Protein AF-A0A1V5Q732-F1 (afdb_monomer)

Foldseek 3Di:
DDDDDPPPDPDDDDDDDDDDDDDDDDDDDDDDDDDDDDDDDDDDYDDDDDDDDDDDDDDPQPPAQADWDPLQLVLAFAWQLVCVVVVWDDWDDDDDQKTWTQHPQFRWIWIWGFDQDPVVRDGDDDRGTTTFWIKFFSLRTHPHWFDWAAPVVNQVRLVVFFDKDKDKDADPPPPPDDPARIWIWMFGAGPPPRHTSWIKIWRDGNGGIGGRRTIIIIGGPDPPQDFPVNAAQKWWFDQVDAPWIKIWGADRQQKIKIKTKGFQQVAADDLANREEMEIWIKIFGKDRWDDDPFPQKTKIFTPTIGTPPVVQAQHWDHDPSYIYHYHDRPQCVQATMKMKHAWFGAPVPDDPLQVSGDQADPVQDRTQAHQKMWIARPRNSTIIIGGDDLDQQAWKWKDDDPQWIWIWHHHRHQAIKIFTGLHPVGHTPFIWGHSDSPDDQDWDWIFTPDDPGPVKIKTKGWDWDDDPDPNWTKIWMKIFTPPFQQDDPVSRPDPGGRMDIDIITTDDD

Mean predicted aligned error: 16.69 Å

Structure (mmCIF, N/CA/C/O backbone):
data_AF-A0A1V5Q732-F1
#
_entry.id   AF-A0A1V5Q732-F1
#
loop_
_atom_site.group_PDB
_atom_site.id
_atom_site.type_symbol
_atom_site.label_atom_id
_atom_site.label_alt_id
_atom_site.label_comp_id
_atom_site.label_asym_id
_atom_site.label_entity_id
_atom_site.label_seq_id
_atom_site.pdbx_PDB_ins_code
_atom_site.Cartn_x
_atom_site.Cartn_y
_atom_site.Cartn_z
_atom_site.occupancy
_atom_site.B_iso_or_equiv
_atom_site.auth_seq_id
_atom_site.auth_comp_id
_atom_site.auth_asym_id
_atom_site.auth_atom_id
_atom_site.pdbx_PDB_model_num
ATOM 1 N N . MET A 1 1 ? 0.968 7.630 -47.066 1.00 32.31 1 MET A N 1
ATOM 2 C CA . MET A 1 1 ? 0.317 8.637 -46.199 1.00 32.31 1 MET A CA 1
ATOM 3 C C . MET A 1 1 ? 0.284 8.077 -44.785 1.00 32.31 1 MET A C 1
ATOM 5 O O . MET A 1 1 ? -0.723 7.526 -44.380 1.00 32.31 1 MET A O 1
ATOM 9 N N . LYS A 1 2 ? 1.426 8.123 -44.098 1.00 30.92 2 LYS A N 1
ATOM 10 C CA . LYS A 1 2 ? 1.632 7.750 -42.691 1.00 30.92 2 LYS A CA 1
ATOM 11 C C . LYS A 1 2 ? 2.941 8.432 -42.293 1.00 30.92 2 LYS A C 1
ATOM 13 O O . LYS A 1 2 ? 4.008 7.929 -42.617 1.00 30.92 2 LYS A O 1
ATOM 18 N N . THR A 1 3 ? 2.840 9.674 -41.828 1.00 29.00 3 THR A N 1
ATOM 19 C CA . THR A 1 3 ? 3.921 10.485 -41.231 1.00 29.00 3 THR A CA 1
ATOM 20 C C . THR A 1 3 ? 3.305 11.838 -40.900 1.00 29.00 3 THR A C 1
ATOM 22 O O . THR A 1 3 ? 3.156 12.669 -41.795 1.00 29.00 3 THR A O 1
ATOM 25 N N . LYS A 1 4 ? 2.843 12.002 -39.655 1.00 27.88 4 LYS A N 1
ATOM 26 C CA . LYS A 1 4 ? 2.595 13.274 -38.943 1.00 27.88 4 LYS A CA 1
ATOM 27 C C . LYS A 1 4 ? 1.790 12.983 -37.672 1.00 27.88 4 LYS A C 1
ATOM 29 O O . LYS A 1 4 ? 0.592 13.231 -37.642 1.00 27.88 4 LYS A O 1
ATOM 34 N N . LEU A 1 5 ? 2.453 12.447 -36.651 1.00 27.95 5 LEU A N 1
ATOM 35 C CA . LEU A 1 5 ? 1.959 12.516 -35.270 1.00 27.95 5 LEU A CA 1
ATOM 36 C C . LEU A 1 5 ? 3.085 12.343 -34.235 1.00 27.95 5 LEU A C 1
ATOM 38 O O . LEU A 1 5 ? 2.873 11.786 -33.177 1.00 27.95 5 LEU A O 1
ATOM 42 N N . LEU A 1 6 ? 4.285 12.853 -34.540 1.00 25.70 6 LEU A N 1
ATOM 43 C CA . LEU A 1 6 ? 5.431 12.834 -33.619 1.00 25.70 6 LEU A CA 1
ATOM 44 C C . LEU A 1 6 ? 6.100 14.218 -33.557 1.00 25.70 6 LEU A C 1
ATOM 46 O O . LEU A 1 6 ? 7.275 14.378 -33.867 1.00 25.70 6 LEU A O 1
ATOM 50 N N . LYS A 1 7 ? 5.309 15.279 -33.336 1.00 28.08 7 LYS A N 1
ATOM 51 C CA . LYS A 1 7 ? 5.822 16.663 -33.413 1.00 28.08 7 LYS A CA 1
ATOM 52 C C . LYS A 1 7 ? 5.304 17.644 -32.362 1.00 28.08 7 LYS A C 1
ATOM 54 O O . LYS A 1 7 ? 5.394 18.848 -32.575 1.00 28.08 7 LYS A O 1
ATOM 59 N N . ALA A 1 8 ? 4.805 17.155 -31.236 1.00 27.23 8 ALA A N 1
ATOM 60 C CA . ALA A 1 8 ? 4.480 18.009 -30.101 1.00 27.23 8 ALA A CA 1
ATOM 61 C C . ALA A 1 8 ? 4.774 17.258 -28.801 1.00 27.23 8 ALA A C 1
ATOM 63 O O . ALA A 1 8 ? 3.865 16.674 -28.234 1.00 27.23 8 ALA A O 1
ATOM 64 N N . LEU A 1 9 ? 6.046 17.236 -28.386 1.00 27.27 9 LEU A N 1
ATOM 65 C CA . LEU A 1 9 ? 6.404 16.998 -26.979 1.00 27.27 9 LEU A CA 1
ATOM 66 C C . LEU A 1 9 ? 7.817 17.470 -26.604 1.00 27.27 9 LEU A C 1
ATOM 68 O O . LEU A 1 9 ? 8.029 17.836 -25.461 1.00 27.27 9 LEU A O 1
ATOM 72 N N . LEU A 1 10 ? 8.757 17.628 -27.543 1.00 27.89 10 LEU A N 1
ATOM 73 C CA . LEU A 1 10 ? 10.084 18.168 -27.208 1.00 27.89 10 LEU A CA 1
ATOM 74 C C . LEU A 1 10 ? 10.303 19.586 -27.736 1.00 27.89 10 LEU A C 1
ATOM 76 O O . LEU A 1 10 ? 10.902 19.805 -28.788 1.00 27.89 10 LEU A O 1
ATOM 80 N N . THR A 1 11 ? 9.839 20.586 -26.987 1.00 26.05 11 THR A N 1
ATOM 81 C CA . THR A 1 11 ? 10.529 21.884 -26.922 1.00 26.05 11 THR A CA 1
ATOM 82 C C . THR A 1 11 ? 10.223 22.559 -25.586 1.00 26.05 11 THR A C 1
ATOM 84 O O . THR A 1 11 ? 9.275 23.332 -25.489 1.00 26.05 11 THR A O 1
ATOM 87 N N . GLY A 1 12 ? 11.033 22.285 -24.559 1.00 24.38 12 GLY A N 1
ATOM 88 C CA . GLY A 1 12 ? 11.010 23.079 -23.330 1.00 24.38 12 GLY A CA 1
ATOM 89 C C . GLY A 1 12 ? 11.429 22.347 -22.063 1.00 24.38 12 GLY A C 1
ATOM 90 O O . GLY A 1 12 ? 10.609 22.222 -21.170 1.00 24.38 12 GLY A O 1
ATOM 91 N N . ILE A 1 13 ? 12.694 21.935 -21.943 1.00 26.17 13 ILE A N 1
ATOM 92 C CA . ILE A 1 13 ? 13.304 21.719 -20.623 1.00 26.17 13 ILE A CA 1
ATOM 93 C C . ILE A 1 13 ? 14.649 22.446 -20.609 1.00 26.17 13 ILE A C 1
ATOM 95 O O . ILE A 1 13 ? 15.640 22.006 -21.184 1.00 26.17 13 ILE A O 1
ATOM 99 N N . MET A 1 14 ? 14.651 23.620 -19.984 1.00 23.25 14 MET A N 1
ATOM 100 C CA . MET A 1 14 ? 15.837 24.209 -19.375 1.00 23.25 14 MET A CA 1
ATOM 101 C C . MET A 1 14 ? 15.436 24.658 -17.970 1.00 23.25 14 MET A C 1
ATOM 103 O O . MET A 1 14 ? 14.675 25.608 -17.829 1.00 23.25 14 MET A O 1
ATOM 107 N N . ALA A 1 15 ? 15.982 23.946 -16.982 1.00 26.03 15 ALA A N 1
ATOM 108 C CA . ALA A 1 15 ? 16.223 24.348 -15.596 1.00 26.03 15 ALA A CA 1
ATOM 109 C C . ALA A 1 15 ? 15.057 24.978 -14.801 1.00 26.03 15 ALA A C 1
ATOM 111 O O . ALA A 1 15 ? 14.923 26.197 -14.759 1.00 26.03 15 ALA A O 1
ATOM 112 N N . ALA A 1 16 ? 14.312 24.133 -14.083 1.00 23.19 16 ALA A N 1
ATOM 113 C CA . ALA A 1 16 ? 13.799 24.341 -12.719 1.00 23.19 16 ALA A CA 1
ATOM 114 C C . ALA A 1 16 ? 13.077 23.047 -12.298 1.00 23.19 16 ALA A C 1
ATOM 116 O O . ALA A 1 16 ? 12.277 22.533 -13.075 1.00 23.19 16 ALA A O 1
ATOM 117 N N . GLY A 1 17 ? 13.393 22.500 -11.121 1.00 34.03 17 GLY A N 1
ATOM 118 C CA . GLY A 1 17 ? 12.664 21.357 -10.564 1.00 34.03 17 GLY A CA 1
ATOM 119 C C . GLY A 1 17 ? 11.229 21.763 -10.247 1.00 34.03 17 GLY A C 1
ATOM 120 O O . GLY A 1 17 ? 11.032 22.786 -9.597 1.00 34.03 17 GLY A O 1
ATOM 121 N N . VAL A 1 18 ? 10.256 21.003 -10.750 1.00 24.42 18 VAL A N 1
ATOM 122 C CA . VAL A 1 18 ? 8.831 21.133 -10.427 1.00 24.42 18 VAL A CA 1
ATOM 123 C C . VAL A 1 18 ? 8.169 19.760 -10.570 1.00 24.42 18 VAL A C 1
ATOM 125 O O . VAL A 1 18 ? 8.369 19.065 -11.565 1.00 24.42 18 VAL A O 1
ATOM 128 N N . VAL A 1 19 ? 7.401 19.440 -9.533 1.00 26.23 19 VAL A N 1
ATOM 129 C CA . VAL A 1 19 ? 6.439 18.353 -9.317 1.00 26.23 19 VAL A CA 1
ATOM 130 C C . VAL A 1 19 ? 5.526 18.117 -10.532 1.00 26.23 19 VAL A C 1
ATOM 132 O O . VAL A 1 19 ? 5.069 19.064 -11.176 1.00 26.23 19 VAL A O 1
ATOM 135 N N . ALA A 1 20 ? 5.245 16.851 -10.848 1.00 25.38 20 ALA A N 1
ATOM 136 C CA . ALA A 1 20 ? 4.285 16.475 -11.881 1.00 25.38 20 ALA A CA 1
ATOM 137 C C . ALA A 1 20 ? 2.845 16.615 -11.348 1.00 25.38 20 ALA A C 1
ATOM 139 O O . ALA A 1 20 ? 2.425 15.881 -10.462 1.00 25.38 20 ALA A O 1
ATOM 140 N N . LEU A 1 21 ? 2.091 17.576 -11.890 1.00 24.11 21 LEU A N 1
ATOM 141 C CA . LEU A 1 21 ? 0.655 17.758 -11.648 1.00 24.11 21 LEU A CA 1
ATOM 142 C C . LEU A 1 21 ? -0.168 16.930 -12.650 1.00 24.11 21 LEU A C 1
ATOM 144 O O . LEU A 1 21 ? -0.060 17.141 -13.863 1.00 24.11 21 LEU A O 1
ATOM 148 N N . SER A 1 22 ? -1.043 16.059 -12.143 1.00 27.92 22 SER A N 1
ATOM 149 C CA . SER A 1 22 ? -2.071 15.345 -12.915 1.00 27.92 22 SER A CA 1
ATOM 150 C C . SER A 1 22 ? -3.249 16.262 -13.258 1.00 27.92 22 SER A C 1
ATOM 152 O O . SER A 1 22 ? -3.860 16.893 -12.397 1.00 27.92 22 SER A O 1
ATOM 154 N N . GLY A 1 23 ? -3.578 16.359 -14.548 1.00 23.39 23 GLY A N 1
ATOM 155 C CA . GLY A 1 23 ? -4.669 17.191 -15.056 1.00 23.39 23 GLY A CA 1
ATOM 156 C C . GLY A 1 23 ? -5.986 16.425 -15.177 1.00 23.39 23 GLY A C 1
ATOM 157 O O . GLY A 1 23 ? -6.159 15.660 -16.121 1.00 23.39 23 GLY A O 1
ATOM 158 N N . CYS A 1 24 ? -6.946 16.708 -14.292 1.00 24.38 24 CYS A N 1
ATOM 159 C CA . CYS A 1 24 ? -8.327 16.228 -14.384 1.00 24.38 24 CYS A CA 1
ATOM 160 C C . CYS A 1 24 ? -9.256 17.345 -14.906 1.00 24.38 24 CYS A C 1
ATOM 162 O O . CYS A 1 24 ? -9.173 18.500 -14.477 1.00 24.38 24 CYS A O 1
ATOM 164 N N . ALA A 1 25 ? -10.122 17.036 -15.876 1.00 23.55 25 ALA A N 1
ATOM 165 C CA . ALA A 1 25 ? -10.995 18.015 -16.525 1.00 23.55 25 ALA A CA 1
ATOM 166 C C . ALA A 1 25 ? -12.393 18.076 -15.881 1.00 23.55 25 ALA A C 1
ATOM 168 O O . ALA A 1 25 ? -13.100 17.082 -15.762 1.00 23.55 25 ALA A O 1
ATOM 169 N N . LEU A 1 26 ? -12.775 19.306 -15.533 1.00 22.03 26 LEU A N 1
ATOM 170 C CA . LEU A 1 26 ? -13.986 19.751 -14.845 1.00 22.03 26 LEU A CA 1
ATOM 171 C C . LEU A 1 26 ? -15.341 19.408 -15.504 1.00 22.03 26 LEU A C 1
ATOM 173 O O . LEU A 1 26 ? -15.560 19.557 -16.707 1.00 22.03 26 LEU A O 1
ATOM 177 N N . SER A 1 27 ? -16.278 19.115 -14.602 1.00 25.17 27 SER A N 1
ATOM 178 C CA . SER A 1 27 ? -17.743 18.998 -14.671 1.00 25.17 27 SER A CA 1
ATOM 179 C C . SER A 1 27 ? -18.523 20.218 -15.196 1.00 25.17 27 SER A C 1
ATOM 181 O O . SER A 1 27 ? -18.064 21.352 -15.057 1.00 25.17 27 SER A O 1
ATOM 183 N N . ILE A 1 28 ? -19.789 20.014 -15.618 1.00 22.94 28 ILE A N 1
ATOM 184 C CA . ILE A 1 28 ? -20.863 21.033 -15.528 1.00 22.94 28 ILE A CA 1
ATOM 185 C C . ILE A 1 28 ? -22.215 20.395 -15.094 1.00 22.94 28 ILE A C 1
ATOM 187 O O . ILE A 1 28 ? -22.635 19.418 -15.714 1.00 22.94 28 ILE A O 1
ATOM 191 N N . PRO A 1 29 ? -22.929 20.972 -14.096 1.00 28.00 29 PRO A N 1
ATOM 192 C CA . PRO A 1 29 ? -24.160 20.445 -13.484 1.00 28.00 29 PRO A CA 1
ATOM 193 C C . PRO A 1 29 ? -25.458 21.125 -13.972 1.00 28.00 29 PRO A C 1
ATOM 195 O O . PRO A 1 29 ? -25.431 22.178 -14.616 1.00 28.00 29 PRO A O 1
ATOM 198 N N . GLY A 1 30 ? -26.624 20.603 -13.558 1.00 21.89 30 GLY A N 1
ATOM 199 C CA . GLY A 1 30 ? -27.863 21.381 -13.620 1.00 21.89 30 GLY A CA 1
ATOM 200 C C . GLY A 1 30 ? -29.130 20.755 -13.023 1.00 21.89 30 GLY A C 1
ATOM 201 O O . GLY A 1 30 ? -29.505 19.651 -13.392 1.00 21.89 30 GLY A O 1
ATOM 202 N N . LEU A 1 31 ? -29.832 21.606 -12.252 1.00 21.28 31 LEU A N 1
ATOM 203 C CA . LEU A 1 31 ? -31.262 21.624 -11.857 1.00 21.28 31 LEU A CA 1
ATOM 204 C C . LEU A 1 31 ? -31.602 20.969 -10.502 1.00 21.28 31 LEU A C 1
ATOM 206 O O . LEU A 1 31 ? -31.702 19.759 -10.411 1.00 21.28 31 LEU A O 1
ATOM 210 N N . LYS A 1 32 ? -31.627 21.695 -9.370 1.00 21.70 32 LYS A N 1
ATOM 211 C CA . LYS A 1 32 ? -32.578 22.714 -8.837 1.00 21.70 32 LYS A CA 1
ATOM 212 C C . LYS A 1 32 ? -34.011 22.240 -8.528 1.00 21.70 32 LYS A C 1
ATOM 214 O O . LYS A 1 32 ? -34.732 21.816 -9.423 1.00 21.70 32 LYS A O 1
ATOM 219 N N . THR A 1 33 ? -34.416 22.631 -7.305 1.00 21.31 33 THR A N 1
ATOM 220 C CA . THR A 1 33 ? -35.765 22.992 -6.791 1.00 21.31 33 THR A CA 1
ATOM 221 C C . THR A 1 33 ? -36.730 21.824 -6.542 1.00 21.31 33 THR A C 1
ATOM 223 O O . THR A 1 33 ? -36.806 20.924 -7.355 1.00 21.31 33 THR A O 1
ATOM 226 N N . GLU A 1 34 ? -37.522 21.751 -5.468 1.00 23.11 34 GLU A N 1
ATOM 227 C CA . GLU A 1 34 ? -37.983 22.762 -4.512 1.00 23.11 34 GLU A CA 1
ATOM 228 C C . GLU A 1 34 ? -38.601 22.081 -3.274 1.00 23.11 34 GLU A C 1
ATOM 230 O O . GLU A 1 34 ? -39.115 20.967 -3.334 1.00 23.11 34 GLU A O 1
ATOM 235 N N . SER A 1 35 ? -38.579 22.808 -2.162 1.00 25.19 35 SER A N 1
ATOM 236 C CA . SER A 1 35 ? -39.273 22.551 -0.900 1.00 25.19 35 SER A CA 1
ATOM 237 C C . SER A 1 35 ? -40.802 22.507 -1.025 1.00 25.19 35 SER A C 1
ATOM 239 O O . SER A 1 35 ? -41.363 23.361 -1.710 1.00 25.19 35 SER A O 1
ATOM 241 N N . HIS A 1 36 ? -41.484 21.701 -0.202 1.00 25.69 36 HIS A N 1
ATOM 242 C CA . HIS A 1 36 ? -42.747 22.140 0.403 1.00 25.69 36 HIS A CA 1
ATOM 243 C C . HIS A 1 36 ? -43.041 21.487 1.761 1.00 25.69 36 HIS A C 1
ATOM 245 O O . HIS A 1 36 ? -42.875 20.290 1.964 1.00 25.69 36 HIS A O 1
ATOM 251 N N . LYS A 1 37 ? -43.468 22.361 2.675 1.00 24.55 37 LYS A N 1
ATOM 252 C CA . LYS A 1 37 ? -43.883 22.164 4.062 1.00 24.55 37 LYS A CA 1
ATOM 253 C C . LYS A 1 37 ? -45.351 21.736 4.210 1.00 24.55 37 LYS A C 1
ATOM 255 O O . LYS A 1 37 ? -46.188 22.177 3.427 1.00 24.55 37 LYS A O 1
ATOM 260 N N . GLU A 1 38 ? -45.570 21.074 5.348 1.00 25.61 38 GLU A N 1
ATOM 261 C CA . GLU A 1 38 ? -46.641 21.246 6.353 1.00 25.61 38 GLU A CA 1
ATOM 262 C C . GLU A 1 38 ? -48.072 20.728 6.111 1.00 25.61 38 GLU A C 1
ATOM 264 O O . GLU A 1 38 ? -48.752 21.095 5.156 1.00 25.61 38 GLU A O 1
ATOM 269 N N . ASP A 1 39 ? -48.483 19.986 7.153 1.00 26.22 39 ASP A N 1
ATOM 270 C CA . ASP A 1 39 ? -49.777 19.928 7.846 1.00 26.22 39 ASP A CA 1
ATOM 271 C C . ASP A 1 39 ? -50.950 19.264 7.088 1.00 26.22 39 ASP A C 1
ATOM 273 O O . ASP A 1 39 ? -51.193 19.491 5.911 1.00 26.22 39 ASP A O 1
ATOM 277 N N . ASP A 1 40 ? -51.740 18.369 7.687 1.00 25.98 40 ASP A N 1
ATOM 278 C CA . ASP A 1 40 ? -52.525 18.616 8.888 1.00 25.98 40 ASP A CA 1
ATOM 279 C C . ASP A 1 40 ? -53.322 17.352 9.295 1.00 25.98 40 ASP A C 1
ATOM 281 O O . ASP A 1 40 ? -53.632 16.480 8.482 1.00 25.98 40 ASP A O 1
ATOM 285 N N . ASP A 1 41 ? -53.781 17.396 10.543 1.00 28.19 41 ASP A N 1
ATOM 286 C CA . ASP A 1 41 ? -55.027 16.832 11.074 1.00 28.19 41 ASP A CA 1
ATOM 287 C C . ASP A 1 41 ? -55.192 15.343 11.474 1.00 28.19 41 ASP A C 1
ATOM 289 O O . ASP A 1 41 ? -55.633 14.473 10.730 1.00 28.19 41 ASP A O 1
ATOM 293 N N . LYS A 1 42 ? -55.065 15.179 12.802 1.00 27.91 42 LYS A N 1
ATOM 294 C CA . LYS A 1 42 ? -56.153 14.892 13.768 1.00 27.91 42 LYS A CA 1
ATOM 295 C C . LYS A 1 42 ? -56.800 13.496 13.816 1.00 27.91 42 LYS A C 1
ATOM 297 O O . LYS A 1 42 ? -57.543 13.067 12.945 1.00 27.91 42 LYS A O 1
ATOM 302 N N . ASP A 1 43 ? -56.750 12.999 15.056 1.00 28.84 43 ASP A N 1
ATOM 303 C CA . ASP A 1 43 ? -57.883 12.712 15.958 1.00 28.84 43 ASP A CA 1
ATOM 304 C C . ASP A 1 43 ? -58.070 11.253 16.431 1.00 28.84 43 ASP A C 1
ATOM 306 O O . ASP A 1 43 ? -58.510 10.374 15.700 1.00 28.84 43 ASP A O 1
ATOM 310 N N . LYS A 1 44 ? -57.964 11.141 17.768 1.00 30.58 44 LYS A N 1
ATOM 311 C CA . LYS A 1 44 ? -58.870 10.458 18.718 1.00 30.58 44 LYS A CA 1
ATOM 312 C C . LYS A 1 44 ? -58.599 9.011 19.187 1.00 30.58 44 LYS A C 1
ATOM 314 O O . LYS A 1 44 ? -59.075 8.049 18.604 1.00 30.58 44 LYS A O 1
ATOM 319 N N . LYS A 1 45 ? -58.146 8.985 20.454 1.00 27.66 45 LYS A N 1
ATOM 320 C CA . LYS A 1 45 ? -58.851 8.517 21.679 1.00 27.66 45 LYS A CA 1
ATOM 321 C C . LYS A 1 45 ? -58.856 7.026 22.067 1.00 27.66 45 LYS A C 1
ATOM 323 O O . LYS A 1 45 ? -59.607 6.238 21.512 1.00 27.66 45 LYS A O 1
ATOM 328 N N . ASP A 1 46 ? -58.202 6.794 23.214 1.00 28.66 46 ASP A N 1
ATOM 329 C CA . ASP A 1 46 ? -58.773 6.325 24.496 1.00 28.66 46 ASP A CA 1
ATOM 330 C C . ASP A 1 46 ? -59.552 4.989 24.527 1.00 28.66 46 ASP A C 1
ATOM 332 O O . ASP A 1 46 ? -60.731 4.978 24.172 1.00 28.66 46 ASP A O 1
ATOM 336 N N . LYS A 1 47 ? -58.980 3.930 25.141 1.00 30.12 47 LYS A N 1
ATOM 337 C CA . LYS A 1 47 ? -59.242 3.499 26.549 1.00 30.12 47 LYS A CA 1
ATOM 338 C C . LYS A 1 47 ? -58.918 2.025 26.868 1.00 30.12 47 LYS A C 1
ATOM 340 O O . LYS A 1 47 ? -59.371 1.137 26.161 1.00 30.12 47 LYS A O 1
ATOM 345 N N . ASP A 1 48 ? -58.235 1.860 28.009 1.00 28.64 48 ASP A N 1
ATOM 346 C CA . ASP A 1 48 ? -58.451 0.945 29.155 1.00 28.64 48 ASP A CA 1
ATOM 347 C C . ASP A 1 48 ? -58.901 -0.520 28.926 1.00 28.64 48 ASP A C 1
ATOM 349 O O . ASP A 1 48 ? -60.004 -0.757 28.445 1.00 28.64 48 ASP A O 1
ATOM 353 N N . ASP A 1 49 ? -58.131 -1.511 29.416 1.00 28.92 49 ASP A N 1
ATOM 354 C CA . ASP A 1 49 ? -58.362 -2.168 30.731 1.00 28.92 49 ASP A CA 1
ATOM 355 C C . ASP A 1 49 ? -57.462 -3.418 30.991 1.00 28.92 49 ASP A C 1
ATOM 357 O O . ASP A 1 49 ? -57.500 -4.408 30.270 1.00 28.92 49 ASP A O 1
ATOM 361 N N . LYS A 1 50 ? -56.672 -3.316 32.071 1.00 29.95 50 LYS A N 1
ATOM 362 C CA . LYS A 1 50 ? -56.368 -4.224 33.211 1.00 29.95 50 LYS A CA 1
ATOM 363 C C . LYS A 1 50 ? -56.306 -5.778 33.175 1.00 29.95 50 LYS A C 1
ATOM 365 O O . LYS A 1 50 ? -57.247 -6.460 32.790 1.00 29.95 50 LYS A O 1
ATOM 370 N N . ASP A 1 51 ? -55.292 -6.226 33.946 1.00 29.75 51 ASP A N 1
ATOM 371 C CA . ASP A 1 51 ? -55.177 -7.360 34.905 1.00 29.75 51 ASP A CA 1
ATOM 372 C C . ASP A 1 51 ? -54.907 -8.801 34.396 1.00 29.75 51 ASP A C 1
ATOM 374 O O . ASP A 1 51 ? -55.805 -9.479 33.909 1.00 29.75 51 ASP A O 1
ATOM 378 N N . SER A 1 52 ? -53.732 -9.389 34.701 1.00 29.47 52 SER A N 1
ATOM 379 C CA . SER A 1 52 ? -53.478 -10.157 35.952 1.00 29.47 52 SER A CA 1
ATOM 380 C C . SER A 1 52 ? -52.190 -11.029 35.952 1.00 29.47 52 SER A C 1
ATOM 382 O O . SER A 1 52 ? -51.852 -11.683 34.977 1.00 29.47 52 SER A O 1
ATOM 384 N N . ASP A 1 53 ? -51.522 -10.987 37.114 1.00 30.08 53 ASP A N 1
ATOM 385 C CA . ASP A 1 53 ? -50.466 -11.800 37.765 1.00 30.08 53 ASP A CA 1
ATOM 386 C C . ASP A 1 53 ? -49.986 -13.184 37.223 1.00 30.08 53 ASP A C 1
ATOM 388 O O . ASP A 1 53 ? -50.779 -14.109 37.074 1.00 30.08 53 ASP A O 1
ATOM 392 N N . LYS A 1 54 ? -48.638 -13.323 37.245 1.00 30.88 54 LYS A N 1
ATOM 393 C CA . LYS A 1 54 ? -47.761 -14.440 37.718 1.00 30.88 54 LYS A CA 1
ATOM 394 C C . LYS A 1 54 ? -47.677 -15.772 36.950 1.00 30.88 54 LYS A C 1
ATOM 396 O O . LYS A 1 54 ? -48.601 -16.569 36.988 1.00 30.88 54 LYS A O 1
ATOM 401 N N . ASP A 1 55 ? -46.473 -16.102 36.470 1.00 31.16 55 ASP A N 1
ATOM 402 C CA . ASP A 1 55 ? -45.480 -16.890 37.228 1.00 31.16 55 ASP A CA 1
ATOM 403 C C . ASP A 1 55 ? -44.070 -16.710 36.624 1.00 31.16 55 ASP A C 1
ATOM 405 O O . ASP A 1 55 ? -43.917 -16.562 35.415 1.00 31.16 55 ASP A O 1
ATOM 409 N N . LYS A 1 56 ? -43.063 -16.639 37.503 1.00 35.59 56 LYS A N 1
ATOM 410 C CA . LYS A 1 56 ? -41.631 -16.543 37.188 1.00 35.59 56 LYS A CA 1
ATOM 411 C C . LYS A 1 56 ? -41.055 -17.951 37.056 1.00 35.59 56 LYS A C 1
ATOM 413 O O . LYS A 1 56 ? -41.159 -18.701 38.022 1.00 35.59 56 LYS A O 1
ATOM 418 N N . ASP A 1 57 ? -40.383 -18.220 35.945 1.00 31.52 57 ASP A N 1
ATOM 419 C CA . ASP A 1 57 ? -39.276 -19.172 35.865 1.00 31.52 57 ASP A CA 1
ATOM 420 C C . ASP A 1 57 ? -38.087 -18.417 35.257 1.00 31.52 57 ASP A C 1
ATOM 422 O O . ASP A 1 57 ? -38.258 -17.615 34.340 1.00 31.52 57 ASP A O 1
ATOM 426 N N . ASP A 1 58 ? -36.916 -18.612 35.853 1.00 39.41 58 ASP A N 1
ATOM 427 C CA . ASP A 1 58 ? -35.685 -17.867 35.608 1.00 39.41 58 ASP A CA 1
ATOM 428 C C . ASP A 1 58 ? -35.217 -17.985 34.141 1.00 39.41 58 ASP A C 1
ATOM 430 O O . ASP A 1 58 ? -34.663 -19.005 33.729 1.00 39.41 58 ASP A O 1
ATOM 434 N N . LYS A 1 59 ? -35.421 -16.920 33.362 1.00 35.53 59 LYS A N 1
ATOM 435 C CA . LYS A 1 59 ? -34.535 -16.519 32.268 1.00 35.53 59 LYS A CA 1
ATOM 436 C C . LYS A 1 59 ? -33.857 -15.241 32.741 1.00 35.53 59 LYS A C 1
ATOM 438 O O . LYS A 1 59 ? -34.539 -14.288 33.111 1.00 35.53 59 LYS A O 1
ATOM 443 N N . GLU A 1 60 ? -32.535 -15.246 32.824 1.00 36.28 60 GLU A N 1
ATOM 444 C CA . GLU A 1 60 ? -31.813 -13.982 32.746 1.00 36.28 60 GLU A CA 1
ATOM 445 C C . GLU A 1 60 ? -32.082 -13.474 31.330 1.00 36.28 60 GLU A C 1
ATOM 447 O O . GLU A 1 60 ? -31.614 -14.055 30.355 1.00 36.28 60 GLU A O 1
ATOM 452 N N . ASP A 1 61 ? -32.985 -12.500 31.228 1.00 35.03 61 ASP A N 1
ATOM 453 C CA . ASP A 1 61 ? -33.220 -11.743 30.010 1.00 35.03 61 ASP A CA 1
ATOM 454 C C . ASP A 1 61 ? -31.926 -10.948 29.753 1.00 35.03 61 ASP A C 1
ATOM 456 O O . ASP A 1 61 ? -31.719 -9.879 30.332 1.00 35.03 61 ASP A O 1
ATOM 460 N N . GLU A 1 62 ? -30.998 -11.512 28.973 1.00 42.62 62 GLU A N 1
ATOM 461 C CA . GLU A 1 62 ? -29.930 -10.731 28.345 1.00 42.62 62 GLU A CA 1
ATOM 462 C C . GLU A 1 62 ? -30.608 -9.808 27.321 1.00 42.62 62 GLU A C 1
ATOM 464 O O . GLU A 1 62 ? -30.860 -10.183 26.180 1.00 42.62 62 GLU A O 1
ATOM 469 N N . GLU A 1 63 ? -31.009 -8.615 27.767 1.00 50.19 63 GLU A N 1
ATOM 470 C CA . GLU A 1 63 ? -31.485 -7.545 26.889 1.00 50.19 63 GLU A CA 1
ATOM 471 C C . GLU A 1 63 ? -30.303 -7.075 26.018 1.00 50.19 63 GLU A C 1
ATOM 473 O O . GLU A 1 63 ? -29.473 -6.295 26.479 1.00 50.19 63 GLU A O 1
ATOM 478 N N . GLY A 1 64 ? -30.196 -7.566 24.777 1.00 66.12 64 GLY A N 1
ATOM 479 C CA . GLY A 1 64 ? -29.206 -7.092 23.799 1.00 66.12 64 GLY A CA 1
ATOM 480 C C . GLY A 1 64 ? -28.795 -8.125 22.741 1.00 66.12 64 GLY A C 1
ATOM 481 O O . GLY A 1 64 ? -29.108 -9.306 22.857 1.00 66.12 64 GLY A O 1
ATOM 482 N N . LEU A 1 65 ? -28.059 -7.663 21.719 1.00 79.94 65 LEU A N 1
ATOM 483 C CA . LEU A 1 65 ? -27.536 -8.463 20.595 1.00 79.94 65 LEU A CA 1
ATOM 484 C C . LEU A 1 65 ? -26.554 -9.566 21.042 1.00 79.94 65 LEU A C 1
ATOM 486 O O . LEU A 1 65 ? -26.443 -10.595 20.383 1.00 79.94 65 LEU A O 1
ATOM 490 N N . GLY A 1 66 ? -25.888 -9.402 22.189 1.00 87.19 66 GLY A N 1
ATOM 491 C CA . GLY A 1 66 ? -24.860 -10.333 22.660 1.00 87.19 66 GLY A CA 1
ATOM 492 C C . GLY A 1 66 ? -23.607 -10.326 21.773 1.00 87.19 66 GLY A C 1
ATOM 493 O O . GLY A 1 66 ? -23.344 -9.354 21.068 1.00 87.19 66 GLY A O 1
ATOM 494 N N . VAL A 1 67 ? -22.833 -11.413 21.818 1.00 91.06 67 VAL A N 1
ATOM 495 C CA . VAL A 1 67 ? -21.605 -11.610 21.021 1.00 91.06 67 VAL A CA 1
ATOM 496 C C . VAL A 1 67 ? -21.788 -12.742 20.011 1.00 91.06 67 VAL A C 1
ATOM 498 O O . VAL A 1 67 ? -22.718 -13.543 20.136 1.00 91.06 67 VAL A O 1
ATOM 501 N N . LEU A 1 68 ? -20.890 -12.844 19.032 1.00 93.12 68 LEU A N 1
ATOM 502 C CA . LEU A 1 68 ? -20.804 -14.000 18.142 1.00 93.12 68 LEU A CA 1
ATOM 503 C C . LEU A 1 68 ? -20.641 -15.295 18.950 1.00 93.12 68 LEU A C 1
ATOM 505 O O . LEU A 1 68 ? -19.839 -15.393 19.886 1.00 93.12 68 LEU A O 1
ATOM 509 N N . LYS A 1 69 ? -21.420 -16.311 18.579 1.00 94.44 69 LYS A N 1
ATOM 510 C CA . LYS A 1 69 ? -21.340 -17.652 19.154 1.00 94.44 69 LYS A CA 1
ATOM 511 C C . LYS A 1 69 ? -19.990 -18.269 18.816 1.00 94.44 69 LYS A C 1
ATOM 513 O O . LYS A 1 69 ? -19.535 -18.220 17.675 1.00 94.44 69 LYS A O 1
ATOM 518 N N . LYS A 1 70 ? -19.379 -18.928 19.798 1.00 92.44 70 LYS A N 1
ATOM 519 C CA . LYS A 1 70 ? -18.102 -19.632 19.601 1.00 92.44 70 LYS A CA 1
ATOM 520 C C . LYS A 1 70 ? -18.240 -20.777 18.607 1.00 92.44 70 LYS A C 1
ATOM 522 O O . LYS A 1 70 ? -17.291 -21.090 17.907 1.00 92.44 70 LYS A O 1
ATOM 527 N N . GLU A 1 71 ? -19.423 -21.373 18.561 1.00 93.88 71 GLU A N 1
ATOM 528 C CA . GLU A 1 71 ? -19.821 -22.392 17.603 1.00 93.88 71 GLU A CA 1
ATOM 529 C C . GLU A 1 71 ? -19.770 -21.851 16.167 1.00 93.88 71 GLU A C 1
ATOM 531 O O . GLU A 1 71 ? -19.299 -22.553 15.288 1.00 93.88 71 GLU A O 1
ATOM 536 N N . ALA A 1 72 ? -20.164 -20.592 15.929 1.00 93.69 72 ALA A N 1
ATOM 537 C CA . ALA A 1 72 ? -20.082 -19.966 14.605 1.00 93.69 72 ALA A CA 1
ATOM 538 C C . ALA A 1 72 ? -18.630 -19.724 14.178 1.00 93.69 72 ALA A C 1
ATOM 540 O O . ALA A 1 72 ? -18.233 -20.137 13.093 1.00 93.69 72 ALA A O 1
ATOM 541 N N . LEU A 1 73 ? -17.821 -19.153 15.073 1.00 90.75 73 LEU A N 1
ATOM 542 C CA . LEU A 1 73 ? -16.394 -18.920 14.825 1.00 90.75 73 LEU A CA 1
ATOM 543 C C . LEU A 1 73 ? -15.606 -20.224 14.617 1.00 90.75 73 LEU A C 1
ATOM 545 O O . LEU A 1 73 ? -14.586 -20.228 13.945 1.00 90.75 73 LEU A O 1
ATOM 549 N N . ALA A 1 74 ? -16.067 -21.348 15.171 1.00 91.44 74 ALA A N 1
ATOM 550 C CA . ALA A 1 74 ? -15.397 -22.638 15.020 1.00 91.44 74 ALA A CA 1
ATOM 551 C C . ALA A 1 74 ? -15.489 -23.233 13.602 1.00 91.44 74 ALA A C 1
ATOM 553 O O . ALA A 1 74 ? -14.785 -24.205 13.333 1.00 91.44 74 ALA A O 1
ATOM 554 N N . TYR A 1 75 ? -16.337 -22.687 12.719 1.00 93.38 75 TYR A N 1
ATOM 555 C CA . TYR A 1 75 ? -16.380 -23.082 11.304 1.00 93.38 75 TYR A CA 1
ATOM 556 C C . TYR A 1 75 ? -15.328 -22.374 10.450 1.00 93.38 75 TYR A C 1
ATOM 558 O O . TYR A 1 75 ? -15.027 -22.853 9.356 1.00 93.38 75 TYR A O 1
ATOM 566 N N . PHE A 1 76 ? -14.762 -21.271 10.933 1.00 89.19 76 PHE A N 1
ATOM 567 C CA . PHE A 1 76 ? -13.730 -20.531 10.214 1.00 89.19 76 PHE A CA 1
ATOM 568 C C . PHE A 1 76 ? -12.492 -21.417 10.022 1.00 89.19 76 PHE A C 1
ATOM 570 O O . PHE A 1 76 ? -12.137 -22.210 10.901 1.00 89.19 76 PHE A O 1
ATOM 577 N N . GLY A 1 77 ? -11.918 -21.378 8.822 1.00 82.50 77 GLY A N 1
ATOM 578 C CA . GLY A 1 77 ? -10.824 -22.251 8.399 1.00 82.50 77 GLY A CA 1
ATOM 579 C C . GLY A 1 77 ? -11.128 -23.756 8.341 1.00 82.50 77 GLY A C 1
ATOM 580 O O . GLY A 1 77 ? -10.199 -24.547 8.167 1.00 82.50 77 GLY A O 1
ATOM 581 N N . THR A 1 78 ? -12.383 -24.200 8.504 1.00 88.38 78 THR A N 1
ATOM 582 C CA . THR A 1 78 ? -12.709 -25.637 8.425 1.00 88.38 78 THR A CA 1
ATOM 583 C C . THR A 1 78 ? -12.788 -26.139 6.988 1.00 88.38 78 THR A C 1
ATOM 585 O O . THR A 1 78 ? -13.140 -25.411 6.060 1.00 88.38 78 THR A O 1
ATOM 588 N N . THR A 1 79 ? -12.487 -27.422 6.799 1.00 93.19 79 THR A N 1
ATOM 589 C CA . THR A 1 79 ? -12.674 -28.108 5.516 1.00 93.19 79 THR A CA 1
ATOM 590 C C . THR A 1 79 ? -13.978 -28.903 5.486 1.00 93.19 79 THR A C 1
ATOM 592 O O . THR A 1 79 ? -14.556 -29.248 6.524 1.00 93.19 79 THR A O 1
ATOM 595 N N . TYR A 1 80 ? -14.430 -29.279 4.291 1.00 94.75 80 TYR A N 1
ATOM 596 C CA . TYR A 1 80 ? -15.542 -30.219 4.146 1.00 94.75 80 TYR A CA 1
ATOM 597 C C . TYR A 1 80 ? -15.260 -31.573 4.823 1.00 94.75 80 TYR A C 1
ATOM 599 O O . TYR A 1 80 ? -16.149 -32.168 5.437 1.00 94.75 80 TYR A O 1
ATOM 607 N N . GLY A 1 81 ? -14.010 -32.039 4.796 1.00 93.62 81 GLY A N 1
ATOM 608 C CA . GLY A 1 81 ? -13.573 -33.227 5.523 1.00 93.62 81 GLY A CA 1
ATOM 609 C C . GLY A 1 81 ? -13.734 -33.091 7.039 1.00 93.62 81 GLY A C 1
ATOM 610 O O . GLY A 1 81 ? -14.196 -34.031 7.693 1.00 93.62 81 GLY A O 1
ATOM 611 N N . ASP A 1 82 ? -13.418 -31.921 7.604 1.00 94.19 82 ASP A N 1
ATOM 612 C CA . ASP A 1 82 ? -13.640 -31.631 9.028 1.00 94.19 82 ASP A CA 1
ATOM 613 C C . ASP A 1 82 ? -15.131 -31.651 9.373 1.00 94.19 82 ASP A C 1
ATOM 615 O O . ASP A 1 82 ? -15.530 -32.249 10.377 1.00 94.19 82 ASP A O 1
ATOM 619 N N . HIS A 1 83 ? -15.968 -31.061 8.515 1.00 94.94 83 HIS A N 1
ATOM 620 C CA . HIS A 1 83 ? -17.421 -31.068 8.669 1.00 94.94 83 HIS A CA 1
ATOM 621 C C . HIS A 1 83 ? -17.982 -32.494 8.735 1.00 94.94 83 HIS A C 1
ATOM 623 O O . HIS A 1 83 ? -18.655 -32.859 9.706 1.00 94.94 83 HIS A O 1
ATOM 629 N N . LEU A 1 84 ? -17.632 -33.340 7.762 1.00 95.88 84 LEU A N 1
ATOM 630 C CA . LEU A 1 84 ? -18.014 -34.754 7.757 1.00 95.88 84 LEU A CA 1
ATOM 631 C C . LEU A 1 84 ? -17.458 -35.498 8.983 1.00 95.88 84 LEU A C 1
ATOM 633 O O . LEU A 1 84 ? -18.152 -36.308 9.606 1.00 95.88 84 LEU A O 1
ATOM 637 N N . GLY A 1 85 ? -16.210 -35.215 9.365 1.00 94.62 85 GLY A N 1
ATOM 638 C CA . GLY A 1 85 ? -15.550 -35.792 10.537 1.00 94.62 85 GLY A CA 1
ATOM 639 C C . GLY A 1 85 ? -16.251 -35.462 11.858 1.00 94.62 85 GLY A C 1
ATOM 640 O O . GLY A 1 85 ? -16.285 -36.301 12.766 1.00 94.62 85 GLY A O 1
ATOM 641 N N . ASN A 1 86 ? -16.870 -34.284 11.936 1.00 93.00 86 ASN A N 1
ATOM 642 C CA . ASN A 1 86 ? -17.666 -33.816 13.070 1.00 93.00 86 ASN A CA 1
ATOM 643 C C . ASN A 1 86 ? -19.119 -34.324 13.051 1.00 93.00 86 ASN A C 1
ATOM 645 O O . ASN A 1 86 ? -19.889 -34.033 13.967 1.00 93.00 86 ASN A O 1
ATOM 649 N N . GLY A 1 87 ? -19.476 -35.164 12.075 1.00 94.06 87 GLY A N 1
ATOM 650 C CA . GLY A 1 87 ? -20.804 -35.760 11.949 1.00 94.06 87 GLY A CA 1
ATOM 651 C C . GLY A 1 87 ? -21.792 -34.915 11.151 1.00 94.06 87 GLY A C 1
ATOM 652 O O . GLY A 1 87 ? -22.992 -35.154 11.275 1.00 94.06 87 GLY A O 1
ATOM 653 N N . GLY A 1 88 ? -21.293 -33.954 10.371 1.00 93.75 88 GLY A N 1
ATOM 654 C CA . GLY A 1 88 ? -22.061 -33.235 9.365 1.00 93.75 88 GLY A CA 1
ATOM 655 C C . GLY A 1 88 ? -22.513 -34.135 8.216 1.00 93.75 88 GLY A C 1
ATOM 656 O O . GLY A 1 88 ? -21.937 -35.202 7.975 1.00 93.75 88 G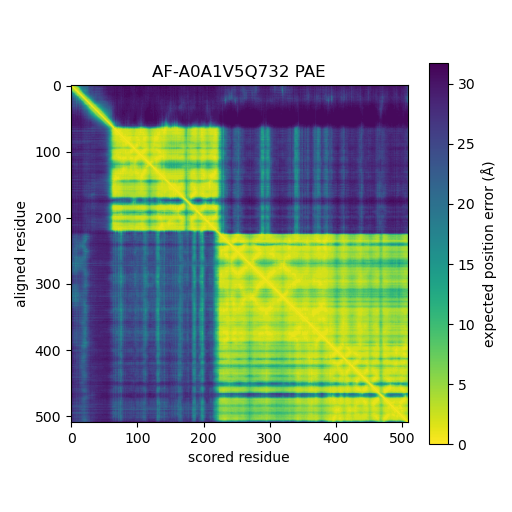LY A O 1
ATOM 657 N N . ASP A 1 89 ? -23.579 -33.716 7.543 1.00 94.06 89 ASP A N 1
ATOM 658 C CA . ASP A 1 89 ? -24.139 -34.423 6.393 1.00 94.06 89 ASP A CA 1
ATOM 659 C C . ASP A 1 89 ? -23.365 -34.093 5.099 1.00 94.06 89 ASP A C 1
ATOM 661 O O . ASP A 1 89 ? -22.519 -33.200 5.056 1.00 94.06 89 ASP A O 1
ATOM 665 N N . GLU A 1 90 ? -23.626 -34.847 4.026 1.00 95.75 90 GLU A N 1
ATOM 666 C CA . GLU A 1 90 ? -23.012 -34.569 2.722 1.00 95.75 90 GLU A CA 1
ATOM 667 C C . GLU A 1 90 ? -23.489 -33.216 2.173 1.00 95.75 90 GLU A C 1
ATOM 669 O O . GLU A 1 90 ? -24.689 -32.936 2.163 1.00 95.75 90 GLU A O 1
ATOM 674 N N . ALA A 1 91 ? -22.555 -32.402 1.672 1.00 93.69 91 ALA A N 1
ATOM 675 C CA . ALA A 1 91 ? -22.884 -31.098 1.114 1.00 93.69 91 ALA A CA 1
ATOM 676 C C . ALA A 1 91 ? -23.542 -31.235 -0.266 1.00 93.69 91 ALA A C 1
ATOM 678 O O . ALA A 1 91 ? -23.095 -31.988 -1.137 1.00 93.69 91 ALA A O 1
ATOM 679 N N . GLU A 1 92 ? -24.610 -30.475 -0.484 1.00 94.25 92 GLU A N 1
ATOM 680 C CA . GLU A 1 92 ? -25.346 -30.434 -1.742 1.00 94.25 92 GLU A CA 1
ATOM 681 C C . GLU A 1 92 ? -24.863 -29.270 -2.611 1.00 94.25 92 GLU A C 1
ATOM 683 O O . GLU A 1 92 ? -24.535 -28.194 -2.115 1.00 94.25 92 GLU A O 1
ATOM 688 N N . LEU A 1 93 ? -24.834 -29.463 -3.934 1.00 89.69 93 LEU A N 1
ATOM 689 C CA . LEU A 1 93 ? -24.456 -28.399 -4.865 1.00 89.69 93 LEU A CA 1
ATOM 690 C C . LEU A 1 93 ? -25.421 -27.212 -4.734 1.00 89.69 93 LEU A C 1
ATOM 692 O O . LEU A 1 93 ? -26.607 -27.336 -5.046 1.00 89.69 93 LEU A O 1
ATOM 696 N N . LEU A 1 94 ? -24.880 -26.053 -4.365 1.00 82.06 94 LEU A N 1
ATOM 697 C CA . LEU A 1 94 ? -25.594 -24.785 -4.331 1.00 82.06 94 LEU A CA 1
ATOM 698 C C . LEU A 1 94 ? -25.530 -24.120 -5.714 1.00 82.06 94 LEU A C 1
ATOM 700 O O . LEU A 1 94 ? -26.537 -24.039 -6.422 1.00 82.06 94 LEU A O 1
ATOM 704 N N . HIS A 1 95 ? -24.336 -23.675 -6.126 1.00 77.38 95 HIS A N 1
ATOM 705 C CA . HIS A 1 95 ? -24.086 -23.053 -7.430 1.00 77.38 95 HIS A CA 1
ATOM 706 C C . HIS A 1 95 ? -22.584 -22.881 -7.717 1.00 77.38 95 HIS A C 1
ATOM 708 O O . HIS A 1 95 ? -21.837 -22.535 -6.813 1.00 77.38 95 HIS A O 1
ATOM 714 N N . ALA A 1 96 ? -22.164 -23.037 -8.982 1.00 78.19 96 ALA A N 1
ATOM 715 C CA . ALA A 1 96 ? -20.823 -22.679 -9.479 1.00 78.19 96 ALA A CA 1
ATOM 716 C C . ALA A 1 96 ? -19.665 -23.135 -8.569 1.00 78.19 96 ALA A C 1
ATOM 718 O O . ALA A 1 96 ? -18.890 -22.315 -8.093 1.00 78.19 96 ALA A O 1
ATOM 719 N N . GLY A 1 97 ? -19.601 -24.437 -8.278 1.00 79.94 97 GLY A N 1
ATOM 720 C CA . GLY A 1 97 ? -18.556 -25.000 -7.419 1.00 79.94 97 GLY A CA 1
ATOM 721 C C . GLY A 1 97 ? -18.775 -24.812 -5.921 1.00 79.94 97 GLY A C 1
ATOM 722 O O . GLY A 1 97 ? -18.008 -25.356 -5.142 1.00 79.94 97 GLY A O 1
ATOM 723 N N . ARG A 1 98 ? -19.833 -24.117 -5.492 1.00 84.94 98 ARG A N 1
ATOM 724 C CA . ARG A 1 98 ? -20.183 -23.969 -4.075 1.00 84.94 98 ARG A CA 1
ATOM 725 C C . ARG A 1 98 ? -21.142 -25.062 -3.628 1.00 84.94 98 ARG A C 1
ATOM 727 O O . ARG A 1 98 ? -22.130 -25.341 -4.317 1.00 84.94 98 ARG A O 1
ATOM 734 N N . TYR A 1 99 ? -20.875 -25.632 -2.462 1.00 91.69 99 TYR A N 1
ATOM 735 C CA . TYR A 1 99 ? -21.646 -26.716 -1.858 1.00 91.69 99 TYR A CA 1
ATOM 736 C C . TYR A 1 99 ? -22.111 -26.310 -0.462 1.00 91.69 99 TYR A C 1
ATOM 738 O O . TYR A 1 99 ? -21.350 -25.699 0.273 1.00 91.69 99 TYR A O 1
ATOM 746 N N . THR A 1 100 ? -23.353 -26.624 -0.098 1.00 94.50 100 THR A N 1
ATOM 747 C CA . THR A 1 100 ? -23.966 -26.227 1.179 1.00 94.50 100 THR A CA 1
ATOM 748 C C . THR A 1 100 ? -24.371 -27.445 2.006 1.00 94.50 100 THR A C 1
ATOM 750 O O . THR A 1 100 ? -24.832 -28.443 1.450 1.00 94.50 100 THR A O 1
ATOM 753 N N . ALA A 1 101 ? -24.207 -27.373 3.324 1.00 96.69 101 ALA A N 1
ATOM 754 C CA . ALA A 1 101 ? -24.620 -28.402 4.277 1.00 96.69 101 ALA A CA 1
ATOM 755 C C . ALA A 1 101 ? -25.208 -27.766 5.546 1.00 96.69 101 ALA A C 1
ATOM 757 O O . ALA A 1 101 ? -24.881 -26.630 5.884 1.00 96.69 101 ALA A O 1
ATOM 758 N N . GLU A 1 102 ? -26.070 -28.489 6.264 1.00 97.50 102 GLU A N 1
ATOM 759 C CA . GLU A 1 102 ? -26.568 -28.041 7.574 1.00 97.50 102 GLU A CA 1
ATOM 760 C C . GLU A 1 102 ? -25.432 -28.053 8.606 1.00 97.50 102 GLU A C 1
ATOM 762 O O . GLU A 1 102 ? -24.695 -29.034 8.721 1.00 97.50 102 GLU A O 1
ATOM 767 N N . CYS A 1 103 ? -25.301 -26.985 9.394 1.00 97.06 103 CYS A N 1
ATOM 768 C CA . CYS A 1 103 ? -24.352 -26.958 10.502 1.00 97.06 103 CYS A CA 1
ATOM 769 C C . CYS A 1 103 ? -24.722 -27.993 11.575 1.00 97.06 103 CYS A C 1
ATOM 771 O O . CYS A 1 103 ? -25.890 -28.248 11.866 1.00 97.06 103 CYS A O 1
ATOM 773 N N . THR A 1 104 ? -23.712 -28.568 12.227 1.00 94.69 104 THR A N 1
ATOM 774 C CA . THR A 1 104 ? -23.914 -29.628 13.234 1.00 94.69 104 THR A CA 1
ATOM 775 C C . THR A 1 104 ? -24.442 -29.113 14.579 1.00 94.69 104 THR A C 1
ATOM 777 O O . THR A 1 104 ? -25.039 -29.865 15.353 1.00 94.69 104 THR A O 1
ATOM 780 N N . ASP A 1 105 ? -24.218 -27.834 14.865 1.00 94.44 105 ASP A N 1
ATOM 781 C CA . ASP A 1 105 ? -24.397 -27.189 16.167 1.00 94.44 105 ASP A CA 1
ATOM 782 C C . ASP A 1 105 ? -24.991 -25.770 16.073 1.00 94.44 105 ASP A C 1
ATOM 784 O O . ASP A 1 105 ? -25.150 -25.092 17.091 1.00 94.44 105 ASP A O 1
ATOM 788 N N . LEU A 1 106 ? -25.398 -25.345 14.873 1.00 95.69 106 LEU A N 1
ATOM 789 C CA . LEU A 1 106 ? -26.039 -24.058 14.601 1.00 95.69 106 LEU A CA 1
ATO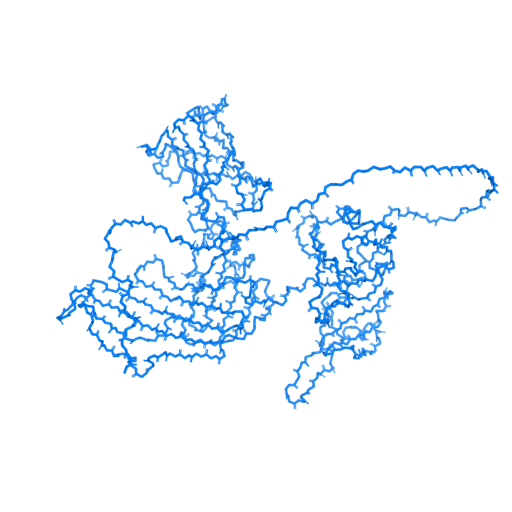M 790 C C . LEU A 1 106 ? -27.305 -24.262 13.768 1.00 95.69 106 LEU A C 1
ATOM 792 O O . LEU A 1 106 ? -27.366 -25.156 12.932 1.00 95.69 106 LEU A O 1
ATOM 796 N N . ASP A 1 107 ? -28.299 -23.393 13.958 1.00 95.56 107 ASP A N 1
ATOM 797 C CA . ASP A 1 107 ? -29.487 -23.316 13.090 1.00 95.56 107 ASP A CA 1
ATOM 798 C C . ASP A 1 107 ? -29.160 -22.489 11.833 1.00 95.56 107 ASP A C 1
ATOM 800 O O . ASP A 1 107 ? -29.693 -21.402 11.616 1.00 95.56 107 ASP A O 1
ATOM 804 N N . ALA A 1 108 ? -28.166 -22.958 11.078 1.00 96.94 108 ALA A N 1
ATOM 805 C CA . ALA A 1 108 ? -27.594 -22.309 9.903 1.00 96.94 108 ALA A CA 1
ATOM 806 C C . ALA A 1 108 ? -27.031 -23.357 8.933 1.00 96.94 108 ALA A C 1
ATOM 808 O O . ALA A 1 108 ? -26.963 -24.548 9.247 1.00 96.94 108 ALA A O 1
ATOM 809 N N . TYR A 1 109 ? -26.605 -22.892 7.764 1.00 96.69 109 TYR A N 1
ATOM 810 C CA . TYR A 1 109 ? -25.899 -23.692 6.773 1.00 96.69 109 TYR A CA 1
ATOM 811 C C . TYR A 1 109 ? -24.450 -23.228 6.657 1.00 96.69 109 TYR A C 1
ATOM 813 O O . TYR A 1 109 ? -24.164 -22.042 6.814 1.00 96.69 109 TYR A O 1
ATOM 821 N N . VAL A 1 110 ? -23.550 -24.156 6.354 1.00 95.81 110 VAL A N 1
ATOM 822 C CA . VAL A 1 110 ? -22.158 -23.889 5.987 1.00 95.81 110 VAL A CA 1
ATOM 823 C C . VAL A 1 110 ? -21.991 -24.076 4.485 1.00 95.81 110 VAL A C 1
ATOM 825 O O . VAL A 1 110 ? -22.554 -25.006 3.906 1.00 95.81 110 VAL A O 1
ATOM 828 N N . VAL A 1 111 ? -21.221 -23.194 3.852 1.00 92.62 111 VAL A N 1
ATOM 829 C CA . VAL A 1 111 ? -20.921 -23.240 2.421 1.00 92.62 111 VAL A CA 1
ATOM 830 C C . VAL A 1 111 ? -19.428 -23.480 2.214 1.00 92.62 111 VAL A C 1
ATOM 832 O O . VAL A 1 111 ? -18.604 -22.775 2.794 1.00 92.62 111 VAL A O 1
ATOM 835 N N . PHE A 1 112 ? -19.102 -24.443 1.353 1.00 91.56 112 PHE A N 1
ATOM 836 C CA . PHE A 1 112 ? -17.747 -24.818 0.957 1.00 91.56 112 PHE A CA 1
ATOM 837 C C . PHE A 1 112 ? -17.486 -24.539 -0.527 1.00 91.56 112 PHE A C 1
ATOM 839 O O . PHE A 1 112 ? -18.413 -24.607 -1.342 1.00 91.56 112 PHE A O 1
ATOM 846 N N . GLU A 1 113 ? -16.226 -24.290 -0.885 1.00 87.94 113 GLU A N 1
ATOM 847 C CA . GLU A 1 113 ? -15.771 -24.150 -2.270 1.00 87.94 113 GLU A CA 1
ATOM 848 C C . GLU A 1 113 ? -15.052 -25.398 -2.780 1.00 87.94 113 GLU A C 1
ATOM 850 O O . GLU A 1 113 ? -14.068 -25.863 -2.203 1.00 87.94 113 GLU A O 1
ATOM 855 N N . ALA A 1 114 ? -15.518 -25.908 -3.917 1.00 83.31 114 ALA A N 1
ATOM 856 C CA . ALA A 1 114 ? -14.838 -26.937 -4.681 1.00 83.31 114 ALA A CA 1
ATOM 857 C C . ALA A 1 114 ? -13.832 -26.337 -5.662 1.00 83.31 114 ALA A C 1
ATOM 859 O O . ALA A 1 114 ? -14.106 -25.344 -6.337 1.00 83.31 114 ALA A O 1
ATOM 860 N N . LYS A 1 115 ? -12.699 -27.021 -5.836 1.00 79.50 115 LYS A N 1
ATOM 861 C CA . LYS A 1 115 ? -11.699 -26.646 -6.839 1.00 79.50 115 LYS A CA 1
ATOM 862 C C . LYS A 1 115 ? -12.143 -27.081 -8.231 1.00 79.50 115 LYS A C 1
ATOM 864 O O . LYS A 1 115 ? -12.642 -28.195 -8.427 1.00 79.50 115 LYS A O 1
ATOM 869 N N . TRP A 1 116 ? -11.950 -26.193 -9.201 1.00 79.00 116 TRP A N 1
ATOM 870 C CA . TRP A 1 116 ? -12.125 -26.514 -10.612 1.00 79.00 116 TRP A CA 1
ATOM 871 C C . TRP A 1 116 ? -11.018 -27.469 -11.074 1.00 79.00 116 TRP A C 1
ATOM 873 O O . TRP A 1 116 ? -9.838 -27.214 -10.840 1.00 79.00 116 TRP A O 1
ATOM 883 N N . ASP A 1 117 ? -11.395 -28.563 -11.733 1.00 75.75 117 ASP A N 1
ATOM 884 C CA . ASP A 1 117 ? -10.462 -29.520 -12.322 1.00 75.75 117 ASP A CA 1
ATOM 885 C C . ASP A 1 117 ? -10.548 -29.467 -13.852 1.00 75.75 117 ASP A C 1
ATOM 887 O O . ASP A 1 117 ? -11.525 -29.906 -14.466 1.00 75.75 117 ASP A O 1
ATOM 891 N N . ASP A 1 118 ? -9.489 -28.956 -14.480 1.00 70.38 118 ASP A N 1
ATOM 892 C CA . ASP A 1 118 ? -9.373 -28.852 -15.935 1.00 70.38 118 ASP A CA 1
ATOM 893 C C . ASP A 1 118 ? -9.372 -30.214 -16.648 1.00 70.38 118 ASP A C 1
ATOM 895 O O . ASP A 1 118 ? -9.797 -30.301 -17.806 1.00 70.38 118 ASP A O 1
ATOM 899 N N . ASP A 1 119 ? -8.924 -31.287 -15.986 1.00 79.81 119 ASP A N 1
ATOM 900 C CA . ASP A 1 119 ? -8.884 -32.622 -16.587 1.00 79.81 119 ASP A CA 1
ATOM 901 C C . ASP A 1 119 ? -10.289 -33.234 -16.678 1.00 79.81 119 ASP A C 1
ATOM 903 O O . ASP A 1 119 ? -10.624 -33.895 -17.674 1.00 79.81 119 ASP A O 1
ATOM 907 N N . SER A 1 120 ? -11.121 -33.031 -15.652 1.00 80.44 120 SER A N 1
ATOM 908 C CA . SER A 1 120 ? -12.511 -33.501 -15.637 1.00 80.44 120 SER A CA 1
ATOM 909 C C . SER A 1 120 ? -13.509 -32.495 -16.218 1.00 80.44 120 SER A C 1
ATOM 911 O O . SER A 1 120 ? -14.592 -32.908 -16.647 1.00 80.44 120 SER A O 1
ATOM 913 N N . VAL A 1 121 ? -13.114 -31.223 -16.347 1.00 79.69 121 VAL A N 1
ATOM 914 C CA . VAL A 1 121 ? -13.964 -30.090 -16.749 1.00 79.69 121 VAL A CA 1
ATOM 915 C C . VAL A 1 121 ? -15.176 -29.963 -15.816 1.00 79.69 121 VAL A C 1
ATOM 917 O O . VAL A 1 121 ? -16.309 -29.762 -16.264 1.00 79.69 121 VAL A O 1
ATOM 920 N N . ASP A 1 122 ? -14.941 -30.160 -14.520 1.00 82.31 122 ASP A N 1
ATOM 921 C CA . ASP A 1 122 ? -15.955 -30.103 -13.470 1.00 82.31 122 ASP A CA 1
ATOM 922 C C . ASP A 1 122 ? -15.328 -29.675 -12.134 1.00 82.31 122 ASP A C 1
ATOM 924 O O . ASP A 1 122 ? -14.107 -29.636 -11.974 1.00 82.31 122 ASP A O 1
ATOM 928 N N . TYR A 1 123 ? -16.176 -29.354 -11.162 1.00 82.06 123 TYR A N 1
ATOM 929 C CA . TYR A 1 123 ? -15.749 -29.093 -9.793 1.00 82.06 123 TYR A CA 1
ATOM 930 C C . TYR A 1 123 ? -15.580 -30.405 -9.029 1.00 82.06 123 TYR A C 1
ATOM 932 O O . TYR A 1 123 ? -16.493 -31.236 -8.995 1.00 82.06 123 TYR A O 1
ATOM 940 N N . THR A 1 124 ? -14.431 -30.583 -8.382 1.00 83.56 124 THR A N 1
ATOM 941 C CA . THR A 1 124 ? -14.160 -31.800 -7.610 1.00 83.56 124 THR A CA 1
ATOM 942 C C . THR A 1 124 ? -14.681 -31.655 -6.186 1.00 83.56 124 THR A C 1
ATOM 944 O O . THR A 1 124 ? -14.275 -30.756 -5.458 1.00 83.56 124 THR A O 1
ATOM 947 N N . VAL A 1 125 ? -15.586 -32.556 -5.795 1.00 86.19 125 VAL A N 1
ATOM 948 C CA . VAL A 1 125 ? -16.053 -32.686 -4.408 1.00 86.19 125 VAL A CA 1
ATOM 949 C C . VAL A 1 125 ? -15.104 -33.616 -3.669 1.00 86.19 125 VAL A C 1
ATOM 951 O O . VAL A 1 125 ? -15.122 -34.831 -3.895 1.00 86.19 125 VAL A O 1
ATOM 954 N N . ASP A 1 126 ? -14.283 -33.049 -2.797 1.00 89.75 126 ASP A N 1
ATOM 955 C CA . ASP A 1 126 ? -13.352 -33.783 -1.949 1.00 89.75 126 ASP A CA 1
ATOM 956 C C . ASP A 1 126 ? -13.279 -33.190 -0.535 1.00 89.75 126 ASP A C 1
ATOM 958 O O . ASP A 1 126 ? -13.898 -32.173 -0.230 1.00 89.75 126 ASP A O 1
ATOM 962 N N . ASP A 1 127 ? -12.568 -33.884 0.351 1.00 90.38 127 ASP A N 1
ATOM 963 C CA . ASP A 1 127 ? -12.456 -33.519 1.764 1.00 90.38 127 ASP A CA 1
ATOM 964 C C . ASP A 1 127 ? -11.713 -32.180 1.974 1.00 90.38 127 ASP A C 1
ATOM 966 O O . ASP A 1 127 ? -11.836 -31.601 3.049 1.00 90.38 127 ASP A O 1
ATOM 970 N N . ASP A 1 128 ? -10.988 -31.667 0.971 1.00 86.69 128 ASP A N 1
ATOM 971 C CA . ASP A 1 128 ? -10.149 -30.465 1.069 1.00 86.69 128 ASP A CA 1
ATOM 972 C C . ASP A 1 128 ? -10.885 -29.181 0.628 1.00 86.69 128 ASP A C 1
ATOM 974 O O . ASP A 1 128 ? -10.273 -28.112 0.574 1.00 86.69 128 ASP A O 1
ATOM 978 N N . MET A 1 129 ? -12.182 -29.256 0.296 1.00 89.00 129 MET A N 1
ATOM 979 C CA . MET A 1 129 ? -12.995 -28.072 -0.009 1.00 89.00 129 MET A CA 1
ATOM 980 C C . MET A 1 129 ? -13.010 -27.096 1.174 1.00 89.00 129 MET A C 1
ATOM 982 O O . MET A 1 129 ? -13.304 -27.493 2.307 1.00 89.00 129 MET A O 1
ATOM 986 N N . SER A 1 130 ? -12.727 -25.825 0.900 1.00 84.38 130 SER A N 1
ATOM 987 C CA . SER A 1 130 ? -12.539 -24.790 1.922 1.00 84.38 130 SER A CA 1
ATOM 988 C C . SER A 1 130 ? -13.858 -24.169 2.361 1.00 84.38 130 SER A C 1
ATOM 990 O O . SER A 1 130 ? -14.755 -23.975 1.539 1.00 84.38 130 SER A O 1
ATOM 992 N N . PHE A 1 131 ? -13.971 -23.824 3.643 1.00 89.44 131 PHE A N 1
ATOM 993 C CA . PHE A 1 131 ? -15.023 -22.947 4.154 1.00 89.44 131 PHE A CA 1
ATOM 994 C C . PHE A 1 131 ? -15.052 -21.618 3.383 1.00 89.44 131 PHE A C 1
ATOM 996 O O . PHE A 1 131 ? -14.012 -21.008 3.162 1.00 89.44 131 PHE A O 1
ATOM 1003 N N . ILE A 1 132 ? -16.250 -21.172 3.000 1.00 84.69 132 ILE A N 1
ATOM 1004 C CA . ILE A 1 132 ? -16.492 -19.822 2.468 1.00 84.69 132 ILE A CA 1
ATOM 1005 C C . ILE A 1 132 ? -17.225 -18.983 3.513 1.00 84.69 132 ILE A C 1
ATOM 1007 O O . ILE A 1 132 ? -16.854 -17.850 3.796 1.00 84.69 132 ILE A O 1
ATOM 1011 N N . ARG A 1 133 ? -18.339 -19.513 4.035 1.00 90.69 133 ARG A N 1
ATOM 1012 C CA . ARG A 1 133 ? -19.251 -18.767 4.910 1.00 90.69 133 ARG A CA 1
ATOM 1013 C C . ARG A 1 133 ? -20.246 -19.662 5.628 1.00 90.69 133 ARG A C 1
ATOM 1015 O O . ARG A 1 133 ? -20.533 -20.780 5.198 1.00 90.69 133 ARG A O 1
ATOM 1022 N N . LEU A 1 134 ? -20.877 -19.090 6.642 1.00 95.38 134 LEU A N 1
ATOM 1023 C CA . LEU A 1 134 ? -22.159 -19.522 7.176 1.00 95.38 134 LEU A CA 1
ATOM 1024 C C . LEU A 1 134 ? -23.290 -18.676 6.583 1.00 95.38 134 LEU A C 1
ATOM 1026 O O . LEU A 1 134 ? -23.118 -17.484 6.339 1.00 95.38 134 LEU A O 1
ATOM 1030 N N . GLU A 1 135 ? -24.464 -19.269 6.380 1.00 94.44 135 GLU A N 1
ATOM 1031 C CA . GLU A 1 135 ? -25.662 -18.566 5.916 1.00 94.44 135 GLU A CA 1
ATOM 1032 C C . GLU A 1 135 ? -26.907 -18.975 6.712 1.00 94.44 135 GLU A C 1
ATOM 1034 O O . GLU A 1 135 ? -27.147 -20.156 6.977 1.00 94.44 135 GLU A O 1
ATOM 1039 N N . GLY A 1 136 ? -27.697 -17.987 7.133 1.00 95.12 136 GLY A N 1
ATOM 1040 C CA . GLY A 1 136 ? -28.863 -18.222 7.979 1.00 95.12 136 GLY A CA 1
ATOM 1041 C C . GLY A 1 136 ? -29.470 -16.952 8.565 1.00 95.12 136 GLY A C 1
ATOM 1042 O O . GLY A 1 136 ? -29.105 -15.830 8.214 1.00 95.12 136 GLY A O 1
ATOM 1043 N N . ASP A 1 137 ? -30.425 -17.139 9.471 1.00 95.81 137 ASP A N 1
ATOM 1044 C CA . ASP A 1 137 ? -31.017 -16.043 10.235 1.00 95.81 137 ASP A CA 1
ATOM 1045 C C . ASP A 1 137 ? -30.008 -15.510 11.263 1.00 95.81 137 ASP A C 1
ATOM 1047 O O . ASP A 1 137 ? -29.287 -16.278 11.895 1.00 95.81 137 ASP A O 1
ATOM 1051 N N . LEU A 1 138 ? -30.000 -14.199 11.500 1.00 94.56 138 LEU A N 1
ATOM 1052 C CA . LEU A 1 138 ? -29.078 -13.526 12.422 1.00 94.56 138 LEU A CA 1
ATOM 1053 C C . LEU A 1 138 ? -29.028 -14.147 13.831 1.00 94.56 138 LEU A C 1
ATOM 1055 O O . LEU A 1 138 ? -27.965 -14.217 14.452 1.00 94.56 138 LEU A O 1
ATOM 1059 N N . SER A 1 139 ? -30.152 -14.672 14.332 1.00 93.88 139 SER A N 1
ATOM 1060 C CA . SER A 1 139 ? -30.201 -15.391 15.617 1.00 93.88 139 SER A CA 1
ATOM 1061 C C . SER A 1 139 ? -29.373 -16.678 15.664 1.00 93.88 139 SER A C 1
ATOM 1063 O O . SER A 1 139 ? -29.079 -17.193 16.749 1.00 93.88 139 SER A O 1
ATOM 1065 N N . ALA A 1 140 ? -28.996 -17.231 14.513 1.00 95.38 140 ALA A N 1
ATOM 1066 C CA . ALA A 1 140 ? -28.113 -18.382 14.452 1.00 95.38 140 ALA A CA 1
ATOM 1067 C C . ALA A 1 140 ? -26.706 -18.027 14.945 1.00 95.38 140 ALA A C 1
ATOM 1069 O O . ALA A 1 140 ? -26.082 -18.867 15.590 1.00 95.38 140 ALA A O 1
ATOM 1070 N N . PHE A 1 141 ? -26.253 -16.785 14.754 1.00 95.25 141 PHE A N 1
ATOM 1071 C CA . PHE A 1 141 ? -24.853 -16.398 14.945 1.00 95.25 141 PHE A CA 1
ATOM 1072 C C . PHE A 1 141 ? -24.555 -15.664 16.251 1.00 95.25 141 PHE A C 1
ATOM 1074 O O . PHE A 1 141 ? -23.423 -15.725 16.716 1.00 95.25 141 PHE A O 1
ATOM 1081 N N . PHE A 1 142 ? -25.546 -15.037 16.886 1.00 94.44 142 PHE A N 1
ATOM 1082 C CA . PHE A 1 142 ? -25.346 -14.241 18.103 1.00 94.44 142 PHE A CA 1
ATOM 1083 C C . PHE A 1 142 ? -25.945 -14.889 19.356 1.00 94.44 142 PHE A C 1
ATOM 1085 O O . PHE A 1 142 ? -26.961 -15.582 19.289 1.00 94.44 142 PHE A O 1
ATOM 1092 N N . THR A 1 143 ? -25.312 -14.685 20.517 1.00 91.69 143 THR A N 1
ATOM 1093 C CA . THR A 1 143 ? -25.796 -15.219 21.803 1.00 91.69 143 THR A CA 1
ATOM 1094 C C . THR A 1 143 ? -27.077 -14.538 22.289 1.00 91.69 143 THR A C 1
ATOM 1096 O O . THR A 1 143 ? -27.840 -15.169 23.020 1.00 91.69 143 THR A O 1
ATOM 1099 N N . GLY A 1 144 ? -27.309 -13.284 21.888 1.00 86.00 144 GLY A N 1
ATOM 1100 C CA . GLY A 1 144 ? -28.476 -12.487 22.261 1.00 86.00 144 GLY A CA 1
ATOM 1101 C C . GLY A 1 144 ? -29.591 -12.472 21.209 1.00 86.00 144 GLY A C 1
ATOM 1102 O O . GLY A 1 144 ? -29.455 -13.005 20.106 1.00 86.00 144 GLY A O 1
ATOM 1103 N N . GLU A 1 145 ? -30.722 -11.853 21.553 1.00 83.81 145 GLU A N 1
ATOM 1104 C CA . GLU A 1 145 ? -31.834 -11.627 20.620 1.00 83.81 145 GLU A CA 1
ATOM 1105 C C . GLU A 1 145 ? -31.774 -10.211 20.034 1.00 83.81 145 GLU A C 1
ATOM 1107 O O . GLU A 1 145 ? -31.497 -9.232 20.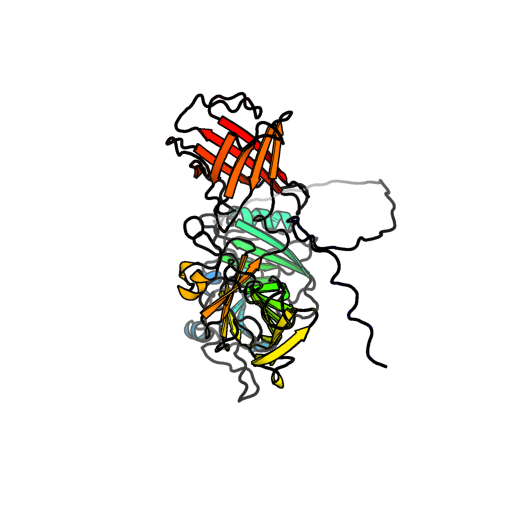726 1.00 83.81 145 GLU A O 1
ATOM 1112 N N . VAL A 1 146 ? -32.091 -10.087 18.743 1.00 80.88 146 VAL A N 1
ATOM 1113 C CA . VAL A 1 146 ? -32.064 -8.801 18.042 1.00 80.88 146 VAL A CA 1
ATOM 1114 C C . VAL A 1 146 ? -33.475 -8.249 17.974 1.00 80.88 146 VAL A C 1
ATOM 1116 O O . VAL A 1 146 ? -34.298 -8.673 17.150 1.00 80.88 146 VAL A O 1
ATOM 1119 N N . GLU A 1 147 ? -33.760 -7.270 18.833 1.00 85.31 147 GLU A N 1
ATOM 1120 C CA . GLU A 1 147 ? -34.980 -6.486 18.698 1.00 85.31 147 GLU A CA 1
ATOM 1121 C C . GLU A 1 147 ? -35.013 -5.783 17.339 1.00 85.31 147 GLU A C 1
ATOM 1123 O O . GLU A 1 147 ? -34.000 -5.324 16.817 1.00 85.31 147 GLU A O 1
ATOM 1128 N N . LYS A 1 148 ? -36.206 -5.688 16.744 1.00 92.94 148 LYS A N 1
ATOM 1129 C CA . LYS A 1 148 ? -36.351 -5.126 15.403 1.00 92.94 148 LYS A CA 1
ATOM 1130 C C . LYS A 1 148 ? -36.011 -3.630 15.378 1.00 92.94 148 LYS A C 1
ATOM 1132 O O . LYS A 1 148 ? -36.875 -2.798 15.677 1.00 92.94 148 LYS A O 1
ATOM 1137 N N . MET A 1 149 ? -34.814 -3.298 14.916 1.00 94.31 149 MET A N 1
ATOM 1138 C CA . MET A 1 149 ? -34.224 -1.959 14.977 1.00 94.31 149 MET A CA 1
ATOM 1139 C C . MET A 1 149 ? -33.714 -1.497 13.612 1.00 94.31 149 MET A C 1
ATOM 1141 O O . MET A 1 149 ? -33.737 -2.255 12.641 1.00 94.31 149 MET A O 1
ATOM 1145 N N . LYS A 1 150 ? -33.353 -0.221 13.494 1.00 94.25 150 LYS A N 1
ATOM 1146 C CA . LYS A 1 150 ? -32.708 0.289 12.275 1.00 94.25 150 LYS A CA 1
ATOM 1147 C C . LYS A 1 150 ? -31.234 -0.118 12.220 1.00 94.25 150 LYS A C 1
ATOM 1149 O O . LYS A 1 150 ? -30.660 -0.452 13.250 1.00 94.25 150 LYS A O 1
ATOM 1154 N N . ALA A 1 151 ? -30.623 -0.041 11.039 1.00 91.25 151 ALA A N 1
ATOM 1155 C CA . ALA A 1 151 ? -29.203 -0.342 10.866 1.00 91.25 151 ALA A CA 1
ATOM 1156 C C . ALA A 1 151 ? -28.296 0.496 11.782 1.00 91.25 151 ALA A C 1
ATOM 1158 O O . ALA A 1 151 ? -27.454 -0.063 12.465 1.00 91.25 151 ALA A O 1
ATOM 1159 N N . ASP A 1 152 ? -28.529 1.803 11.907 1.00 90.75 152 ASP A N 1
ATOM 1160 C CA . ASP A 1 152 ? -27.735 2.683 12.778 1.00 90.75 152 ASP A CA 1
ATOM 1161 C C . ASP A 1 152 ? -27.866 2.356 14.276 1.00 90.75 152 ASP A C 1
ATOM 1163 O O . ASP A 1 152 ? -26.965 2.634 15.064 1.00 90.75 152 ASP A O 1
ATOM 1167 N N . GLU A 1 153 ? -28.997 1.784 14.687 1.00 93.25 153 GLU A N 1
ATOM 1168 C CA . GLU A 1 153 ? -29.204 1.272 16.047 1.00 93.25 153 GLU A CA 1
ATOM 1169 C C . GLU A 1 153 ? -28.519 -0.089 16.233 1.00 93.25 153 GLU A C 1
ATOM 1171 O O . GLU A 1 153 ? -27.941 -0.344 17.286 1.00 93.25 153 GLU A O 1
ATOM 1176 N N . PHE A 1 154 ? -28.543 -0.932 15.199 1.00 94.38 154 PHE A N 1
ATOM 1177 C CA . PHE A 1 154 ? -27.892 -2.238 15.187 1.00 94.38 154 PHE A CA 1
ATOM 1178 C C . PHE A 1 154 ? -26.365 -2.128 15.236 1.00 94.38 154 PHE A C 1
ATOM 1180 O O . PHE A 1 154 ? -25.738 -2.793 16.056 1.00 94.38 154 PHE A O 1
ATOM 1187 N N . ILE A 1 155 ? -25.777 -1.237 14.432 1.00 94.62 155 ILE A N 1
ATOM 1188 C CA . ILE A 1 155 ? -24.336 -0.957 14.452 1.00 94.62 155 ILE A CA 1
ATOM 1189 C C . ILE A 1 155 ? -23.900 -0.505 15.849 1.00 94.62 155 ILE A C 1
ATOM 1191 O O . ILE A 1 155 ? -22.965 -1.066 16.405 1.00 94.62 155 ILE A O 1
ATOM 1195 N N . LYS A 1 156 ? -24.646 0.403 16.491 1.00 93.06 156 LYS A N 1
ATOM 1196 C CA . LYS A 1 156 ? -24.352 0.826 17.873 1.00 93.06 156 LYS A CA 1
ATOM 1197 C C . LYS A 1 156 ? -24.395 -0.314 18.886 1.00 93.06 156 LYS A C 1
ATOM 1199 O O . LYS A 1 156 ? -23.672 -0.269 19.873 1.00 93.06 156 LYS A O 1
ATOM 1204 N N . ALA A 1 157 ? -25.256 -1.310 18.675 1.00 92.75 157 ALA A N 1
ATOM 1205 C CA . ALA A 1 157 ? -25.306 -2.488 19.534 1.00 92.75 157 ALA A CA 1
ATOM 1206 C C . ALA A 1 157 ? -24.082 -3.399 19.322 1.00 92.75 157 ALA A C 1
ATOM 1208 O O . ALA A 1 157 ? -23.567 -3.962 20.285 1.00 92.75 157 ALA A O 1
ATOM 1209 N N . LEU A 1 158 ? -23.587 -3.521 18.085 1.00 93.19 158 LEU A N 1
ATOM 1210 C CA . LEU A 1 158 ? -22.336 -4.229 17.787 1.00 93.19 158 LEU A CA 1
ATOM 1211 C C . LEU A 1 158 ? -21.120 -3.510 18.382 1.00 93.19 158 LEU A C 1
ATOM 1213 O O . LEU A 1 158 ? -20.280 -4.156 19.008 1.00 93.19 158 LEU A O 1
ATOM 1217 N N . GLU A 1 159 ? -21.082 -2.179 18.278 1.00 92.75 159 GLU A N 1
ATOM 1218 C CA . GLU A 1 159 ? -20.044 -1.309 18.848 1.00 92.75 159 GLU A CA 1
ATOM 1219 C C . GLU A 1 159 ? -19.917 -1.428 20.376 1.00 92.75 159 GLU A C 1
ATOM 1221 O O . GLU A 1 159 ? -18.958 -0.922 20.953 1.00 92.75 159 GLU A O 1
ATOM 1226 N N . GLU A 1 160 ? -20.841 -2.091 21.084 1.00 90.31 160 GLU A N 1
ATOM 1227 C CA . GLU A 1 160 ? -20.661 -2.414 22.505 1.00 90.31 160 GLU A CA 1
ATOM 1228 C C . GLU A 1 160 ? -19.569 -3.473 22.714 1.00 90.31 160 GLU A C 1
ATOM 1230 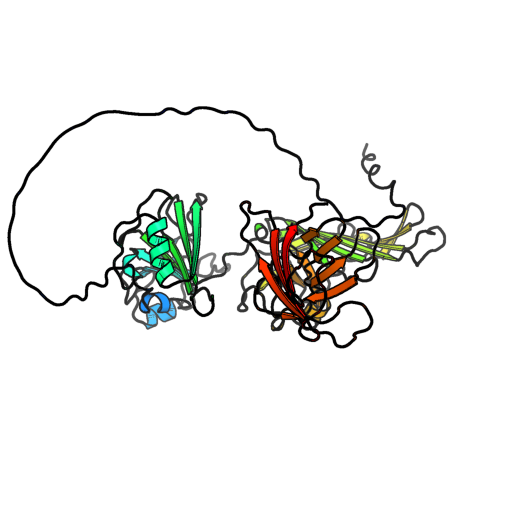O O . GLU A 1 160 ? -18.820 -3.389 23.692 1.00 90.31 160 GLU A O 1
ATOM 1235 N N . ASN A 1 161 ? -19.406 -4.400 21.766 1.00 88.06 161 ASN A N 1
ATOM 1236 C CA . ASN A 1 161 ? -18.512 -5.557 21.877 1.00 88.06 161 ASN A CA 1
ATOM 1237 C C . ASN A 1 161 ? -17.374 -5.564 20.848 1.00 88.06 161 ASN A C 1
ATOM 1239 O O . ASN A 1 161 ? -16.327 -6.124 21.146 1.00 88.06 161 ASN A O 1
ATOM 1243 N N . TYR A 1 162 ? -17.549 -4.908 19.700 1.00 90.75 162 TYR A N 1
ATOM 1244 C CA . TYR A 1 162 ? -16.602 -4.918 18.580 1.00 90.75 162 TYR A CA 1
ATOM 1245 C C . TYR A 1 162 ? -16.167 -3.502 18.193 1.00 90.75 162 TYR A C 1
ATOM 1247 O O . TYR A 1 162 ? -16.891 -2.538 18.463 1.00 90.75 162 TYR A O 1
ATOM 1255 N N . ALA A 1 163 ? -14.997 -3.371 17.573 1.00 88.38 163 ALA A N 1
ATOM 1256 C CA . ALA A 1 163 ? -14.722 -2.250 16.680 1.00 88.38 163 ALA A CA 1
ATOM 1257 C C . ALA A 1 163 ? -15.404 -2.555 15.336 1.00 88.38 163 ALA A C 1
ATOM 1259 O O . ALA A 1 163 ? -15.373 -3.696 14.880 1.00 88.38 163 ALA A O 1
ATOM 1260 N N . VAL A 1 164 ? -16.118 -1.581 14.763 1.00 92.25 164 VAL A N 1
ATOM 1261 C CA . VAL A 1 164 ? -17.032 -1.827 13.637 1.00 92.25 164 VAL A CA 1
ATOM 1262 C C . VAL A 1 164 ? -16.798 -0.827 12.512 1.00 92.25 164 VAL A C 1
ATOM 1264 O O . VAL A 1 164 ? -16.916 0.381 12.720 1.00 92.25 164 VAL A O 1
ATOM 1267 N N . THR A 1 165 ? -16.568 -1.341 11.310 1.00 88.62 165 THR A N 1
ATOM 1268 C CA . THR A 1 165 ? -16.629 -0.625 10.027 1.00 88.62 165 THR A CA 1
ATOM 1269 C C . THR A 1 165 ? -17.805 -1.180 9.222 1.00 88.62 165 THR A C 1
ATOM 1271 O O . THR A 1 165 ? -18.147 -2.358 9.328 1.00 88.62 165 THR A O 1
ATOM 1274 N N . TYR A 1 166 ? -18.525 -0.323 8.488 1.00 90.44 166 TYR A N 1
ATOM 1275 C CA . TYR A 1 166 ? -19.706 -0.760 7.739 1.00 90.44 166 TYR A CA 1
ATOM 1276 C C . TYR A 1 166 ? -19.993 0.094 6.504 1.00 90.44 166 TYR A C 1
ATOM 1278 O O . TYR A 1 166 ? -19.797 1.311 6.511 1.00 90.44 166 TYR A O 1
ATOM 1286 N N . GLU A 1 167 ? -20.556 -0.541 5.477 1.00 89.44 167 GLU A N 1
ATOM 1287 C CA . GLU A 1 167 ? -21.006 0.106 4.243 1.00 89.44 167 GLU A CA 1
ATOM 1288 C C . GLU A 1 167 ? -22.284 -0.559 3.700 1.00 89.44 167 GLU A C 1
ATOM 1290 O O . GLU A 1 167 ? -22.503 -1.763 3.841 1.00 89.44 167 GLU A O 1
ATOM 1295 N N . PHE A 1 168 ? -23.159 0.232 3.069 1.00 84.56 168 PHE A N 1
ATOM 1296 C CA . PHE A 1 168 ? -24.284 -0.301 2.299 1.00 84.56 168 PHE A CA 1
ATOM 1297 C C . PHE A 1 168 ? -23.864 -0.569 0.857 1.00 84.56 168 PHE A C 1
ATOM 1299 O O . PHE A 1 168 ? -23.524 0.352 0.118 1.00 84.56 168 PHE A O 1
ATOM 1306 N N . MET A 1 169 ? -23.996 -1.822 0.442 1.00 78.50 169 MET A N 1
ATOM 1307 C CA . MET A 1 169 ? -23.542 -2.314 -0.850 1.00 78.50 169 MET A CA 1
ATOM 1308 C C . MET A 1 169 ? -24.729 -2.662 -1.752 1.00 78.50 169 MET A C 1
ATOM 1310 O O . MET A 1 169 ? -25.767 -3.156 -1.299 1.00 78.50 169 MET A O 1
ATOM 1314 N N . GLN A 1 170 ? -24.578 -2.432 -3.059 1.00 76.62 170 GLN A N 1
ATOM 1315 C CA . GLN A 1 170 ? -25.491 -2.967 -4.073 1.00 76.62 170 GLN A CA 1
ATOM 1316 C C . GLN A 1 170 ? -24.916 -4.269 -4.615 1.00 76.62 170 GLN A C 1
ATOM 1318 O O . GLN A 1 170 ? -23.765 -4.291 -5.050 1.00 76.62 170 GLN A O 1
ATOM 1323 N N . SER A 1 171 ? -25.709 -5.343 -4.673 1.00 61.81 171 SER A N 1
ATOM 1324 C CA . SER A 1 171 ? -25.239 -6.527 -5.393 1.00 61.81 171 SER A CA 1
ATOM 1325 C C . SER A 1 171 ? -25.299 -6.220 -6.891 1.00 61.81 171 SER A C 1
ATOM 1327 O O . SER A 1 171 ? -26.343 -5.857 -7.435 1.00 61.81 171 SER A O 1
ATOM 1329 N N . GLY A 1 172 ? -24.156 -6.290 -7.580 1.00 49.12 172 GLY A N 1
ATOM 1330 C CA . GLY A 1 172 ? -23.977 -5.875 -8.982 1.00 49.12 172 GLY A CA 1
ATOM 1331 C C . GLY A 1 172 ? -24.758 -6.689 -10.029 1.00 49.12 172 GLY A C 1
ATOM 1332 O O . GLY A 1 172 ? -24.346 -6.778 -11.183 1.00 49.12 172 GLY A O 1
ATOM 1333 N N . GLY A 1 173 ? -25.869 -7.336 -9.660 1.00 41.69 173 GLY A N 1
ATOM 1334 C CA . GLY A 1 173 ? -26.687 -8.172 -10.541 1.00 41.69 173 GLY A CA 1
ATOM 1335 C C . GLY A 1 173 ? -26.030 -9.499 -10.935 1.00 41.69 173 GLY A C 1
ATOM 1336 O O . GLY A 1 173 ? -26.628 -10.291 -11.665 1.00 41.69 173 GLY A O 1
ATOM 1337 N N . THR A 1 174 ? -24.826 -9.768 -10.439 1.00 39.62 174 THR A N 1
ATOM 1338 C CA . THR A 1 174 ? -24.136 -11.052 -10.508 1.00 39.62 174 THR A CA 1
ATOM 1339 C C . THR A 1 174 ? -24.192 -11.683 -9.123 1.00 39.62 174 THR A C 1
ATOM 1341 O O . THR A 1 174 ? -23.314 -11.476 -8.293 1.00 39.62 174 THR A O 1
ATOM 1344 N N . ALA A 1 175 ? -25.287 -12.386 -8.843 1.00 39.34 175 ALA A N 1
ATOM 1345 C CA . ALA A 1 175 ? -25.507 -13.087 -7.583 1.00 39.34 175 ALA A CA 1
ATOM 1346 C C . ALA A 1 175 ? -24.464 -14.205 -7.398 1.00 39.34 175 ALA A C 1
ATOM 1348 O O . ALA A 1 175 ? -24.720 -15.350 -7.762 1.00 39.34 175 ALA A O 1
ATOM 1349 N N . TYR A 1 176 ? -23.286 -13.871 -6.875 1.00 52.12 176 TYR A N 1
ATOM 1350 C CA . TYR A 1 176 ? -22.262 -14.856 -6.518 1.00 52.12 176 TYR A CA 1
ATOM 1351 C C . TYR A 1 176 ? -22.027 -14.929 -5.006 1.00 52.12 176 TYR A C 1
ATOM 1353 O O . TYR A 1 176 ? -21.731 -16.012 -4.511 1.00 52.12 176 TYR A O 1
ATOM 1361 N N . TYR A 1 177 ? -22.300 -13.847 -4.265 1.00 55.62 177 TYR A N 1
ATOM 1362 C CA . TYR A 1 177 ? -22.050 -13.784 -2.821 1.00 55.62 177 TYR A CA 1
ATOM 1363 C C . TYR A 1 177 ? -23.317 -13.476 -2.004 1.00 55.62 177 TYR A C 1
ATOM 1365 O O . TYR A 1 177 ? -23.665 -14.265 -1.130 1.00 55.62 177 TYR A O 1
ATOM 1373 N N . VAL A 1 178 ? -24.115 -12.472 -2.379 1.00 56.28 178 VAL A N 1
ATOM 1374 C CA . VAL A 1 178 ? -25.328 -12.068 -1.642 1.00 56.28 178 VAL A CA 1
ATOM 1375 C C . VAL A 1 178 ? -26.547 -12.115 -2.565 1.00 56.28 178 VAL A C 1
ATOM 1377 O O . VAL A 1 178 ? -26.561 -11.510 -3.633 1.00 56.28 178 VAL A O 1
ATOM 1380 N N . SER A 1 179 ? -27.594 -12.856 -2.182 1.00 58.50 179 SER A N 1
ATOM 1381 C CA . SER A 1 179 ? -28.818 -13.000 -3.002 1.00 58.50 179 SER A CA 1
ATOM 1382 C C . SER A 1 179 ? -29.775 -11.799 -2.932 1.00 58.50 179 SER A C 1
ATOM 1384 O O . SER A 1 179 ? -30.850 -11.829 -3.535 1.00 58.50 179 SER A O 1
ATOM 1386 N N . ALA A 1 180 ? -29.398 -10.757 -2.188 1.00 64.69 180 ALA A N 1
ATOM 1387 C CA . ALA A 1 180 ? -30.170 -9.535 -2.017 1.00 64.69 180 ALA A CA 1
ATOM 1388 C C . ALA A 1 180 ? -29.733 -8.458 -3.020 1.00 64.69 180 ALA A C 1
ATOM 1390 O O . ALA A 1 180 ? -28.569 -8.401 -3.405 1.00 64.69 180 ALA A O 1
ATOM 1391 N N . ASP A 1 181 ? -30.661 -7.593 -3.434 1.00 72.25 181 ASP A N 1
ATOM 1392 C CA . ASP A 1 181 ? -30.355 -6.454 -4.316 1.00 72.25 181 ASP A CA 1
ATOM 1393 C C . ASP A 1 181 ? -29.472 -5.408 -3.598 1.00 72.25 181 ASP A C 1
ATOM 1395 O O . ASP A 1 181 ? -28.629 -4.762 -4.218 1.00 72.25 181 ASP A O 1
ATOM 1399 N N . GLU A 1 182 ? -29.645 -5.283 -2.280 1.00 82.38 182 GLU A N 1
ATOM 1400 C CA . GLU A 1 182 ? -28.883 -4.418 -1.377 1.00 82.38 182 GLU A CA 1
ATOM 1401 C C . GLU A 1 182 ? -28.555 -5.199 -0.100 1.00 82.38 182 GLU A C 1
ATOM 1403 O O . GLU A 1 182 ? -29.367 -6.014 0.361 1.00 82.38 182 GLU A O 1
ATOM 1408 N N . TYR A 1 183 ? -27.379 -4.957 0.469 1.00 87.88 183 TYR A N 1
ATOM 1409 C CA . TYR A 1 183 ? -26.971 -5.541 1.740 1.00 87.88 183 TYR A CA 1
ATOM 1410 C C . TYR A 1 183 ? -26.116 -4.572 2.556 1.00 87.88 183 TYR A C 1
ATOM 1412 O O . TYR A 1 183 ? -25.501 -3.652 2.022 1.00 87.88 183 TYR A O 1
ATOM 1420 N N . LEU A 1 184 ? -26.109 -4.779 3.868 1.00 90.50 184 LEU A N 1
ATOM 1421 C CA . LEU A 1 184 ? -25.231 -4.090 4.804 1.00 90.50 184 LEU A CA 1
ATOM 1422 C C . LEU A 1 184 ? -24.004 -4.971 5.039 1.00 90.50 184 LEU A C 1
ATOM 1424 O O . LEU A 1 184 ? -24.164 -6.075 5.559 1.00 90.50 184 LEU A O 1
ATOM 1428 N N . HIS A 1 185 ? -22.829 -4.493 4.641 1.00 90.69 185 HIS A N 1
ATOM 1429 C CA . HIS A 1 185 ? -21.535 -5.116 4.901 1.00 90.69 185 HIS A CA 1
ATOM 1430 C C . HIS A 1 185 ? -20.969 -4.566 6.212 1.00 90.69 185 HIS A C 1
ATOM 1432 O O . HIS A 1 185 ? -20.988 -3.351 6.420 1.00 90.69 185 HIS A O 1
ATOM 1438 N N . ILE A 1 186 ? -20.535 -5.450 7.111 1.00 92.38 186 ILE A N 1
ATOM 1439 C CA . ILE A 1 186 ? -20.059 -5.095 8.449 1.00 92.38 186 ILE A CA 1
ATOM 1440 C C . ILE A 1 186 ? -18.807 -5.906 8.765 1.00 92.38 186 ILE A C 1
ATOM 1442 O O . ILE A 1 186 ? -18.857 -7.132 8.820 1.00 92.38 186 ILE A O 1
ATOM 1446 N N . GLU A 1 187 ? -17.721 -5.217 9.056 1.00 91.19 187 GLU A N 1
ATOM 1447 C CA . GLU A 1 187 ? -16.484 -5.788 9.577 1.00 91.19 187 GLU A CA 1
ATOM 1448 C C . GLU A 1 187 ? -16.496 -5.681 11.108 1.00 91.19 187 GLU A C 1
ATOM 1450 O O . GLU A 1 187 ? -16.850 -4.643 11.677 1.00 91.19 187 GLU A O 1
ATOM 1455 N N . LEU A 1 188 ? -16.170 -6.780 11.789 1.00 90.75 188 LEU A N 1
ATOM 1456 C CA . LEU A 1 188 ? -16.190 -6.891 13.246 1.00 90.75 188 LEU A CA 1
ATOM 1457 C C . LEU A 1 188 ? -14.780 -7.173 13.761 1.00 90.75 188 LEU A C 1
ATOM 1459 O O . LEU A 1 188 ? -14.345 -8.322 13.724 1.00 90.75 188 LEU A O 1
ATOM 1463 N N . ALA A 1 189 ? -14.085 -6.159 14.265 1.00 86.94 189 ALA A N 1
ATOM 1464 C CA . ALA A 1 189 ? -12.747 -6.295 14.836 1.00 86.94 189 ALA A CA 1
ATOM 1465 C C . ALA A 1 189 ? -12.763 -6.429 16.369 1.00 86.94 189 ALA A C 1
ATOM 1467 O O . ALA A 1 189 ? -13.690 -5.965 17.053 1.00 86.94 189 ALA A O 1
ATOM 1468 N N . ASP A 1 190 ? -11.736 -7.085 16.916 1.00 80.75 190 ASP A N 1
ATOM 1469 C CA . ASP A 1 190 ? -11.487 -7.141 18.355 1.00 80.75 190 ASP A CA 1
ATOM 1470 C C . ASP A 1 190 ? -11.160 -5.736 18.867 1.00 80.75 190 ASP A C 1
ATOM 1472 O O . ASP A 1 190 ? -10.406 -4.986 18.257 1.00 80.75 190 ASP A O 1
ATOM 1476 N N . LYS A 1 191 ? -11.741 -5.356 20.004 1.00 79.19 191 LYS A N 1
ATOM 1477 C CA . LYS A 1 191 ? -11.528 -4.024 20.581 1.00 79.19 191 LYS A CA 1
ATOM 1478 C C . LYS A 1 191 ? -10.164 -3.846 21.237 1.00 79.19 191 LYS A C 1
ATOM 1480 O O . LYS A 1 191 ? -9.790 -2.709 21.521 1.00 79.19 191 LYS A O 1
ATOM 1485 N N . ASP A 1 192 ? -9.500 -4.942 21.591 1.00 74.81 192 ASP A N 1
ATOM 1486 C CA . ASP A 1 192 ? -8.261 -4.913 22.359 1.00 74.81 192 ASP A CA 1
ATOM 1487 C C . ASP A 1 192 ? -7.011 -4.962 21.460 1.00 74.81 192 ASP A C 1
ATOM 1489 O O . ASP A 1 192 ? -5.948 -4.526 21.912 1.00 74.81 192 ASP A O 1
ATOM 1493 N N . ASP A 1 193 ? -7.106 -5.471 20.224 1.00 66.75 193 ASP A N 1
ATOM 1494 C CA . ASP A 1 193 ? -5.971 -5.554 19.288 1.00 66.75 193 ASP A CA 1
ATOM 1495 C C . ASP A 1 193 ? -6.283 -5.202 17.820 1.00 66.75 193 ASP A C 1
ATOM 1497 O O . ASP A 1 193 ? -5.417 -5.395 16.968 1.00 66.75 193 ASP A O 1
ATOM 1501 N N . ASP A 1 194 ? -7.479 -4.667 17.538 1.00 66.31 194 ASP A N 1
ATOM 1502 C CA . ASP A 1 194 ? -7.967 -4.261 16.210 1.00 66.31 194 ASP A CA 1
ATOM 1503 C C . ASP A 1 194 ? -7.927 -5.371 15.139 1.00 66.31 194 ASP A C 1
ATOM 1505 O O . ASP A 1 194 ? -8.150 -5.101 13.959 1.00 66.31 194 ASP A O 1
ATOM 1509 N N . SER A 1 195 ? -7.691 -6.634 15.521 1.00 67.62 195 SER A N 1
ATOM 1510 C CA . SER A 1 195 ? -7.717 -7.748 14.573 1.00 67.62 195 SER A CA 1
ATOM 1511 C C . SER A 1 195 ? -9.139 -8.000 14.082 1.00 67.62 195 SER A C 1
ATOM 1513 O O . SER A 1 195 ? -10.080 -8.082 14.878 1.00 67.62 195 SER A O 1
ATOM 1515 N N . LEU A 1 196 ? -9.320 -8.131 12.765 1.00 71.75 196 LEU A N 1
ATOM 1516 C CA . LEU A 1 196 ? -10.624 -8.460 12.207 1.00 71.75 196 LEU A CA 1
ATOM 1517 C C . LEU A 1 196 ? -11.006 -9.889 12.625 1.00 71.75 196 LEU A C 1
ATOM 1519 O O . LEU A 1 196 ? -10.263 -10.847 12.432 1.00 71.75 196 LEU A O 1
ATOM 1523 N N . ILE A 1 197 ? -12.176 -10.027 13.250 1.00 82.94 197 ILE A N 1
ATOM 1524 C CA . ILE A 1 197 ? -12.682 -11.308 13.757 1.00 82.94 197 ILE A CA 1
ATOM 1525 C C . ILE A 1 197 ? -13.583 -11.965 12.716 1.00 82.94 197 ILE A C 1
ATOM 1527 O O . ILE A 1 197 ? -13.562 -13.186 12.568 1.00 82.94 197 ILE A O 1
ATOM 1531 N N . ALA A 1 198 ? -14.445 -11.181 12.066 1.00 90.19 198 ALA A N 1
ATOM 1532 C CA . ALA A 1 198 ? -15.439 -11.689 11.130 1.00 90.19 198 ALA A CA 1
ATOM 1533 C C . ALA A 1 198 ? -15.997 -10.588 10.226 1.00 90.19 198 ALA A C 1
ATOM 1535 O O . ALA A 1 198 ? -16.080 -9.423 10.622 1.00 90.19 198 ALA A O 1
ATOM 1536 N N . VAL A 1 199 ? -16.519 -11.005 9.075 1.00 90.75 199 VAL A N 1
ATOM 1537 C CA . VAL A 1 199 ? -17.381 -10.186 8.220 1.00 90.75 199 VAL A CA 1
ATOM 1538 C C . VAL A 1 199 ? -18.823 -10.682 8.334 1.00 90.75 199 VAL A C 1
ATOM 1540 O O . VAL A 1 199 ? -19.104 -11.875 8.188 1.00 90.75 199 VAL A O 1
ATOM 1543 N N . LEU A 1 200 ? -19.752 -9.762 8.594 1.00 93.44 200 LEU A N 1
ATOM 1544 C CA . LEU A 1 200 ? -21.189 -9.999 8.665 1.00 93.44 200 LEU A CA 1
ATOM 1545 C C . LEU A 1 200 ? -21.905 -9.203 7.572 1.00 93.44 200 LEU A C 1
ATOM 1547 O O . LEU A 1 200 ? -21.957 -7.976 7.608 1.00 93.44 200 LEU A O 1
ATOM 1551 N N . GLU A 1 201 ? -22.550 -9.907 6.649 1.00 92.25 201 GLU A N 1
ATOM 1552 C CA . GLU A 1 201 ? -23.367 -9.293 5.605 1.00 92.25 201 GLU A CA 1
ATOM 1553 C C . GLU A 1 201 ? -24.846 -9.572 5.851 1.00 92.25 201 GLU A C 1
ATOM 1555 O O . GLU A 1 201 ? -25.261 -10.724 5.972 1.00 92.25 201 GLU A O 1
ATOM 1560 N N . ILE A 1 202 ? -25.675 -8.529 5.909 1.00 92.88 202 ILE A N 1
ATOM 1561 C CA . ILE A 1 202 ? -27.113 -8.652 6.183 1.00 92.88 202 ILE A CA 1
ATOM 1562 C C . ILE A 1 202 ? -27.907 -8.206 4.960 1.00 92.88 202 ILE A C 1
ATOM 1564 O O . ILE A 1 202 ? -27.727 -7.098 4.463 1.00 92.88 202 ILE A O 1
ATOM 1568 N N . ALA A 1 203 ? -28.842 -9.044 4.506 1.00 91.00 203 ALA A N 1
ATOM 1569 C CA . ALA A 1 203 ? -29.746 -8.733 3.400 1.00 91.00 203 ALA A CA 1
ATOM 1570 C C . ALA A 1 203 ? -30.751 -7.625 3.780 1.00 91.00 203 ALA A C 1
ATOM 1572 O O . ALA A 1 203 ? -31.892 -7.904 4.169 1.00 91.00 203 ALA A O 1
ATOM 1573 N N . CYS A 1 204 ? -30.329 -6.364 3.694 1.00 88.19 204 CYS A N 1
ATOM 1574 C CA . CYS A 1 204 ? -31.145 -5.191 3.988 1.00 88.19 204 CYS A CA 1
ATOM 1575 C C . CYS A 1 204 ? -30.649 -3.940 3.250 1.00 88.19 204 CYS A C 1
ATOM 1577 O O . CYS A 1 204 ? -29.445 -3.725 3.125 1.00 88.19 204 CYS A O 1
ATOM 1579 N N . GLY A 1 205 ? -31.580 -3.079 2.833 1.00 84.44 205 GLY A N 1
ATOM 1580 C CA . GLY A 1 205 ? -31.259 -1.732 2.362 1.00 84.44 205 GLY A CA 1
ATOM 1581 C C . GLY A 1 205 ? -31.150 -0.714 3.504 1.00 84.44 205 GLY A C 1
ATOM 1582 O O . GLY A 1 205 ? -31.544 -0.974 4.642 1.00 84.44 205 GLY A O 1
ATOM 1583 N N . GLU A 1 206 ? -30.699 0.501 3.184 1.00 82.50 206 GLU A N 1
ATOM 1584 C CA . GLU A 1 206 ? -30.427 1.582 4.156 1.00 82.50 206 GLU A CA 1
ATOM 1585 C C . GLU A 1 206 ? -31.625 1.933 5.060 1.00 82.50 206 GLU A C 1
ATOM 1587 O O . GLU A 1 206 ? -31.484 2.344 6.212 1.00 82.50 206 GLU A O 1
ATOM 1592 N N . ASN A 1 207 ? -32.844 1.756 4.545 1.00 85.88 207 ASN A N 1
ATOM 1593 C CA . ASN A 1 207 ? -34.081 2.102 5.247 1.00 85.88 207 ASN A CA 1
ATOM 1594 C C . ASN A 1 207 ? -34.785 0.901 5.897 1.00 85.88 207 ASN A C 1
ATOM 1596 O O . ASN A 1 207 ? -35.847 1.072 6.514 1.00 85.88 207 ASN A O 1
ATOM 1600 N N . ASP A 1 208 ? -34.232 -0.300 5.745 1.00 89.06 208 ASP A N 1
ATOM 1601 C CA . ASP A 1 208 ? -34.809 -1.513 6.299 1.00 89.06 208 ASP A CA 1
ATOM 1602 C C . ASP A 1 208 ? -34.527 -1.645 7.798 1.00 89.06 208 ASP A C 1
ATOM 1604 O O . ASP A 1 208 ? -33.756 -0.906 8.413 1.00 89.06 208 ASP A O 1
ATOM 1608 N N . LYS A 1 209 ? -35.245 -2.578 8.426 1.00 92.94 209 LYS A N 1
ATOM 1609 C CA . LYS A 1 209 ? -35.052 -2.911 9.835 1.00 92.94 209 LYS A CA 1
ATOM 1610 C C . LYS A 1 209 ? -34.451 -4.296 9.965 1.00 92.94 209 LYS A C 1
ATOM 1612 O O . LYS A 1 209 ? -34.992 -5.241 9.390 1.00 92.94 209 LYS A O 1
ATOM 1617 N N . ILE A 1 210 ? -33.435 -4.402 10.805 1.00 94.56 210 ILE A N 1
ATOM 1618 C CA . ILE A 1 210 ? -32.742 -5.638 11.148 1.00 94.56 210 ILE A CA 1
ATOM 1619 C C . ILE A 1 210 ? -33.455 -6.284 12.339 1.00 94.56 210 ILE A C 1
ATOM 1621 O O . ILE A 1 210 ? -33.977 -5.592 13.212 1.00 94.56 210 ILE A O 1
ATOM 1625 N N . SER A 1 211 ? -33.556 -7.609 12.343 1.00 94.06 211 SER A N 1
ATOM 1626 C CA . SER A 1 211 ? -34.146 -8.402 13.427 1.00 94.06 211 SER A CA 1
ATOM 1627 C C . SER A 1 211 ? -33.504 -9.784 13.479 1.00 94.06 211 SER A C 1
ATOM 1629 O O . SER A 1 211 ? -32.791 -10.151 12.554 1.00 94.06 211 SER A O 1
ATOM 1631 N N . SER A 1 212 ? -33.825 -10.590 14.493 1.00 94.12 212 SER A N 1
ATOM 1632 C CA . SER A 1 212 ? -33.313 -11.965 14.616 1.00 94.12 212 SER A CA 1
ATOM 1633 C C . SER A 1 212 ? -33.503 -12.838 13.370 1.00 94.12 212 SER A C 1
ATOM 1635 O O . SER A 1 212 ? -32.676 -13.702 13.120 1.00 94.12 212 SER A O 1
ATOM 1637 N N . ASN A 1 213 ? -34.547 -12.587 12.575 1.00 93.75 213 ASN A N 1
ATOM 1638 C CA . ASN A 1 213 ? -34.853 -13.349 11.358 1.00 93.75 213 ASN A CA 1
ATOM 1639 C C . ASN A 1 213 ? -34.359 -12.646 10.080 1.00 93.75 213 ASN A C 1
ATOM 1641 O O . ASN A 1 213 ? -34.864 -12.902 8.987 1.00 93.75 213 ASN A O 1
ATOM 1645 N N . SER A 1 214 ? -33.485 -11.647 10.214 1.00 93.81 214 SER A N 1
ATOM 1646 C CA . SER A 1 214 ? -32.806 -11.065 9.064 1.00 93.81 214 SER A CA 1
ATOM 1647 C C . SER A 1 214 ? -31.814 -12.091 8.540 1.00 93.81 214 SER A C 1
ATOM 1649 O O . SER A 1 214 ? -30.975 -12.570 9.298 1.00 93.81 214 SER A O 1
ATOM 1651 N N . PHE A 1 215 ? -31.936 -12.432 7.260 1.00 93.38 215 PHE A N 1
ATOM 1652 C CA . PHE A 1 215 ? -31.014 -13.358 6.622 1.00 93.38 215 PHE A CA 1
ATOM 1653 C C . PHE A 1 215 ? -29.650 -12.691 6.465 1.00 93.38 215 PHE A C 1
ATOM 1655 O O . PHE A 1 215 ? -29.568 -11.522 6.070 1.00 93.38 215 PHE A O 1
ATOM 1662 N N . CYS A 1 216 ? -28.600 -13.429 6.785 1.00 93.75 216 CYS A N 1
ATOM 1663 C CA . CYS A 1 216 ? -27.245 -12.921 6.785 1.00 93.75 216 CYS A CA 1
ATOM 1664 C C . CYS A 1 216 ? -26.230 -14.010 6.449 1.00 93.75 216 CYS A C 1
ATOM 1666 O O . CYS A 1 216 ? -26.515 -15.211 6.511 1.00 93.75 216 CYS A O 1
ATOM 1668 N N . TRP A 1 217 ? -25.045 -13.541 6.093 1.00 92.94 217 TRP A N 1
ATOM 1669 C CA . TRP A 1 217 ? -23.866 -14.337 5.829 1.00 92.94 217 TRP A CA 1
ATOM 1670 C C . TRP A 1 217 ? -22.794 -13.946 6.832 1.00 92.94 217 TRP A C 1
ATOM 1672 O O . TRP A 1 217 ? -22.570 -12.759 7.060 1.00 92.94 217 TRP A O 1
ATOM 1682 N N . LEU A 1 218 ? -22.167 -14.943 7.445 1.00 93.88 218 LEU A N 1
ATOM 1683 C CA . LEU A 1 218 ? -21.063 -14.749 8.375 1.00 93.88 218 LEU A CA 1
ATOM 1684 C C . LEU A 1 218 ? -19.834 -15.455 7.819 1.00 93.88 218 LEU A C 1
ATOM 1686 O O . LEU A 1 218 ? -19.886 -16.650 7.527 1.00 93.88 218 LEU A O 1
ATOM 1690 N N . MET A 1 219 ? -18.747 -14.717 7.673 1.00 89.38 219 MET A N 1
ATOM 1691 C CA . MET A 1 219 ? -17.541 -15.165 6.988 1.00 89.38 219 MET A CA 1
ATOM 1692 C C . MET A 1 219 ? -16.341 -14.905 7.892 1.00 89.38 219 MET A C 1
ATOM 1694 O O . MET A 1 219 ? -16.346 -13.955 8.681 1.00 89.38 219 MET A O 1
ATOM 1698 N N . GLU A 1 220 ? -15.335 -15.765 7.776 1.00 85.12 220 GLU A N 1
ATOM 1699 C CA . GLU A 1 220 ? -13.985 -15.391 8.184 1.00 85.12 220 GLU A CA 1
ATOM 1700 C C . GLU A 1 220 ? -13.542 -14.253 7.263 1.00 85.12 220 GLU A C 1
ATOM 1702 O O . GLU A 1 220 ? -14.026 -14.158 6.131 1.00 85.12 220 GLU A O 1
ATOM 1707 N N . GLU A 1 221 ? -12.660 -13.381 7.737 1.00 67.12 221 GLU A N 1
ATOM 1708 C CA . GLU A 1 221 ? -11.924 -12.516 6.824 1.00 67.12 221 GLU A CA 1
ATOM 1709 C C . GLU A 1 221 ? -11.151 -13.414 5.846 1.00 67.12 221 GLU A C 1
ATOM 1711 O O . GLU A 1 221 ? -10.091 -13.948 6.154 1.00 67.12 221 GLU A O 1
ATOM 1716 N N . SER A 1 222 ? -11.719 -13.636 4.666 1.00 54.19 222 SER A N 1
ATOM 1717 C CA . SER A 1 222 ? -10.912 -13.850 3.482 1.00 54.19 222 SER A CA 1
ATOM 1718 C C . SER A 1 222 ? -10.600 -12.459 2.979 1.00 54.19 222 SER A C 1
ATOM 1720 O O . SER A 1 222 ? -11.544 -11.697 2.735 1.00 54.19 222 SER A O 1
ATOM 1722 N N . GLU A 1 223 ? -9.321 -12.125 2.824 1.00 48.28 223 GLU A N 1
ATOM 1723 C CA . GLU A 1 223 ? -8.970 -10.955 2.032 1.00 48.28 223 GLU A CA 1
ATOM 1724 C C . GLU A 1 223 ? -9.772 -11.054 0.728 1.00 48.28 223 GLU A C 1
ATOM 1726 O O . GLU A 1 223 ? -9.754 -12.104 0.076 1.00 48.28 223 GLU A O 1
ATOM 1731 N N . GLY A 1 224 ? -10.622 -10.059 0.452 1.00 50.38 224 GLY A N 1
ATOM 1732 C CA . GLY A 1 224 ? -11.517 -10.111 -0.702 1.00 50.38 224 GLY A CA 1
ATOM 1733 C C . GLY A 1 224 ? -10.720 -10.427 -1.965 1.00 50.38 224 GLY A C 1
ATOM 1734 O O . GLY A 1 224 ? -9.532 -10.120 -2.011 1.00 50.38 224 GLY A O 1
ATOM 1735 N N . ASP A 1 225 ? -11.348 -11.047 -2.971 1.00 63.38 225 ASP A N 1
ATOM 1736 C CA . ASP A 1 225 ? -10.703 -11.304 -4.266 1.00 63.38 225 ASP A CA 1
ATOM 1737 C C . ASP A 1 225 ? -10.084 -9.989 -4.784 1.00 63.38 225 ASP A C 1
ATOM 1739 O O . ASP A 1 225 ? -10.796 -9.142 -5.330 1.00 63.38 225 ASP A O 1
ATOM 1743 N N . LEU A 1 226 ? -8.779 -9.795 -4.557 1.00 80.62 226 LEU A N 1
ATOM 1744 C CA . LEU A 1 226 ? -8.082 -8.564 -4.896 1.00 80.62 226 LEU A CA 1
ATOM 1745 C C . LEU A 1 226 ? -8.119 -8.410 -6.408 1.00 80.62 226 LEU A C 1
ATOM 1747 O O . LEU A 1 226 ? -7.625 -9.267 -7.142 1.00 80.62 226 LEU A O 1
ATOM 1751 N N . SER A 1 227 ? -8.670 -7.299 -6.879 1.00 85.81 227 SER A N 1
ATOM 1752 C CA . SER A 1 227 ? -8.662 -6.960 -8.290 1.00 85.81 227 SER A CA 1
ATOM 1753 C C . SER A 1 227 ? -7.581 -5.929 -8.600 1.00 85.81 227 SER A C 1
ATOM 1755 O O . SER A 1 227 ? -7.175 -5.124 -7.764 1.00 85.81 227 SER A O 1
ATOM 1757 N N . PHE A 1 228 ? -7.156 -5.875 -9.862 1.00 87.50 228 PHE A N 1
ATOM 1758 C CA . PHE A 1 228 ? -6.265 -4.823 -10.353 1.00 87.50 228 PHE A CA 1
ATOM 1759 C C . PHE A 1 228 ? -6.853 -3.409 -10.233 1.00 87.50 228 PHE A C 1
ATOM 1761 O O . PHE A 1 228 ? -6.104 -2.440 -10.310 1.00 87.50 228 PHE A O 1
ATOM 1768 N N . SER A 1 229 ? -8.172 -3.268 -10.056 1.00 86.94 229 SER A N 1
ATOM 1769 C CA . SER A 1 229 ? -8.810 -1.977 -9.766 1.00 86.94 229 SER A CA 1
ATOM 1770 C C . SER A 1 229 ? -8.570 -1.471 -8.343 1.00 86.94 229 SER A C 1
ATOM 1772 O O . SER A 1 229 ? -8.776 -0.284 -8.095 1.00 86.94 229 SER A O 1
ATOM 1774 N N . ASP A 1 230 ? -8.149 -2.352 -7.436 1.00 87.06 230 ASP A N 1
ATOM 1775 C CA . ASP A 1 230 ? -7.984 -2.053 -6.011 1.00 87.06 230 ASP A CA 1
ATOM 1776 C C . ASP A 1 230 ? -6.554 -1.605 -5.676 1.00 87.06 230 ASP A C 1
ATOM 1778 O O . ASP A 1 230 ? -6.265 -1.234 -4.542 1.00 87.06 230 ASP A O 1
ATOM 1782 N N . ILE A 1 231 ? -5.656 -1.613 -6.667 1.00 92.75 231 ILE A N 1
ATOM 1783 C CA . ILE A 1 231 ? -4.252 -1.218 -6.528 1.00 92.75 231 ILE A CA 1
ATOM 1784 C C . ILE A 1 231 ? -3.890 -0.093 -7.505 1.00 92.75 231 ILE A C 1
ATOM 1786 O O . ILE A 1 231 ? -4.577 0.114 -8.513 1.00 92.75 231 ILE A O 1
ATOM 1790 N N . PRO A 1 232 ? -2.782 0.635 -7.272 1.00 94.44 232 PRO A N 1
ATOM 1791 C CA . PRO A 1 232 ? -2.284 1.603 -8.235 1.00 94.44 232 PRO A CA 1
ATOM 1792 C C . PRO A 1 232 ? -2.030 0.969 -9.603 1.00 94.44 232 PRO A C 1
ATOM 1794 O O . PRO A 1 232 ? -1.458 -0.110 -9.721 1.00 94.44 232 PRO A O 1
ATOM 1797 N N . SER A 1 233 ? -2.388 1.684 -10.666 1.00 94.00 233 SER A N 1
ATOM 1798 C CA . SER A 1 233 ? -2.130 1.215 -12.032 1.00 94.00 233 SER A CA 1
ATOM 1799 C C . SER A 1 233 ? -0.657 1.318 -12.426 1.00 94.00 233 SER A C 1
ATOM 1801 O O . SER A 1 233 ? -0.210 0.550 -13.269 1.00 94.00 233 SER A O 1
ATOM 1803 N N . CYS A 1 234 ? 0.115 2.237 -11.841 1.00 96.75 234 CYS A N 1
ATOM 1804 C CA . CYS A 1 234 ? 1.495 2.501 -12.250 1.00 96.75 234 CYS A CA 1
ATOM 1805 C C . CYS A 1 234 ? 2.503 1.996 -11.219 1.00 96.75 234 CYS A C 1
ATOM 1807 O O . CYS A 1 234 ? 2.492 2.462 -10.085 1.00 96.75 234 CYS A O 1
ATOM 1809 N N . PHE A 1 235 ? 3.424 1.135 -11.650 1.00 98.25 235 PHE A N 1
ATOM 1810 C CA . PHE A 1 235 ? 4.536 0.636 -10.843 1.00 98.25 235 PHE A CA 1
ATOM 1811 C C . PHE A 1 235 ? 5.875 1.009 -11.478 1.00 98.25 235 PHE A C 1
ATOM 1813 O O . PHE A 1 235 ? 6.071 0.847 -12.685 1.00 98.25 235 PHE A O 1
ATOM 1820 N N . THR A 1 236 ? 6.815 1.455 -10.650 1.00 97.56 236 THR A N 1
ATOM 1821 C CA . THR A 1 236 ? 8.146 1.895 -11.076 1.00 97.56 236 THR A CA 1
ATOM 1822 C C . THR A 1 236 ? 9.227 1.049 -10.417 1.00 97.56 236 THR A C 1
ATOM 1824 O O . THR A 1 236 ? 9.286 0.928 -9.198 1.00 97.56 236 THR A O 1
ATOM 1827 N N . PHE A 1 237 ? 10.141 0.517 -11.219 1.00 97.81 237 PHE A N 1
ATOM 1828 C CA . PHE A 1 237 ? 11.399 -0.069 -10.774 1.00 97.81 237 PHE A CA 1
ATOM 1829 C C . PHE A 1 237 ? 12.544 0.900 -11.063 1.00 97.81 237 PHE A C 1
ATOM 1831 O O . PHE A 1 237 ? 12.815 1.248 -12.215 1.00 97.81 237 PHE A O 1
ATOM 1838 N N . SER A 1 238 ? 13.220 1.360 -10.013 1.00 95.12 238 SER A N 1
ATOM 1839 C CA . SER A 1 238 ? 14.414 2.199 -10.125 1.00 95.12 238 SER A CA 1
ATOM 1840 C C . SER A 1 238 ? 15.268 2.086 -8.863 1.00 95.12 238 SER A C 1
ATOM 1842 O O . SER A 1 238 ? 14.793 1.666 -7.814 1.00 95.12 238 SER A O 1
ATOM 1844 N N . SER A 1 239 ? 16.526 2.519 -8.925 1.00 87.81 239 SER A N 1
ATOM 1845 C CA . SER A 1 239 ? 17.383 2.634 -7.734 1.00 87.81 239 SER A CA 1
ATOM 1846 C C . SER A 1 239 ? 17.238 3.970 -6.995 1.00 87.81 239 SER A C 1
ATOM 1848 O O . SER A 1 239 ? 17.991 4.225 -6.055 1.00 87.81 239 SER A O 1
ATOM 1850 N N . GLY A 1 240 ? 16.394 4.894 -7.477 1.00 80.25 240 GLY A N 1
ATOM 1851 C CA . GLY A 1 240 ? 16.346 6.283 -6.993 1.00 80.25 240 GLY A CA 1
ATOM 1852 C C . GLY A 1 240 ? 17.631 7.094 -7.256 1.00 80.25 240 GLY A C 1
ATOM 1853 O O . GLY A 1 240 ? 17.720 8.274 -6.917 1.00 80.25 240 GLY A O 1
ATOM 1854 N N . ALA A 1 241 ? 18.642 6.480 -7.881 1.00 79.62 241 ALA A N 1
ATOM 1855 C CA . ALA A 1 241 ? 19.939 7.068 -8.185 1.00 79.62 241 ALA A CA 1
ATOM 1856 C C . ALA A 1 241 ? 20.350 6.724 -9.621 1.00 79.62 241 ALA A C 1
ATOM 1858 O O . ALA A 1 241 ? 20.719 5.590 -9.920 1.00 79.62 241 ALA A O 1
ATOM 1859 N N . GLY A 1 242 ? 20.329 7.726 -10.496 1.00 81.44 242 GLY A N 1
ATOM 1860 C CA . GLY A 1 242 ? 20.566 7.556 -11.930 1.00 81.44 242 GLY A CA 1
ATOM 1861 C C . GLY A 1 242 ? 19.420 8.138 -12.751 1.00 81.44 242 GLY A C 1
ATOM 1862 O O . GLY A 1 242 ? 18.454 8.650 -12.197 1.00 81.44 242 GLY A O 1
ATOM 1863 N N . GLY A 1 243 ? 19.563 8.118 -14.074 1.00 92.25 243 GLY A N 1
ATOM 1864 C CA . GLY A 1 243 ? 18.532 8.574 -15.009 1.00 92.25 243 GLY A CA 1
ATOM 1865 C C . GLY A 1 243 ? 17.807 7.405 -15.669 1.00 92.25 243 GLY A C 1
ATOM 1866 O O . GLY A 1 243 ? 17.649 7.437 -16.889 1.00 92.25 243 GLY A O 1
ATOM 1867 N N . TRP A 1 244 ? 17.472 6.367 -14.896 1.00 96.25 244 TRP A N 1
ATOM 1868 C CA . TRP A 1 244 ? 16.878 5.130 -15.398 1.00 96.25 244 TRP A CA 1
ATOM 1869 C C . TRP A 1 244 ? 15.661 4.703 -14.575 1.00 96.25 244 TRP A C 1
ATOM 1871 O O . TRP A 1 244 ? 15.621 4.934 -13.364 1.00 96.25 244 TRP A O 1
ATOM 1881 N N . SER A 1 245 ? 14.703 4.065 -15.238 1.00 97.31 245 SER A N 1
ATOM 1882 C CA . SER A 1 245 ? 13.584 3.355 -14.615 1.00 97.31 245 SER A CA 1
ATOM 1883 C C . SER A 1 245 ? 12.990 2.341 -15.587 1.00 97.31 245 SER A C 1
ATOM 1885 O O . SER A 1 245 ? 13.127 2.478 -16.809 1.00 97.31 245 SER A O 1
ATOM 1887 N N . THR A 1 246 ? 12.301 1.351 -15.031 1.00 98.50 246 THR A N 1
ATOM 1888 C CA . THR A 1 246 ? 11.280 0.580 -15.738 1.00 98.50 246 THR A CA 1
ATOM 1889 C C . THR A 1 246 ? 9.931 0.917 -15.140 1.00 98.50 246 THR A C 1
ATOM 1891 O O . THR A 1 246 ? 9.707 0.698 -13.956 1.00 98.50 246 THR A O 1
ATOM 1894 N N . ASP A 1 247 ? 9.030 1.426 -15.963 1.00 98.38 247 ASP A N 1
ATOM 1895 C CA . ASP A 1 247 ? 7.681 1.801 -15.565 1.00 98.38 247 ASP A CA 1
ATOM 1896 C C . ASP A 1 247 ? 6.690 0.855 -16.239 1.00 98.38 247 ASP A C 1
ATOM 1898 O O . ASP A 1 247 ? 6.821 0.590 -17.438 1.00 98.38 247 ASP A O 1
ATOM 1902 N N . ILE A 1 248 ? 5.707 0.351 -15.495 1.00 98.44 248 ILE A N 1
ATOM 1903 C CA . ILE A 1 248 ? 4.583 -0.419 -16.035 1.00 98.44 248 ILE A CA 1
ATOM 1904 C C . ILE A 1 248 ? 3.256 0.220 -15.635 1.00 98.44 248 ILE A C 1
ATOM 1906 O O . ILE A 1 248 ? 3.120 0.746 -14.536 1.00 98.44 248 ILE A O 1
ATOM 1910 N N . GLU A 1 249 ? 2.283 0.154 -16.537 1.00 98.12 249 GLU A N 1
ATOM 1911 C CA . GLU A 1 249 ? 0.899 0.571 -16.327 1.00 98.12 249 GLU A CA 1
ATOM 1912 C C . GLU A 1 249 ? 0.000 -0.656 -16.512 1.00 98.12 249 GLU A C 1
ATOM 1914 O O . GLU A 1 249 ? -0.105 -1.188 -17.624 1.00 98.12 249 GLU A O 1
ATOM 1919 N N . ILE A 1 250 ? -0.590 -1.129 -15.416 1.00 96.62 250 ILE A N 1
ATOM 1920 C CA . ILE A 1 250 ? -1.475 -2.288 -15.325 1.00 96.62 250 ILE A CA 1
ATOM 1921 C C . ILE A 1 250 ? -2.924 -1.819 -15.499 1.00 96.62 250 ILE A C 1
ATOM 1923 O O . ILE A 1 250 ? -3.365 -0.838 -14.905 1.00 96.62 250 ILE A O 1
ATOM 1927 N N . SER A 1 251 ? -3.661 -2.520 -16.353 1.00 91.38 251 SER A N 1
ATOM 1928 C CA . SER A 1 251 ? -5.088 -2.320 -16.600 1.00 91.38 251 SER A CA 1
ATOM 1929 C C . SER A 1 251 ? -5.930 -3.230 -15.705 1.00 91.38 251 SER A C 1
ATOM 1931 O O . SER A 1 251 ? -5.467 -4.277 -15.265 1.00 91.38 251 SER A O 1
ATOM 1933 N N . GLU A 1 252 ? -7.207 -2.884 -15.529 1.00 86.88 252 GLU A N 1
ATOM 1934 C CA . GLU A 1 252 ? -8.180 -3.635 -14.712 1.00 86.88 252 GLU A CA 1
ATOM 1935 C C . GLU A 1 252 ? -8.310 -5.131 -15.082 1.00 86.88 252 GLU A C 1
ATOM 1937 O O . GLU A 1 252 ? -8.776 -5.920 -14.272 1.00 86.88 252 GLU A O 1
ATOM 1942 N N . ASP A 1 253 ? -7.922 -5.544 -16.297 1.00 81.62 253 ASP A N 1
ATOM 1943 C CA . ASP A 1 253 ? -7.985 -6.939 -16.770 1.00 81.62 253 ASP A CA 1
ATOM 1944 C C . ASP A 1 253 ? -6.657 -7.719 -16.647 1.00 81.62 253 ASP A C 1
ATOM 1946 O O . ASP A 1 253 ? -6.502 -8.803 -17.240 1.00 81.62 253 ASP A O 1
ATOM 1950 N N . GLY A 1 254 ? -5.680 -7.131 -15.949 1.00 90.06 254 GLY A N 1
ATOM 1951 C CA . GLY A 1 254 ? -4.334 -7.660 -15.735 1.00 90.06 254 GLY A CA 1
ATOM 1952 C C . GLY A 1 254 ? -3.381 -7.483 -16.917 1.00 90.06 254 GLY A C 1
ATOM 1953 O O . GLY A 1 254 ? -2.219 -7.890 -16.835 1.00 90.06 254 GLY A O 1
ATOM 1954 N N . SER A 1 255 ? -3.826 -6.908 -18.042 1.00 95.38 255 SER A N 1
ATOM 1955 C CA . SER A 1 255 ? -2.914 -6.525 -19.127 1.00 95.38 255 SER A CA 1
ATOM 1956 C C . SER A 1 255 ? -2.087 -5.301 -18.739 1.00 95.38 255 SER A C 1
ATOM 1958 O O . SER A 1 255 ? -2.553 -4.441 -17.999 1.00 95.38 255 SER A O 1
ATOM 1960 N N . PHE A 1 256 ? -0.856 -5.199 -19.239 1.00 98.31 256 PHE A N 1
ATOM 1961 C CA . PHE A 1 256 ? 0.002 -4.054 -18.947 1.00 98.31 256 PHE A CA 1
ATOM 1962 C C . PHE A 1 256 ? 0.810 -3.584 -20.153 1.00 98.31 256 PHE A C 1
ATOM 1964 O O . PHE A 1 256 ? 1.134 -4.354 -21.064 1.00 98.31 256 PHE A O 1
ATOM 1971 N N . SER A 1 257 ? 1.182 -2.306 -20.125 1.00 98.44 257 SER A N 1
ATOM 1972 C CA . SER A 1 257 ? 2.232 -1.735 -20.972 1.00 98.44 257 SER A CA 1
ATOM 1973 C C . SER A 1 257 ? 3.411 -1.301 -20.120 1.00 98.44 257 SER A C 1
ATOM 1975 O O . SER A 1 257 ? 3.206 -0.790 -19.027 1.00 98.44 257 SER A O 1
ATOM 1977 N N . GLY A 1 258 ? 4.628 -1.482 -20.622 1.00 98.44 258 GLY A N 1
ATOM 1978 C CA . GLY A 1 258 ? 5.852 -1.148 -19.913 1.00 98.44 258 GLY A CA 1
ATOM 1979 C C . GLY A 1 258 ? 6.873 -0.417 -20.776 1.00 98.44 258 GLY A C 1
ATOM 1980 O O . GLY A 1 258 ? 6.919 -0.576 -22.001 1.00 98.44 258 GLY A O 1
ATOM 1981 N N . MET A 1 259 ? 7.708 0.388 -20.123 1.00 98.25 259 MET A N 1
ATOM 1982 C CA . MET A 1 259 ? 8.805 1.120 -20.742 1.00 98.25 259 MET A CA 1
ATOM 1983 C C . MET A 1 259 ? 10.013 1.137 -19.810 1.00 98.25 259 MET A C 1
ATOM 1985 O O . MET A 1 259 ? 9.945 1.644 -18.696 1.00 98.25 259 MET A O 1
ATOM 1989 N N . PHE A 1 260 ? 11.129 0.594 -20.285 1.00 98.25 260 PHE A N 1
ATOM 1990 C CA . PHE A 1 260 ? 12.434 0.757 -19.660 1.00 98.25 260 PHE A CA 1
ATOM 1991 C C . PHE A 1 260 ? 13.215 1.852 -20.377 1.00 98.25 260 PHE A C 1
ATOM 1993 O O . PHE A 1 260 ? 13.266 1.883 -21.614 1.00 98.25 260 PHE A O 1
ATOM 2000 N N . HIS A 1 261 ? 13.890 2.697 -19.600 1.00 96.56 261 HIS A N 1
ATOM 2001 C CA . HIS A 1 261 ? 14.926 3.576 -20.109 1.00 96.56 261 HIS A CA 1
ATOM 2002 C C . HIS A 1 261 ? 16.116 3.713 -19.155 1.00 96.56 261 HIS A C 1
ATOM 2004 O O . HIS A 1 261 ? 15.949 3.663 -17.943 1.00 96.56 261 HIS A O 1
ATOM 2010 N N . ASP A 1 262 ? 17.305 3.974 -19.706 1.00 97.25 262 ASP A N 1
ATOM 2011 C CA . ASP A 1 262 ? 18.492 4.428 -18.964 1.00 97.25 262 ASP A CA 1
ATOM 2012 C C . ASP A 1 262 ? 19.199 5.549 -19.731 1.00 97.25 262 ASP A C 1
ATOM 2014 O O . ASP A 1 262 ? 19.727 5.343 -20.825 1.00 97.25 262 ASP A O 1
ATOM 2018 N N . SER A 1 263 ? 19.177 6.753 -19.164 1.00 94.75 263 SER A N 1
ATOM 2019 C CA . SER A 1 263 ? 19.734 7.976 -19.739 1.00 94.75 263 SER A CA 1
ATOM 2020 C C . SER A 1 263 ? 21.175 8.231 -19.286 1.00 94.75 263 SER A C 1
ATOM 2022 O O . SER A 1 263 ? 21.436 9.109 -18.455 1.00 94.75 263 SER A O 1
ATOM 2024 N N . ASP A 1 264 ? 22.140 7.558 -19.913 1.00 93.50 264 ASP A N 1
ATOM 2025 C CA . ASP A 1 264 ? 23.571 7.839 -19.741 1.00 93.50 264 ASP A CA 1
ATOM 2026 C C . ASP A 1 264 ? 24.017 9.058 -20.573 1.00 93.50 264 ASP A C 1
ATOM 2028 O O . ASP A 1 264 ? 24.742 8.992 -21.576 1.00 93.50 264 ASP A O 1
ATOM 2032 N N . MET A 1 265 ? 23.582 10.237 -20.123 1.00 91.12 265 MET A N 1
ATOM 2033 C CA . MET A 1 265 ? 23.944 11.529 -20.722 1.00 91.12 265 MET A CA 1
ATOM 2034 C C . MET A 1 265 ? 25.456 11.831 -20.625 1.00 91.12 265 MET A C 1
ATOM 2036 O O . MET A 1 265 ? 25.948 12.778 -21.246 1.00 91.12 265 MET A O 1
ATOM 2040 N N . GLY A 1 266 ? 26.201 11.045 -19.837 1.00 90.12 266 GLY A N 1
ATOM 2041 C CA . GLY A 1 266 ? 27.646 11.139 -19.646 1.00 90.12 266 GLY A CA 1
ATOM 2042 C C . GLY A 1 266 ? 28.482 10.387 -20.685 1.00 90.12 266 GLY A C 1
ATOM 2043 O O . GLY A 1 266 ? 29.703 10.576 -20.695 1.00 90.12 266 GLY A O 1
ATOM 2044 N N . ASP A 1 267 ? 27.858 9.606 -21.575 1.00 91.62 267 ASP A N 1
ATOM 2045 C CA . ASP A 1 267 ? 28.514 8.808 -22.624 1.00 91.62 267 ASP A CA 1
ATOM 2046 C C . ASP A 1 267 ? 28.337 9.398 -24.046 1.00 91.62 267 ASP A C 1
ATOM 2048 O O . ASP A 1 267 ? 27.599 8.862 -24.876 1.00 91.62 267 ASP A O 1
ATOM 2052 N N . PRO A 1 268 ? 28.986 10.530 -24.389 1.00 93.31 268 PRO A N 1
ATOM 2053 C CA . PRO A 1 268 ? 28.897 11.105 -25.724 1.00 93.31 268 PRO A CA 1
ATOM 2054 C C . PRO A 1 268 ? 29.883 10.460 -26.707 1.00 93.31 268 PRO A C 1
ATOM 2056 O O . PRO A 1 268 ? 30.979 10.014 -26.355 1.00 93.31 268 PRO A O 1
ATOM 2059 N N . GLY A 1 269 ? 29.572 10.550 -28.001 1.00 92.75 269 GLY A N 1
ATOM 2060 C CA . GLY A 1 269 ? 30.482 10.109 -29.053 1.00 92.75 269 GLY A CA 1
ATOM 2061 C C . GLY A 1 269 ? 30.258 10.761 -30.411 1.00 92.75 269 GLY A C 1
ATOM 2062 O O . GLY A 1 269 ? 29.611 11.799 -30.561 1.00 92.75 269 GLY A O 1
ATOM 2063 N N . ASN A 1 270 ? 30.883 10.189 -31.442 1.00 92.31 270 ASN A N 1
ATOM 2064 C CA . ASN A 1 270 ? 30.868 10.786 -32.774 1.00 92.31 270 ASN A CA 1
ATOM 2065 C C . ASN A 1 270 ? 29.474 10.681 -33.408 1.00 92.31 270 ASN A C 1
ATOM 2067 O O . ASN A 1 270 ? 29.055 9.596 -33.804 1.00 92.31 270 ASN A O 1
ATOM 2071 N N . GLY A 1 271 ? 28.807 11.823 -33.560 1.00 91.31 271 GLY A N 1
ATOM 2072 C CA . GLY A 1 271 ? 27.440 11.907 -34.075 1.00 91.31 271 GLY A CA 1
ATOM 2073 C C . GLY A 1 271 ? 26.365 11.883 -32.989 1.00 91.31 271 GLY A C 1
ATOM 2074 O O . GLY A 1 271 ? 25.209 12.099 -33.329 1.00 91.31 271 GLY A O 1
ATOM 2075 N N . TYR A 1 272 ? 26.739 11.686 -31.719 1.00 95.06 272 TYR A N 1
ATOM 2076 C CA . TYR A 1 272 ? 25.829 11.687 -30.576 1.00 95.06 272 TYR A CA 1
ATOM 2077 C C . TYR A 1 272 ? 26.435 12.442 -29.376 1.00 95.06 272 TYR A C 1
ATOM 2079 O O . TYR A 1 272 ? 26.955 11.863 -28.425 1.00 95.06 272 TYR A O 1
ATOM 2087 N N . SER A 1 273 ? 26.463 13.775 -29.454 1.00 95.56 273 SER A N 1
ATOM 2088 C CA . SER A 1 273 ? 27.019 14.644 -28.403 1.00 95.56 273 SER A CA 1
ATOM 2089 C C . SER A 1 273 ? 26.170 14.717 -27.136 1.00 95.56 273 SER A C 1
ATOM 2091 O O . SER A 1 273 ? 26.692 15.141 -26.108 1.00 95.56 273 SER A O 1
ATOM 2093 N N . ASN A 1 274 ? 24.899 14.324 -27.210 1.00 95.00 274 ASN A N 1
ATOM 2094 C CA . ASN A 1 274 ? 23.936 14.427 -26.117 1.00 95.00 274 ASN A CA 1
ATOM 2095 C C . ASN A 1 274 ? 23.820 13.125 -25.305 1.00 95.00 274 ASN A C 1
ATOM 2097 O O . ASN A 1 274 ? 22.886 12.993 -24.528 1.00 95.00 274 ASN A O 1
ATOM 2101 N N . GLY A 1 275 ? 24.759 12.187 -25.468 1.00 95.94 275 GLY A N 1
ATOM 2102 C CA . GLY A 1 275 ? 24.838 10.959 -24.674 1.00 95.94 275 GLY A CA 1
ATOM 2103 C C . GLY A 1 275 ? 24.148 9.747 -25.300 1.00 95.94 275 GLY A C 1
ATOM 2104 O O . GLY A 1 275 ? 23.800 9.746 -26.491 1.00 95.94 275 GLY A O 1
ATOM 2105 N N . THR A 1 276 ? 23.980 8.715 -24.476 1.00 96.62 276 THR A N 1
ATOM 2106 C CA . THR A 1 276 ? 23.388 7.424 -24.834 1.00 96.62 276 THR A CA 1
ATOM 2107 C C . THR A 1 276 ? 22.119 7.195 -24.008 1.00 96.62 276 THR A C 1
ATOM 2109 O O . THR A 1 276 ? 22.080 7.538 -22.832 1.00 96.62 276 THR A O 1
ATOM 2112 N N . VAL A 1 277 ? 21.078 6.631 -24.623 1.00 97.06 277 VAL A N 1
ATOM 2113 C CA . VAL A 1 277 ? 19.852 6.195 -23.944 1.00 97.06 277 VAL A CA 1
ATOM 2114 C C . VAL A 1 277 ? 19.589 4.737 -24.295 1.00 97.06 277 VAL A C 1
ATOM 2116 O O . VAL A 1 277 ? 19.489 4.403 -25.477 1.00 97.06 277 VAL A O 1
ATOM 2119 N N . TYR A 1 278 ? 19.465 3.873 -23.296 1.00 97.19 278 TYR A N 1
ATOM 2120 C CA . TYR A 1 278 ? 18.936 2.522 -23.482 1.00 97.19 278 TYR A CA 1
ATOM 2121 C C . TYR A 1 278 ? 17.417 2.584 -23.394 1.00 97.19 278 TYR A C 1
ATOM 2123 O O . TYR A 1 278 ? 16.910 3.317 -22.551 1.00 97.19 278 TYR A O 1
ATOM 2131 N N . ILE A 1 279 ? 16.702 1.880 -24.271 1.00 97.38 279 ILE A N 1
ATOM 2132 C CA . ILE A 1 279 ? 15.234 1.886 -24.302 1.00 97.38 279 ILE A CA 1
ATOM 2133 C C . ILE A 1 279 ? 14.670 0.492 -24.565 1.00 97.38 279 ILE A C 1
ATOM 2135 O O . ILE A 1 279 ? 15.238 -0.276 -25.341 1.00 97.38 279 ILE A O 1
ATOM 2139 N N . CYS A 1 280 ? 13.520 0.191 -23.977 1.00 98.00 280 CYS A N 1
ATOM 2140 C CA . CYS A 1 280 ? 12.697 -0.962 -24.329 1.00 98.00 280 CYS A CA 1
ATOM 2141 C C . CYS A 1 280 ? 11.227 -0.614 -24.084 1.00 98.00 280 CYS A C 1
ATOM 2143 O O . CYS A 1 280 ? 10.885 -0.195 -22.985 1.00 98.00 280 CYS A O 1
ATOM 2145 N N . ASN A 1 281 ? 10.364 -0.796 -25.085 1.00 98.25 281 ASN A N 1
ATOM 2146 C CA . ASN A 1 281 ? 8.913 -0.783 -24.890 1.00 98.25 281 ASN A CA 1
ATOM 2147 C C . ASN A 1 281 ? 8.410 -2.221 -24.955 1.00 98.25 281 ASN A C 1
ATOM 2149 O O . ASN A 1 281 ? 8.832 -2.994 -25.823 1.00 98.25 281 ASN A O 1
ATOM 2153 N N . PHE A 1 282 ? 7.517 -2.575 -24.045 1.00 98.56 282 PHE A N 1
ATOM 2154 C CA . PHE A 1 282 ? 6.988 -3.923 -23.935 1.00 98.56 282 PHE A CA 1
ATOM 2155 C C . PHE A 1 282 ? 5.549 -3.907 -23.419 1.00 98.56 282 PHE A C 1
ATOM 2157 O O . PHE A 1 282 ? 5.020 -2.886 -22.988 1.00 98.56 282 PHE A O 1
ATOM 2164 N N . SER A 1 283 ? 4.884 -5.047 -23.505 1.00 98.50 283 SER A N 1
ATOM 2165 C CA . SER A 1 283 ? 3.537 -5.260 -22.983 1.00 98.50 283 SER A CA 1
ATOM 2166 C C . SER A 1 283 ? 3.386 -6.694 -22.517 1.00 98.50 283 SER A C 1
ATOM 2168 O O . SER A 1 283 ? 4.154 -7.567 -22.921 1.00 98.50 283 SER A O 1
ATOM 2170 N N . GLY A 1 284 ? 2.390 -6.960 -21.689 1.00 97.62 284 GLY A N 1
ATOM 2171 C CA . GLY A 1 284 ? 2.171 -8.298 -21.175 1.00 97.62 284 GLY A CA 1
ATOM 2172 C C . GLY A 1 284 ? 0.843 -8.450 -20.470 1.00 97.62 284 GLY A C 1
ATOM 2173 O O . GLY A 1 284 ? -0.052 -7.613 -20.608 1.00 97.62 284 GLY A O 1
ATOM 2174 N N . ARG A 1 285 ? 0.712 -9.558 -19.747 1.00 97.06 285 ARG A N 1
ATOM 2175 C CA . ARG A 1 285 ? -0.468 -9.848 -18.942 1.00 97.06 285 ARG A CA 1
ATOM 2176 C C . ARG A 1 285 ? -0.112 -10.682 -17.722 1.00 97.06 285 ARG A C 1
ATOM 2178 O O . ARG A 1 285 ? 0.582 -11.688 -17.867 1.00 97.06 285 ARG A O 1
ATOM 2185 N N . PHE A 1 286 ? -0.626 -10.288 -16.565 1.00 97.19 286 PHE A N 1
ATOM 2186 C CA . PHE A 1 286 ? -0.612 -11.087 -15.345 1.00 97.19 286 PHE A CA 1
ATOM 2187 C C . PHE A 1 286 ? -1.871 -11.964 -15.240 1.00 97.19 286 PHE A C 1
ATOM 2189 O O . PHE A 1 286 ? -2.892 -11.682 -15.872 1.00 97.19 286 PHE A O 1
ATOM 2196 N N . SER A 1 287 ? -1.793 -13.054 -14.476 1.00 90.88 287 SER A N 1
ATOM 2197 C CA . SER A 1 287 ? -2.983 -13.722 -13.938 1.00 90.88 287 SER A CA 1
ATOM 2198 C C . SER A 1 287 ? -3.681 -12.812 -12.931 1.00 90.88 287 SER A C 1
ATOM 2200 O O . SER A 1 287 ? -3.079 -11.848 -12.469 1.00 90.88 287 SER A O 1
ATOM 2202 N N . GLU A 1 288 ? -4.917 -13.142 -12.559 1.00 87.00 288 GLU A N 1
ATOM 2203 C CA . GLU A 1 288 ? -5.537 -12.512 -11.388 1.00 87.00 288 GLU A CA 1
ATOM 2204 C C . GLU A 1 288 ? -4.655 -12.728 -10.138 1.00 87.00 288 GLU A C 1
ATOM 2206 O O . GLU A 1 288 ? -3.950 -13.751 -10.076 1.00 87.00 288 GLU A O 1
ATOM 2211 N N . PRO A 1 289 ? -4.651 -11.785 -9.179 1.00 89.88 289 PRO A N 1
ATOM 2212 C CA . PRO A 1 289 ? -3.988 -11.963 -7.894 1.00 89.88 289 PRO A CA 1
ATOM 2213 C C . PRO A 1 289 ? -4.607 -13.118 -7.103 1.00 89.88 289 PRO A C 1
ATOM 2215 O O . PRO A 1 289 ? -5.816 -13.177 -6.904 1.00 89.88 289 PRO A O 1
ATOM 2218 N N . GLU A 1 290 ? -3.768 -14.031 -6.622 1.00 83.56 290 GLU A N 1
ATOM 2219 C CA . GLU A 1 290 ? -4.170 -15.122 -5.734 1.00 83.56 290 GLU A CA 1
ATOM 2220 C C . GLU A 1 290 ? -3.575 -14.876 -4.344 1.00 83.56 290 GLU A C 1
ATOM 2222 O O . GLU A 1 290 ? -2.361 -14.698 -4.214 1.00 83.56 290 GLU A O 1
ATOM 2227 N N . ALA A 1 291 ? -4.413 -14.857 -3.305 1.00 79.56 291 ALA A N 1
ATOM 2228 C CA . ALA A 1 291 ? -3.950 -14.680 -1.931 1.00 79.56 291 ALA A CA 1
ATOM 2229 C C . ALA A 1 291 ? -2.957 -15.788 -1.532 1.00 79.56 291 ALA A C 1
ATOM 2231 O O . ALA A 1 291 ? -3.128 -16.963 -1.877 1.00 79.56 291 ALA A O 1
ATOM 2232 N N . THR A 1 292 ? -1.907 -15.412 -0.802 1.00 80.12 292 THR A N 1
ATOM 2233 C CA . THR A 1 292 ? -0.937 -16.365 -0.244 1.00 80.12 292 THR A CA 1
ATOM 2234 C C . THR A 1 292 ? -1.307 -16.764 1.189 1.00 80.12 292 THR A C 1
ATOM 2236 O O . THR A 1 292 ? -2.332 -16.355 1.723 1.00 80.12 292 THR A O 1
ATOM 2239 N N . ASP A 1 293 ? -0.480 -17.592 1.834 1.00 73.75 293 ASP A N 1
ATOM 2240 C CA . ASP A 1 293 ? -0.595 -17.887 3.267 1.00 73.75 293 ASP A CA 1
ATOM 2241 C C . ASP A 1 293 ? -0.037 -16.767 4.167 1.00 73.75 293 ASP A C 1
ATOM 2243 O O . ASP A 1 293 ? -0.090 -16.880 5.395 1.00 73.75 293 ASP A O 1
ATOM 2247 N N . VAL A 1 294 ? 0.498 -15.698 3.569 1.00 75.94 294 VAL A N 1
ATOM 2248 C CA . VAL A 1 294 ? 1.005 -14.508 4.253 1.00 75.94 294 VAL A CA 1
ATOM 2249 C C . VAL A 1 294 ? -0.006 -13.365 4.083 1.00 75.94 294 VAL A C 1
ATOM 2251 O O . VAL A 1 294 ? -0.333 -13.035 2.941 1.00 75.94 294 VAL A O 1
ATOM 2254 N N . PRO A 1 295 ? -0.471 -12.736 5.180 1.00 77.00 295 PRO A N 1
ATOM 2255 C CA . PRO A 1 295 ? -1.401 -11.613 5.105 1.00 77.00 295 PRO A CA 1
ATOM 2256 C C . PRO A 1 295 ? -0.868 -10.454 4.260 1.00 77.00 295 PRO A C 1
ATOM 2258 O O . PRO A 1 295 ? 0.313 -10.105 4.348 1.00 77.00 295 PRO A O 1
ATOM 2261 N N . PHE A 1 296 ? -1.756 -9.834 3.489 1.00 81.88 296 PHE A N 1
ATOM 2262 C CA . PHE A 1 296 ? -1.523 -8.708 2.588 1.00 81.88 296 PHE A CA 1
ATOM 2263 C C . PHE A 1 296 ? -0.543 -9.015 1.446 1.00 81.88 296 PHE A C 1
ATOM 2265 O O . PHE A 1 296 ? 0.034 -8.099 0.849 1.00 81.88 296 PHE A O 1
ATOM 2272 N N . VAL A 1 297 ? -0.332 -10.299 1.135 1.00 88.69 297 VAL A N 1
ATOM 2273 C CA . VAL A 1 297 ? 0.572 -10.748 0.072 1.00 88.69 297 VAL A CA 1
ATOM 2274 C C . VAL A 1 297 ? -0.158 -11.643 -0.920 1.00 88.69 297 VAL A C 1
ATOM 2276 O O . VAL A 1 297 ? -0.714 -12.683 -0.565 1.00 88.69 297 VAL A O 1
ATOM 2279 N N . TYR A 1 298 ? -0.067 -11.264 -2.193 1.00 92.62 298 TYR A N 1
ATOM 2280 C CA . TYR A 1 298 ? -0.685 -11.956 -3.322 1.00 92.62 298 TYR A CA 1
ATOM 2281 C C . TYR A 1 298 ? 0.374 -12.455 -4.295 1.00 92.62 298 TYR A C 1
ATOM 2283 O O . TYR A 1 298 ? 1.392 -11.797 -4.513 1.00 92.62 298 TYR A O 1
ATOM 2291 N N . SER A 1 299 ? 0.120 -13.600 -4.920 1.00 94.00 299 SER A N 1
ATOM 2292 C CA . SER A 1 299 ? 0.927 -14.128 -6.016 1.00 94.00 299 SER A CA 1
ATOM 2293 C C . SER A 1 299 ? 0.226 -13.904 -7.352 1.00 94.00 299 SER A C 1
ATOM 2295 O O . SER A 1 299 ? -0.993 -14.009 -7.470 1.00 94.00 299 SER A O 1
ATOM 2297 N N . MET A 1 300 ? 1.012 -13.596 -8.378 1.00 95.75 300 MET A N 1
ATOM 2298 C CA . MET A 1 300 ? 0.569 -13.472 -9.762 1.00 95.75 300 MET A CA 1
ATOM 2299 C C . MET A 1 300 ? 1.551 -14.187 -10.685 1.00 95.75 300 MET A C 1
ATOM 2301 O O . MET A 1 300 ? 2.764 -14.192 -10.461 1.00 95.75 300 MET A O 1
ATOM 2305 N N . LYS A 1 301 ? 1.043 -14.746 -11.784 1.00 95.81 301 LYS A N 1
ATOM 2306 C CA . LYS A 1 301 ? 1.861 -15.316 -12.858 1.00 95.81 301 LYS A CA 1
ATOM 2307 C C . LYS A 1 301 ? 1.931 -14.386 -14.056 1.00 95.81 301 LYS A C 1
ATOM 2309 O O . LYS A 1 301 ? 0.921 -13.842 -14.493 1.00 95.81 301 LYS A O 1
ATOM 2314 N N . LEU A 1 302 ? 3.114 -14.257 -14.644 1.00 97.62 302 LEU A N 1
ATOM 2315 C CA . LEU A 1 302 ? 3.297 -13.598 -15.930 1.00 97.62 302 LEU A CA 1
ATOM 2316 C C . LEU A 1 302 ? 2.827 -14.535 -17.051 1.00 97.62 302 LEU A C 1
ATOM 2318 O O . LEU A 1 302 ? 3.501 -15.500 -17.407 1.00 97.62 302 LEU A O 1
ATOM 2322 N N . LEU A 1 303 ? 1.656 -14.254 -17.619 1.00 94.06 303 LEU A N 1
ATOM 2323 C CA . LEU A 1 303 ? 1.043 -15.074 -18.666 1.00 94.06 303 LEU A CA 1
ATOM 2324 C C . LEU A 1 303 ? 1.619 -14.768 -20.051 1.00 94.06 303 LEU A C 1
ATOM 2326 O O . LEU A 1 303 ? 1.799 -15.670 -20.872 1.00 94.06 303 LEU A O 1
ATOM 2330 N N . GLU A 1 304 ? 1.883 -13.491 -20.324 1.00 95.00 304 GLU A N 1
ATOM 2331 C CA . GLU A 1 304 ? 2.383 -13.017 -21.613 1.00 95.00 304 GLU A CA 1
ATOM 2332 C C . GLU A 1 304 ? 3.392 -11.881 -21.425 1.00 95.00 304 GLU A C 1
ATOM 2334 O O . GLU A 1 304 ? 3.192 -11.004 -20.588 1.00 95.00 304 GLU A O 1
ATOM 2339 N N . LEU A 1 305 ? 4.440 -11.867 -22.256 1.00 97.88 305 LEU A N 1
ATOM 2340 C CA . LEU A 1 305 ? 5.400 -10.769 -22.373 1.00 97.88 305 LEU A CA 1
ATOM 2341 C C . LEU A 1 305 ? 5.794 -10.593 -23.844 1.00 97.88 305 LEU A C 1
ATOM 2343 O O . LEU A 1 305 ? 6.243 -11.533 -24.502 1.00 97.88 305 LEU A O 1
ATOM 2347 N N . ASN A 1 306 ? 5.627 -9.380 -24.358 1.00 97.56 306 ASN A N 1
ATOM 2348 C CA . ASN A 1 306 ? 5.883 -8.995 -25.738 1.00 97.56 306 ASN A CA 1
ATOM 2349 C C . ASN A 1 306 ? 6.771 -7.749 -25.757 1.00 97.56 306 ASN A C 1
ATOM 2351 O O . ASN A 1 306 ? 6.387 -6.716 -25.219 1.00 97.56 306 ASN A O 1
ATOM 2355 N N . VAL A 1 307 ? 7.926 -7.824 -26.416 1.00 97.50 307 VAL A N 1
ATOM 2356 C CA . VAL A 1 307 ? 8.816 -6.673 -26.631 1.00 97.50 307 VAL A CA 1
ATOM 2357 C C . VAL A 1 307 ? 8.532 -6.084 -28.013 1.00 97.50 307 VAL A C 1
ATOM 2359 O O . VAL A 1 307 ? 8.619 -6.796 -29.017 1.00 97.50 307 VAL A O 1
ATOM 2362 N N . ASP A 1 308 ? 8.185 -4.796 -28.079 1.00 93.31 308 ASP A N 1
ATOM 2363 C CA . ASP A 1 308 ? 7.698 -4.146 -29.308 1.00 93.31 308 ASP A CA 1
ATOM 2364 C C . ASP A 1 308 ? 8.724 -4.212 -30.451 1.00 93.31 308 ASP A C 1
ATOM 2366 O O . ASP A 1 308 ? 8.382 -4.514 -31.599 1.00 93.31 308 ASP A O 1
ATOM 2370 N N . ASP A 1 309 ? 9.992 -3.971 -30.115 1.00 90.50 309 ASP A N 1
ATOM 2371 C CA . ASP A 1 309 ? 11.128 -3.928 -31.038 1.00 90.50 309 ASP A CA 1
ATOM 2372 C C . ASP A 1 309 ? 12.101 -5.107 -30.808 1.00 90.50 309 ASP A C 1
ATOM 2374 O O . ASP A 1 309 ? 13.310 -4.964 -30.968 1.00 90.50 309 ASP A O 1
ATOM 2378 N N . ASP A 1 310 ? 11.589 -6.299 -30.463 1.00 91.94 310 ASP A N 1
ATOM 2379 C CA . ASP A 1 310 ? 12.393 -7.499 -30.131 1.00 91.94 310 ASP A CA 1
ATOM 2380 C C . ASP A 1 310 ? 13.482 -7.828 -31.176 1.00 91.94 310 ASP A C 1
ATOM 2382 O O . ASP A 1 310 ? 14.625 -8.154 -30.858 1.00 91.94 310 ASP A O 1
ATOM 2386 N N . ALA A 1 311 ? 13.159 -7.675 -32.464 1.00 93.88 311 ALA A N 1
ATOM 2387 C CA . ALA A 1 311 ? 14.099 -7.937 -33.558 1.00 93.88 311 ALA A CA 1
ATOM 2388 C C . ALA A 1 311 ? 15.264 -6.931 -33.639 1.00 93.88 311 ALA A C 1
ATOM 2390 O O . ALA A 1 311 ? 16.251 -7.200 -34.331 1.00 93.88 311 ALA A O 1
ATOM 2391 N N . GLU A 1 312 ? 15.130 -5.782 -32.982 1.00 92.31 312 GLU A N 1
ATOM 2392 C CA . GLU A 1 312 ? 16.084 -4.677 -32.977 1.00 92.31 312 GLU A CA 1
ATOM 2393 C C . GLU A 1 312 ? 16.847 -4.583 -31.645 1.00 92.31 312 GLU A C 1
ATOM 2395 O O . GLU A 1 312 ? 17.647 -3.665 -31.488 1.00 92.31 312 GLU A O 1
ATOM 2400 N N . VAL A 1 313 ? 16.673 -5.518 -30.703 1.00 94.06 313 VAL A N 1
ATOM 2401 C CA . VAL A 1 313 ? 17.488 -5.583 -29.475 1.00 94.06 313 VAL A CA 1
ATOM 2402 C C . VAL A 1 313 ? 18.985 -5.607 -29.827 1.00 94.06 313 VAL A C 1
ATOM 2404 O O . VAL A 1 313 ? 19.406 -6.219 -30.813 1.00 94.06 313 VAL A O 1
ATOM 2407 N N . ASP A 1 314 ? 19.788 -4.879 -29.048 1.00 93.94 314 ASP A N 1
ATOM 2408 C CA . ASP A 1 314 ? 21.207 -4.560 -29.272 1.00 93.94 314 ASP A CA 1
ATOM 2409 C C . ASP A 1 314 ? 21.502 -3.682 -30.504 1.00 93.94 314 ASP A C 1
ATOM 2411 O O . ASP A 1 314 ? 22.664 -3.337 -30.779 1.00 93.94 314 ASP A O 1
ATOM 2415 N N . SER A 1 315 ? 20.479 -3.293 -31.271 1.00 96.75 315 SER A N 1
ATOM 2416 C CA . SER A 1 315 ? 20.640 -2.335 -32.358 1.00 96.75 315 SER A CA 1
ATOM 2417 C C . SER A 1 315 ? 20.802 -0.913 -31.822 1.00 96.75 315 SER A C 1
ATOM 2419 O O . SER A 1 315 ? 20.535 -0.593 -30.661 1.00 96.75 315 SER A O 1
ATOM 2421 N N . VAL A 1 316 ? 21.306 -0.044 -32.696 1.00 95.94 316 VAL A N 1
ATOM 2422 C CA . VAL A 1 316 ? 21.605 1.343 -32.361 1.00 95.94 316 VAL A CA 1
ATOM 2423 C C . VAL A 1 316 ? 21.060 2.253 -33.441 1.00 95.94 316 VAL A C 1
ATOM 2425 O O . VAL A 1 316 ? 21.360 2.072 -34.626 1.00 95.94 316 VAL A O 1
ATOM 2428 N N . GLU A 1 317 ? 20.388 3.312 -33.015 1.00 95.81 317 GLU A N 1
ATOM 2429 C CA . GLU A 1 317 ? 20.061 4.444 -33.867 1.00 95.81 317 GLU A CA 1
ATOM 2430 C C . GLU A 1 317 ? 20.548 5.760 -33.260 1.00 95.81 317 GLU A C 1
ATOM 2432 O O . GLU A 1 317 ? 20.769 5.883 -32.058 1.00 95.81 317 GLU A O 1
ATOM 2437 N N . ILE A 1 318 ? 20.789 6.754 -34.115 1.00 96.44 318 ILE A N 1
ATOM 2438 C CA . ILE A 1 318 ? 21.179 8.095 -33.678 1.00 96.44 318 ILE A CA 1
ATOM 2439 C C . ILE A 1 318 ? 20.129 9.075 -34.176 1.00 96.44 318 ILE A C 1
ATOM 2441 O O . ILE A 1 318 ? 19.954 9.239 -35.388 1.00 96.44 318 ILE A O 1
ATOM 2445 N N . ILE A 1 319 ? 19.475 9.753 -33.238 1.00 95.62 319 ILE A N 1
ATOM 2446 C CA . ILE A 1 319 ? 18.433 10.746 -33.496 1.00 95.62 319 ILE A CA 1
ATOM 2447 C C . ILE A 1 319 ? 18.780 12.000 -32.700 1.00 95.62 319 ILE A C 1
ATOM 2449 O O . ILE A 1 319 ? 19.049 11.922 -31.509 1.00 95.62 319 ILE A O 1
ATOM 2453 N N . ASP A 1 320 ? 18.812 13.155 -33.371 1.00 94.06 320 ASP A N 1
ATOM 2454 C CA . ASP A 1 320 ? 19.035 14.467 -32.741 1.00 94.06 320 ASP A CA 1
ATOM 2455 C C . ASP A 1 320 ? 20.240 14.513 -31.773 1.00 94.06 320 ASP A C 1
ATOM 2457 O O . ASP A 1 320 ? 20.195 15.100 -30.694 1.00 94.06 320 ASP A O 1
ATOM 2461 N N . GLU A 1 321 ? 21.352 13.906 -32.206 1.00 95.88 321 GLU A N 1
ATOM 2462 C CA . GLU A 1 321 ? 22.610 13.793 -31.453 1.00 95.88 321 GLU A CA 1
ATOM 2463 C C . GLU A 1 321 ? 22.523 12.957 -30.159 1.00 95.88 321 GLU A C 1
ATOM 2465 O O . GLU A 1 321 ? 23.424 13.041 -29.326 1.00 95.88 321 GLU A O 1
ATOM 2470 N N . VAL A 1 322 ? 21.497 12.119 -30.010 1.00 96.75 322 VAL A N 1
ATOM 2471 C CA . VAL A 1 322 ? 21.382 11.087 -28.968 1.00 96.75 322 VAL A CA 1
ATOM 2472 C C . VAL A 1 322 ? 21.550 9.713 -29.609 1.00 96.75 322 VAL A C 1
ATOM 2474 O O . VAL A 1 322 ? 21.031 9.465 -30.701 1.00 96.75 322 VAL A O 1
ATOM 2477 N N . ARG A 1 323 ? 22.293 8.823 -28.949 1.00 97.44 323 ARG A N 1
ATOM 2478 C CA . ARG A 1 323 ? 22.416 7.416 -29.340 1.00 97.44 323 ARG A CA 1
ATOM 2479 C C . ARG A 1 323 ? 21.390 6.588 -28.576 1.00 97.44 323 ARG A C 1
ATOM 2481 O O . ARG A 1 323 ? 21.537 6.426 -27.374 1.00 97.44 323 ARG A O 1
ATOM 2488 N N . TYR A 1 324 ? 20.415 6.025 -29.273 1.00 96.88 324 TYR A N 1
ATOM 2489 C CA . TYR A 1 324 ? 19.466 5.077 -28.701 1.00 96.88 324 TYR A CA 1
ATOM 2490 C C . TYR A 1 324 ? 19.977 3.653 -28.889 1.00 96.88 324 TYR A C 1
ATOM 2492 O O . TYR A 1 324 ? 20.419 3.292 -29.984 1.00 96.88 324 TYR A O 1
ATOM 2500 N N . VAL A 1 325 ? 19.952 2.868 -27.818 1.00 97.38 325 VAL A N 1
ATOM 2501 C CA . VAL A 1 325 ? 20.287 1.443 -27.808 1.00 97.38 325 VAL A CA 1
ATOM 2502 C C . VAL A 1 325 ? 19.033 0.683 -27.402 1.00 97.38 325 VAL A C 1
ATOM 2504 O O . VAL A 1 325 ? 18.527 0.869 -26.299 1.00 97.38 325 VAL A O 1
ATOM 2507 N N . TYR A 1 326 ? 18.522 -0.154 -28.295 1.00 97.19 326 TYR A N 1
ATOM 2508 C CA . TYR A 1 326 ? 17.365 -0.992 -27.993 1.00 97.19 326 TYR A CA 1
ATOM 2509 C C . TYR A 1 326 ? 17.796 -2.144 -27.083 1.00 97.19 326 TYR A C 1
ATOM 2511 O O . TYR A 1 326 ? 18.772 -2.835 -27.376 1.00 97.19 326 TYR A O 1
ATOM 2519 N N . SER A 1 327 ? 17.092 -2.320 -25.971 1.00 95.81 327 SER A N 1
ATOM 2520 C CA . SER A 1 327 ? 17.432 -3.240 -24.884 1.00 95.81 327 SER A CA 1
ATOM 2521 C C . SER A 1 327 ? 16.291 -4.223 -24.609 1.00 95.81 327 SER A C 1
ATOM 2523 O O . SER A 1 327 ? 15.230 -4.158 -25.225 1.00 95.81 327 SER A O 1
ATOM 2525 N N . THR A 1 328 ? 16.516 -5.135 -23.669 1.00 95.50 328 THR A N 1
ATOM 2526 C CA . THR A 1 328 ? 15.491 -5.978 -23.043 1.00 95.50 328 THR A CA 1
ATOM 2527 C C . THR A 1 328 ? 14.756 -5.223 -21.923 1.00 95.50 328 THR A C 1
ATOM 2529 O O . THR A 1 328 ? 15.256 -4.189 -21.463 1.00 95.50 328 THR A O 1
ATOM 2532 N N . PRO A 1 329 ? 13.568 -5.692 -21.494 1.00 96.25 329 PRO A N 1
ATOM 2533 C CA . PRO A 1 329 ? 12.825 -5.090 -20.386 1.00 96.25 329 PRO A CA 1
ATOM 2534 C C . PRO A 1 329 ? 13.518 -5.385 -19.048 1.00 96.25 329 PRO A C 1
ATOM 2536 O O . PRO A 1 329 ? 13.356 -6.467 -18.495 1.00 96.25 329 PRO A O 1
ATOM 2539 N N . TYR A 1 330 ? 14.315 -4.439 -18.551 1.00 96.69 330 TYR A N 1
ATOM 2540 C CA . TYR A 1 330 ? 14.984 -4.579 -17.256 1.00 96.69 330 TYR A CA 1
ATOM 2541 C C . TYR A 1 330 ? 13.952 -4.604 -16.116 1.00 96.69 330 TYR A C 1
ATOM 2543 O O . TYR A 1 330 ? 13.012 -3.812 -16.133 1.00 96.69 330 TYR A O 1
ATOM 2551 N N . GLY A 1 331 ? 14.100 -5.502 -15.147 1.00 96.50 331 GLY A N 1
ATOM 2552 C CA . GLY A 1 331 ? 13.097 -5.804 -14.121 1.00 96.50 331 GLY A CA 1
ATOM 2553 C C . GLY A 1 331 ? 12.158 -6.959 -14.483 1.00 96.50 331 GLY A C 1
ATOM 2554 O O . GLY A 1 331 ? 11.275 -7.292 -13.700 1.00 96.50 331 GLY A O 1
ATOM 2555 N N . PHE A 1 332 ? 12.324 -7.562 -15.665 1.00 97.69 332 PHE A N 1
ATOM 2556 C CA . PHE A 1 332 ? 11.575 -8.742 -16.119 1.00 97.69 332 PHE A CA 1
ATOM 2557 C C . PHE A 1 332 ? 12.512 -9.919 -16.456 1.00 97.69 332 PHE A C 1
ATOM 2559 O O . PHE A 1 332 ? 12.150 -10.838 -17.198 1.00 97.69 332 PHE A O 1
ATOM 2566 N N . GLU A 1 333 ? 13.738 -9.903 -15.931 1.00 95.38 333 GLU A N 1
ATOM 2567 C CA . GLU A 1 333 ? 14.678 -11.016 -15.987 1.00 95.38 333 GLU A CA 1
ATOM 2568 C C . GLU A 1 333 ? 14.106 -12.244 -15.275 1.00 95.38 333 GLU A C 1
ATOM 2570 O O . GLU A 1 333 ? 13.588 -12.146 -14.169 1.00 95.38 333 GLU A O 1
ATOM 2575 N N . ASP A 1 334 ? 14.185 -13.416 -15.913 1.00 96.62 334 ASP A N 1
ATOM 2576 C CA . ASP A 1 334 ? 13.688 -14.684 -15.357 1.00 96.62 334 ASP A CA 1
ATOM 2577 C C . ASP A 1 334 ? 12.254 -14.598 -14.773 1.00 96.62 334 ASP A C 1
ATOM 2579 O O . ASP A 1 334 ? 11.894 -15.341 -13.860 1.00 96.62 334 ASP A O 1
ATOM 2583 N N . ALA A 1 335 ? 11.425 -13.707 -15.333 1.00 94.81 335 ALA A N 1
ATOM 2584 C CA . ALA A 1 335 ? 10.087 -13.417 -14.840 1.00 94.81 335 ALA A CA 1
ATOM 2585 C C . ALA A 1 335 ? 9.095 -14.557 -15.135 1.00 94.81 335 ALA A C 1
ATOM 2587 O O . ALA A 1 335 ? 8.891 -14.953 -16.286 1.00 94.81 335 ALA A O 1
ATOM 2588 N N . ASP A 1 336 ? 8.454 -15.051 -14.077 1.00 94.44 336 ASP A N 1
ATOM 2589 C CA . ASP A 1 336 ? 7.366 -16.043 -14.106 1.00 94.44 336 ASP A CA 1
ATOM 2590 C C . ASP A 1 336 ? 6.362 -15.736 -12.996 1.00 94.44 336 ASP A C 1
ATOM 2592 O O . ASP A 1 336 ? 5.166 -15.625 -13.247 1.00 94.44 336 ASP A O 1
ATOM 2596 N N . GLU A 1 337 ? 6.860 -15.550 -11.775 1.00 96.81 337 GLU A N 1
ATOM 2597 C CA . GLU A 1 337 ? 6.064 -15.268 -10.585 1.00 96.81 337 GLU A CA 1
ATOM 2598 C C . GLU A 1 337 ? 6.363 -13.884 -10.033 1.00 96.81 337 GLU A C 1
ATOM 2600 O O . GLU A 1 337 ? 7.526 -13.487 -9.917 1.00 96.81 337 GLU A O 1
ATOM 2605 N N . PHE A 1 338 ? 5.296 -13.191 -9.658 1.00 98.38 338 PHE A N 1
ATOM 2606 C CA . PHE A 1 338 ? 5.345 -11.906 -8.994 1.00 98.38 338 PHE A CA 1
ATOM 2607 C C . PHE A 1 338 ? 4.626 -11.985 -7.657 1.00 98.38 338 PHE A C 1
ATOM 2609 O O . PHE A 1 338 ? 3.548 -12.568 -7.572 1.00 98.38 338 PHE A O 1
ATOM 2616 N N . LEU A 1 339 ? 5.214 -11.366 -6.636 1.00 98.12 339 LEU A N 1
ATOM 2617 C CA . LEU A 1 339 ? 4.553 -11.140 -5.354 1.00 98.12 339 LEU A CA 1
ATOM 2618 C C . LEU A 1 339 ? 4.136 -9.678 -5.255 1.00 98.12 339 LEU A C 1
ATOM 2620 O O . LEU A 1 339 ? 4.957 -8.788 -5.476 1.00 98.12 339 LEU A O 1
ATOM 2624 N N . LEU A 1 340 ? 2.875 -9.444 -4.922 1.00 97.88 340 LEU A N 1
ATOM 2625 C CA . LEU A 1 340 ? 2.315 -8.133 -4.642 1.00 97.88 340 LEU A CA 1
ATOM 2626 C C . LEU A 1 340 ? 2.118 -7.999 -3.133 1.00 97.88 340 LEU A C 1
ATOM 2628 O O . LEU A 1 340 ? 1.356 -8.757 -2.541 1.00 97.88 340 LEU A O 1
ATOM 2632 N N . TYR A 1 341 ? 2.809 -7.037 -2.532 1.00 97.25 341 TYR A N 1
ATOM 2633 C CA . TYR A 1 341 ? 2.671 -6.676 -1.127 1.00 97.25 341 TYR A CA 1
ATOM 2634 C C . TYR A 1 341 ? 1.816 -5.415 -1.039 1.00 97.25 341 TYR A C 1
ATOM 2636 O O . TYR A 1 341 ? 2.200 -4.365 -1.572 1.00 97.25 341 TYR A O 1
ATOM 2644 N N . LEU A 1 342 ? 0.664 -5.539 -0.390 1.00 94.75 342 LEU A N 1
ATOM 2645 C CA . LEU A 1 342 ? -0.247 -4.436 -0.106 1.00 94.75 342 LEU A CA 1
ATOM 2646 C C . LEU A 1 342 ? 0.200 -3.674 1.154 1.00 94.75 342 LEU A C 1
ATOM 2648 O O . LEU A 1 342 ? 1.022 -4.187 1.925 1.00 94.75 342 LEU A O 1
ATOM 2652 N N . PRO A 1 343 ? -0.347 -2.470 1.406 1.00 92.19 343 PRO A N 1
ATOM 2653 C CA . PRO A 1 343 ? -0.269 -1.838 2.716 1.00 92.19 343 PRO A CA 1
ATOM 2654 C C . PRO A 1 343 ? -0.609 -2.813 3.851 1.00 92.19 343 PRO A C 1
ATOM 2656 O O . PRO A 1 343 ? -1.563 -3.577 3.745 1.00 92.19 343 PRO A O 1
ATOM 2659 N N . GLY A 1 344 ? 0.180 -2.793 4.927 1.00 86.44 344 GLY A N 1
ATOM 2660 C CA . GLY A 1 344 ? 0.044 -3.721 6.060 1.00 86.44 344 GLY A CA 1
ATOM 2661 C C . GLY A 1 344 ? 0.861 -5.015 5.943 1.00 86.44 344 GLY A C 1
ATOM 2662 O O . GLY A 1 344 ? 1.104 -5.673 6.953 1.00 86.44 344 GLY A O 1
ATOM 2663 N N . ALA A 1 345 ? 1.380 -5.363 4.759 1.00 88.69 345 ALA A N 1
ATOM 2664 C CA . ALA A 1 345 ? 2.248 -6.534 4.614 1.00 88.69 345 ALA A CA 1
ATOM 2665 C C . ALA A 1 345 ? 3.533 -6.392 5.446 1.00 88.69 345 ALA A C 1
ATOM 2667 O O . ALA A 1 345 ? 4.187 -5.347 5.423 1.00 88.69 345 ALA A O 1
ATOM 2668 N N . SER A 1 346 ? 3.954 -7.443 6.157 1.00 89.75 346 SER A N 1
ATOM 2669 C CA . SER A 1 346 ? 5.161 -7.361 6.988 1.00 89.75 346 SER A CA 1
ATOM 2670 C C . SER A 1 346 ? 6.427 -7.227 6.138 1.00 89.75 346 SER A C 1
ATOM 2672 O O . SER A 1 346 ? 6.710 -8.052 5.268 1.00 89.75 346 SER A O 1
ATOM 2674 N N . LEU A 1 347 ? 7.293 -6.264 6.474 1.00 90.50 347 LEU A N 1
ATOM 2675 C CA . LEU A 1 347 ? 8.613 -6.148 5.836 1.00 90.50 347 LEU A CA 1
ATOM 2676 C C . LEU A 1 347 ? 9.517 -7.347 6.159 1.00 90.50 347 LEU A C 1
ATOM 2678 O O . LEU A 1 347 ? 10.487 -7.621 5.444 1.00 90.50 347 LEU A O 1
ATOM 2682 N N . SER A 1 348 ? 9.213 -8.074 7.237 1.00 87.69 348 SER A N 1
ATOM 2683 C CA . SER A 1 348 ? 9.963 -9.267 7.631 1.00 87.69 348 SER A CA 1
ATOM 2684 C C . SER A 1 348 ? 9.704 -10.474 6.724 1.00 87.69 348 SER A C 1
ATOM 2686 O O . SER A 1 348 ? 10.590 -11.325 6.610 1.00 87.69 348 SER A O 1
ATOM 2688 N N . ASP A 1 349 ? 8.567 -10.494 6.022 1.00 86.06 349 ASP A N 1
ATOM 2689 C CA . ASP A 1 349 ? 8.203 -11.544 5.064 1.00 86.06 349 ASP A CA 1
ATOM 2690 C C . ASP A 1 349 ? 8.814 -11.309 3.672 1.00 86.06 349 ASP A C 1
ATOM 2692 O O . ASP A 1 349 ? 8.935 -12.234 2.868 1.00 86.06 349 ASP A O 1
ATOM 2696 N N . MET A 1 350 ? 9.302 -10.094 3.399 1.00 94.06 350 MET A N 1
ATOM 2697 C CA . MET A 1 350 ? 10.031 -9.781 2.170 1.00 94.06 350 MET A CA 1
ATOM 2698 C C . MET A 1 350 ? 11.423 -10.433 2.140 1.00 94.06 350 MET A C 1
ATOM 2700 O O . MET A 1 350 ? 12.095 -10.626 3.159 1.00 94.06 350 MET A O 1
ATOM 2704 N N . THR A 1 351 ? 11.934 -10.720 0.943 1.00 92.94 351 THR A N 1
ATOM 2705 C CA . THR A 1 351 ? 13.335 -11.138 0.778 1.00 92.94 351 THR A CA 1
ATOM 2706 C C . THR A 1 351 ? 14.289 -9.950 0.970 1.00 92.94 351 THR A C 1
ATOM 2708 O O . THR A 1 351 ? 13.914 -8.793 0.780 1.00 92.94 351 THR A O 1
ATOM 2711 N N . GLU A 1 352 ? 15.560 -10.213 1.307 1.00 94.50 352 GLU A N 1
ATOM 2712 C CA . GLU A 1 352 ? 16.588 -9.153 1.353 1.00 94.50 352 GLU A CA 1
ATOM 2713 C C . GLU A 1 352 ? 16.742 -8.439 0.002 1.00 94.50 352 GLU A C 1
ATOM 2715 O O . GLU A 1 352 ? 16.991 -7.235 -0.027 1.00 94.50 352 GLU A O 1
ATOM 2720 N N . ALA A 1 353 ? 16.577 -9.166 -1.107 1.00 95.75 353 ALA A N 1
ATOM 2721 C CA . ALA A 1 353 ? 16.669 -8.593 -2.441 1.00 95.75 353 ALA A CA 1
ATOM 2722 C C . ALA A 1 353 ? 15.491 -7.654 -2.732 1.00 95.75 353 ALA A C 1
ATOM 2724 O O . ALA A 1 353 ? 15.722 -6.518 -3.136 1.00 95.75 353 ALA A O 1
ATOM 2725 N N . CYS A 1 354 ? 14.257 -8.063 -2.413 1.00 96.38 354 CYS A N 1
ATOM 2726 C CA . CYS A 1 354 ? 13.079 -7.199 -2.498 1.00 96.38 354 CYS A CA 1
ATOM 2727 C C . CYS A 1 354 ? 13.276 -5.913 -1.684 1.00 96.38 354 CYS A C 1
ATOM 2729 O O . CYS A 1 354 ? 13.158 -4.815 -2.223 1.00 96.38 354 CYS A O 1
ATOM 2731 N N . ARG A 1 355 ? 13.684 -6.036 -0.412 1.00 93.94 355 ARG A N 1
ATOM 2732 C CA . ARG A 1 355 ? 13.931 -4.874 0.459 1.00 93.94 355 ARG A CA 1
ATOM 2733 C C . ARG A 1 355 ? 15.023 -3.938 -0.053 1.00 93.94 355 ARG A C 1
ATOM 2735 O O . ARG A 1 355 ? 14.994 -2.751 0.239 1.00 93.94 355 ARG A O 1
ATOM 2742 N N . SER A 1 356 ? 15.973 -4.434 -0.845 1.00 93.69 356 SER A N 1
ATOM 2743 C CA . SER A 1 356 ? 17.021 -3.585 -1.422 1.00 93.69 356 SER A CA 1
ATOM 2744 C C . SER A 1 356 ? 16.526 -2.631 -2.518 1.00 93.69 356 SER A C 1
ATOM 2746 O O . SER A 1 356 ? 17.252 -1.700 -2.871 1.00 93.69 356 SER A O 1
ATOM 2748 N N . TRP A 1 357 ? 15.309 -2.848 -3.031 1.00 94.69 357 TRP A N 1
ATOM 2749 C CA . TRP A 1 357 ? 14.695 -2.053 -4.098 1.00 94.69 357 TRP A CA 1
ATOM 2750 C C . TRP A 1 357 ? 13.578 -1.122 -3.632 1.00 94.69 357 TRP A C 1
ATOM 2752 O O . TRP A 1 357 ? 13.182 -0.238 -4.386 1.00 94.69 357 TRP A O 1
ATOM 2762 N N . ILE A 1 358 ? 13.075 -1.298 -2.411 1.00 92.25 358 ILE A N 1
ATOM 2763 C CA . ILE A 1 358 ? 12.001 -0.462 -1.867 1.00 92.25 358 ILE A CA 1
ATOM 2764 C C . ILE A 1 358 ? 12.582 0.710 -1.078 1.00 92.25 358 ILE A C 1
ATOM 2766 O O . ILE A 1 358 ? 13.667 0.629 -0.500 1.00 92.25 358 ILE A O 1
ATOM 2770 N N . PHE A 1 359 ? 11.839 1.810 -1.025 1.00 88.88 359 PHE A N 1
ATOM 2771 C CA . PHE A 1 359 ? 12.281 3.047 -0.384 1.00 88.88 359 PHE A CA 1
ATOM 2772 C C . PHE A 1 359 ? 11.575 3.257 0.953 1.00 88.88 359 PHE A C 1
ATOM 2774 O O . PHE A 1 359 ? 11.022 4.322 1.177 1.00 88.88 359 PHE A O 1
ATOM 2781 N N . ILE A 1 360 ? 11.588 2.265 1.846 1.00 92.69 360 ILE A N 1
ATOM 2782 C CA . ILE A 1 360 ? 10.933 2.342 3.163 1.00 92.69 360 ILE A CA 1
ATOM 2783 C C . ILE A 1 360 ? 11.984 2.410 4.277 1.00 92.69 360 ILE A C 1
ATOM 2785 O O . ILE A 1 360 ? 12.974 1.679 4.258 1.00 92.69 360 ILE A O 1
ATOM 2789 N N . SER A 1 361 ? 11.766 3.280 5.265 1.00 91.88 361 SER A N 1
ATOM 2790 C CA . SER A 1 361 ? 12.586 3.338 6.476 1.00 91.88 361 SER A CA 1
ATOM 2791 C C . SER A 1 361 ? 12.233 2.196 7.434 1.00 91.88 361 SER A C 1
ATOM 2793 O O . SER A 1 361 ? 11.277 2.292 8.203 1.00 91.88 361 SER A O 1
ATOM 2795 N N . GLU A 1 362 ? 13.028 1.126 7.434 1.00 90.25 362 GLU A N 1
ATOM 2796 C CA . GLU A 1 362 ? 12.855 -0.021 8.349 1.00 90.25 362 GLU A CA 1
ATOM 2797 C C . GLU A 1 362 ? 13.048 0.337 9.840 1.00 90.25 362 GLU A C 1
ATOM 2799 O O . GLU A 1 362 ? 12.672 -0.436 10.718 1.00 90.25 362 GLU A O 1
ATOM 2804 N N . ASP A 1 363 ? 13.622 1.507 10.149 1.00 89.69 363 ASP A N 1
ATOM 2805 C CA . ASP A 1 363 ? 13.720 2.010 11.527 1.00 89.69 363 ASP A CA 1
ATOM 2806 C C . ASP A 1 363 ? 12.377 2.568 12.044 1.00 89.69 363 ASP A C 1
ATOM 2808 O O . ASP A 1 363 ? 12.199 2.718 13.254 1.00 89.69 363 ASP A O 1
ATOM 2812 N N . ILE A 1 364 ? 11.448 2.890 11.136 1.00 90.44 364 ILE A N 1
ATOM 2813 C CA . ILE A 1 364 ? 10.134 3.478 11.440 1.00 90.44 364 ILE A CA 1
ATOM 2814 C C . ILE A 1 364 ? 9.026 2.452 11.206 1.00 90.44 364 ILE A C 1
ATOM 2816 O O . ILE A 1 364 ? 8.120 2.323 12.024 1.00 90.44 364 ILE A O 1
ATOM 2820 N N . PHE A 1 365 ? 9.107 1.715 10.100 1.00 90.62 365 PHE A N 1
ATOM 2821 C CA . PHE A 1 365 ? 8.053 0.817 9.652 1.00 90.62 365 PHE A CA 1
ATOM 2822 C C . PHE A 1 365 ? 8.455 -0.645 9.835 1.00 90.62 365 PHE A C 1
ATOM 2824 O O . PHE A 1 365 ? 9.546 -1.058 9.445 1.00 90.62 365 PHE A O 1
ATOM 2831 N N . SER A 1 366 ? 7.541 -1.446 10.382 1.00 87.38 366 SER A N 1
ATOM 2832 C CA . SER A 1 366 ? 7.618 -2.916 10.375 1.00 87.38 366 SER A CA 1
ATOM 2833 C C . SER A 1 366 ? 6.768 -3.560 9.277 1.00 87.38 366 SER A C 1
ATOM 2835 O O . SER A 1 366 ? 6.898 -4.758 9.015 1.00 87.38 366 SER A O 1
ATOM 2837 N N . GLU A 1 367 ? 5.907 -2.767 8.647 1.00 91.69 367 GLU A N 1
ATOM 2838 C CA . GLU A 1 367 ? 4.964 -3.151 7.601 1.00 91.69 367 GLU A CA 1
ATOM 2839 C C . GLU A 1 367 ? 5.056 -2.189 6.413 1.00 91.69 367 GLU A C 1
ATOM 2841 O O . GLU A 1 367 ? 5.624 -1.100 6.520 1.00 91.69 367 GLU A O 1
ATOM 2846 N N . VAL A 1 368 ? 4.510 -2.591 5.270 1.00 94.25 368 VAL A N 1
ATOM 2847 C CA . VAL A 1 368 ? 4.337 -1.709 4.119 1.00 94.25 368 VAL A CA 1
ATOM 2848 C C . VAL A 1 368 ? 3.411 -0.547 4.521 1.00 94.25 368 VAL A C 1
ATOM 2850 O O . VAL A 1 368 ? 2.294 -0.805 4.971 1.00 94.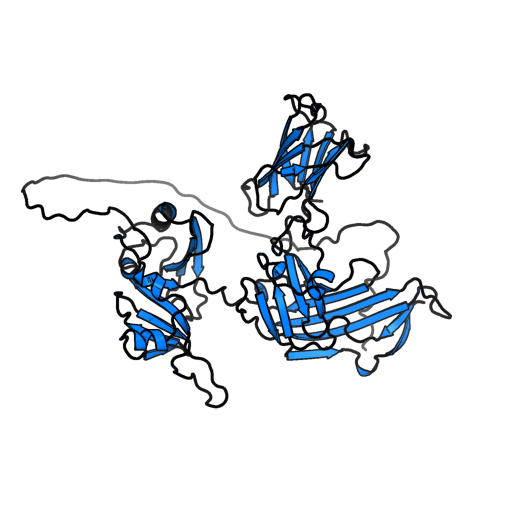25 368 VAL A O 1
ATOM 2853 N N . PRO A 1 369 ? 3.846 0.721 4.382 1.00 92.31 369 PRO A N 1
ATOM 2854 C CA . PRO A 1 369 ? 3.056 1.883 4.782 1.00 92.31 369 PRO A CA 1
ATOM 2855 C C . PRO A 1 369 ? 1.744 2.023 4.001 1.00 92.31 369 PRO A C 1
ATOM 2857 O O . PRO A 1 369 ? 1.660 1.638 2.836 1.00 92.31 369 PRO A O 1
ATOM 2860 N N . ASP A 1 370 ? 0.754 2.683 4.608 1.00 87.12 370 ASP A N 1
ATOM 2861 C CA . ASP A 1 370 ? -0.528 2.992 3.961 1.00 87.12 370 ASP A CA 1
ATOM 2862 C C . ASP A 1 370 ? -0.350 3.667 2.595 1.00 87.12 370 ASP A C 1
ATOM 2864 O O . ASP A 1 370 ? 0.356 4.668 2.461 1.00 87.12 370 ASP A O 1
ATOM 2868 N N . GLY A 1 371 ? -1.023 3.142 1.573 1.00 88.75 371 GLY A N 1
ATOM 2869 C CA . GLY A 1 371 ? -0.951 3.653 0.207 1.00 88.75 371 GLY A CA 1
ATOM 2870 C C . GLY A 1 371 ? 0.418 3.513 -0.462 1.00 88.75 371 GLY A C 1
ATOM 2871 O O . GLY A 1 371 ? 0.699 4.273 -1.388 1.00 88.75 371 GLY A O 1
ATOM 2872 N N . TYR A 1 372 ? 1.265 2.592 0.007 1.00 95.06 372 TYR A N 1
ATOM 2873 C CA . TYR A 1 372 ? 2.479 2.131 -0.665 1.00 95.06 372 TYR A CA 1
ATOM 2874 C C . TYR A 1 372 ? 2.329 0.654 -1.039 1.00 95.06 372 TYR A C 1
ATOM 2876 O O . TYR A 1 372 ? 1.796 -0.132 -0.266 1.00 95.06 372 TYR A O 1
ATOM 2884 N N . TYR A 1 373 ? 2.812 0.266 -2.214 1.00 97.06 373 TYR A N 1
ATOM 2885 C CA . TYR A 1 373 ? 2.671 -1.086 -2.750 1.00 97.06 373 TYR A CA 1
ATOM 2886 C C . TYR A 1 373 ? 3.999 -1.548 -3.330 1.00 97.06 373 TYR A C 1
ATOM 2888 O O . TYR A 1 373 ? 4.763 -0.750 -3.884 1.00 97.06 373 TYR A O 1
ATOM 2896 N N . VAL A 1 374 ? 4.262 -2.850 -3.240 1.00 98.38 374 VAL A N 1
ATOM 2897 C CA . VAL A 1 374 ? 5.473 -3.460 -3.798 1.00 98.38 374 VAL A CA 1
ATOM 2898 C C . VAL A 1 374 ? 5.087 -4.602 -4.719 1.00 98.38 374 VAL A C 1
ATOM 2900 O O . VAL A 1 374 ? 4.386 -5.517 -4.306 1.00 98.38 374 VAL A O 1
ATOM 2903 N N . LEU A 1 375 ? 5.590 -4.579 -5.949 1.00 98.56 375 LEU A N 1
ATOM 2904 C CA . LEU A 1 375 ? 5.470 -5.672 -6.905 1.00 98.56 375 LEU A CA 1
ATOM 2905 C C . LEU A 1 375 ? 6.860 -6.258 -7.156 1.00 98.56 375 LEU A C 1
ATOM 2907 O O . LEU A 1 375 ? 7.737 -5.590 -7.692 1.00 98.56 375 LEU A O 1
ATOM 2911 N N . TYR A 1 376 ? 7.079 -7.505 -6.763 1.00 98.62 376 TYR A N 1
ATOM 2912 C CA . TYR A 1 376 ? 8.395 -8.133 -6.755 1.00 98.62 376 TYR A CA 1
ATOM 2913 C C . TYR A 1 376 ? 8.482 -9.271 -7.767 1.00 98.62 376 TYR A C 1
ATOM 2915 O O . TYR A 1 376 ? 7.759 -10.258 -7.643 1.00 98.62 376 TYR A O 1
ATOM 2923 N N . ASN A 1 377 ? 9.399 -9.162 -8.730 1.00 98.38 377 ASN A N 1
ATOM 2924 C CA . ASN A 1 377 ? 9.761 -10.255 -9.626 1.00 98.38 377 ASN A CA 1
ATOM 2925 C C . ASN A 1 377 ? 10.587 -11.294 -8.855 1.00 98.38 377 ASN A C 1
ATOM 2927 O O . ASN A 1 377 ? 11.756 -11.066 -8.536 1.00 98.38 377 ASN A O 1
ATOM 2931 N N . VAL A 1 378 ? 10.003 -12.459 -8.573 1.00 97.62 378 VAL A N 1
ATOM 2932 C CA . VAL A 1 378 ? 10.654 -13.490 -7.749 1.00 97.62 378 VAL A CA 1
ATOM 2933 C C . VAL A 1 378 ? 11.888 -14.075 -8.436 1.00 97.62 378 VAL A C 1
ATOM 2935 O O . VAL A 1 378 ? 12.871 -14.386 -7.766 1.00 97.62 378 VAL A O 1
ATOM 2938 N N . GLY A 1 379 ? 11.834 -14.247 -9.760 1.00 95.31 379 GLY A N 1
ATOM 2939 C CA . GLY A 1 379 ? 12.893 -14.903 -10.526 1.00 95.31 379 GLY A CA 1
ATOM 2940 C C . GLY A 1 379 ? 14.126 -14.028 -10.733 1.00 95.31 379 GLY A C 1
ATOM 2941 O O . GLY A 1 379 ? 15.246 -14.515 -10.565 1.00 95.31 379 GLY A O 1
ATOM 2942 N N . GLY A 1 380 ? 13.918 -12.754 -11.073 1.00 95.94 380 GLY A N 1
ATOM 2943 C CA . GLY A 1 380 ? 14.998 -11.788 -11.300 1.00 95.94 380 GLY A CA 1
ATOM 2944 C C . GLY A 1 380 ? 15.441 -11.026 -10.046 1.00 95.94 380 GLY A C 1
ATOM 2945 O O . GLY A 1 380 ? 16.537 -10.473 -10.010 1.00 95.94 380 GLY A O 1
ATOM 2946 N N . GLU A 1 381 ? 14.656 -11.092 -8.969 1.00 97.56 381 GLU A N 1
ATOM 2947 C CA . GLU A 1 381 ? 14.903 -10.388 -7.710 1.00 97.56 381 GLU A CA 1
ATOM 2948 C C . GLU A 1 381 ? 14.804 -8.850 -7.811 1.00 97.56 381 GLU A C 1
ATOM 2950 O O . GLU A 1 381 ? 15.466 -8.130 -7.057 1.00 97.56 381 GLU A O 1
ATOM 2955 N N . GLU A 1 382 ? 13.962 -8.324 -8.707 1.00 97.00 382 GLU A N 1
ATOM 2956 C CA . GLU A 1 382 ? 13.685 -6.887 -8.850 1.00 97.00 382 GLU A CA 1
ATOM 2957 C C . GLU A 1 382 ? 12.370 -6.460 -8.182 1.00 97.00 382 GLU A C 1
ATOM 2959 O O . GLU A 1 382 ? 11.339 -7.119 -8.317 1.00 97.00 382 GLU A O 1
ATOM 2964 N N . GLY A 1 383 ? 12.401 -5.334 -7.462 1.00 97.44 383 GLY A N 1
ATOM 2965 C CA . GLY A 1 383 ? 11.237 -4.758 -6.785 1.00 97.44 383 GLY A CA 1
ATOM 2966 C C . GLY A 1 383 ? 10.756 -3.475 -7.454 1.00 97.44 383 GLY A C 1
ATOM 2967 O O . GLY A 1 383 ? 11.508 -2.511 -7.575 1.00 97.44 383 GLY A O 1
ATOM 2968 N N . PHE A 1 384 ? 9.493 -3.458 -7.854 1.00 98.31 384 PHE A N 1
ATOM 2969 C CA . PHE A 1 384 ? 8.776 -2.282 -8.319 1.00 98.31 384 PHE A CA 1
ATOM 2970 C C . PHE A 1 384 ? 7.954 -1.706 -7.171 1.00 98.31 384 PHE A C 1
ATOM 2972 O O . PHE A 1 384 ? 7.455 -2.445 -6.322 1.00 98.31 384 PHE A O 1
ATOM 2979 N N . THR A 1 385 ? 7.770 -0.393 -7.169 1.00 97.31 385 THR A N 1
ATOM 2980 C CA . THR A 1 385 ? 7.029 0.319 -6.130 1.00 97.31 385 THR A CA 1
ATOM 2981 C C . THR A 1 385 ? 5.928 1.157 -6.755 1.00 97.31 385 THR A C 1
ATOM 2983 O O . THR A 1 385 ? 6.100 1.681 -7.858 1.00 97.31 385 THR A O 1
ATOM 2986 N N . ALA A 1 386 ? 4.815 1.297 -6.049 1.00 96.44 386 ALA A N 1
ATOM 2987 C CA . ALA A 1 386 ? 3.727 2.185 -6.428 1.00 96.44 386 ALA A CA 1
ATOM 2988 C C . ALA A 1 386 ? 3.117 2.850 -5.199 1.00 96.44 386 ALA A C 1
ATOM 2990 O O . ALA A 1 386 ? 3.211 2.328 -4.087 1.00 96.44 386 ALA A O 1
ATOM 2991 N N . GLU A 1 387 ? 2.456 3.982 -5.412 1.00 92.62 387 GLU A N 1
ATOM 2992 C CA . GLU A 1 387 ? 1.749 4.708 -4.369 1.00 92.62 387 GLU A CA 1
ATOM 2993 C C . GLU A 1 387 ? 0.345 5.116 -4.809 1.00 92.62 387 GLU A C 1
ATOM 2995 O O . GLU A 1 387 ? 0.100 5.421 -5.980 1.00 92.62 387 GLU A O 1
ATOM 3000 N N . ASP A 1 388 ? -0.567 5.199 -3.841 1.00 88.94 388 ASP A N 1
ATOM 3001 C CA . ASP A 1 388 ? -1.901 5.738 -4.075 1.00 88.94 388 ASP A CA 1
ATOM 3002 C C . ASP A 1 388 ? -1.858 7.226 -4.419 1.00 88.94 388 ASP A C 1
ATOM 3004 O O . ASP A 1 388 ? -1.113 8.038 -3.849 1.00 88.94 388 ASP A O 1
ATOM 3008 N N . VAL A 1 389 ? -2.750 7.618 -5.329 1.00 81.06 389 VAL A N 1
ATOM 3009 C CA . VAL A 1 389 ? -2.959 9.027 -5.649 1.00 81.06 389 VAL A CA 1
ATOM 3010 C C . VAL A 1 389 ? -3.449 9.751 -4.399 1.00 81.06 389 VAL A C 1
ATOM 3012 O O . VAL A 1 389 ? -4.502 9.440 -3.854 1.00 81.06 389 VAL A O 1
ATOM 3015 N N . GLY A 1 390 ? -2.707 10.774 -3.977 1.00 79.12 390 GLY A N 1
ATOM 3016 C CA . GLY A 1 390 ? -3.067 11.559 -2.796 1.00 79.12 390 GLY A CA 1
ATOM 3017 C C . GLY A 1 390 ? -2.657 10.915 -1.472 1.00 79.12 390 GLY A C 1
ATOM 3018 O O . GLY A 1 390 ? -3.125 11.367 -0.426 1.00 79.12 390 GLY A O 1
ATOM 3019 N N . THR A 1 391 ? -1.767 9.916 -1.500 1.00 86.81 391 THR A N 1
ATOM 3020 C CA . THR A 1 391 ? -1.169 9.368 -0.281 1.00 86.81 391 THR A CA 1
ATOM 3021 C C . THR A 1 391 ? -0.585 10.467 0.616 1.00 86.81 391 THR A C 1
ATOM 3023 O O . THR A 1 391 ? -0.038 11.473 0.146 1.00 86.81 391 THR A O 1
ATOM 3026 N N . ILE A 1 392 ? -0.695 10.280 1.933 1.00 86.75 392 ILE A N 1
ATOM 3027 C CA . ILE A 1 392 ? -0.274 11.266 2.938 1.00 86.75 392 ILE A CA 1
ATOM 3028 C C . ILE A 1 392 ? 1.222 11.588 2.881 1.00 86.75 392 ILE A C 1
ATOM 3030 O O . ILE A 1 392 ? 1.627 12.687 3.253 1.00 86.75 392 ILE A O 1
ATOM 3034 N N . TRP A 1 393 ? 2.034 10.669 2.358 1.00 90.25 393 TRP A N 1
ATOM 3035 C CA . TRP A 1 393 ? 3.496 10.742 2.338 1.00 90.25 393 TRP A CA 1
ATOM 3036 C C . TRP A 1 393 ? 4.074 11.839 1.444 1.00 90.25 393 TRP A C 1
ATOM 3038 O O . TRP A 1 393 ? 5.268 12.115 1.504 1.00 90.25 393 TRP A O 1
ATOM 3048 N N . TYR A 1 394 ? 3.239 12.486 0.631 1.00 84.25 394 TYR A N 1
ATOM 3049 C CA . TYR A 1 394 ? 3.635 13.631 -0.192 1.00 84.25 394 TYR A CA 1
ATOM 3050 C C . TYR A 1 394 ? 2.861 14.907 0.140 1.00 84.25 394 TYR A C 1
ATOM 3052 O O . TYR A 1 394 ? 3.029 15.931 -0.527 1.00 84.25 394 TYR A O 1
ATOM 3060 N N . ARG A 1 395 ? 2.014 14.874 1.174 1.00 88.19 395 ARG A N 1
ATOM 3061 C CA . ARG A 1 395 ? 1.151 15.997 1.542 1.00 88.19 395 ARG A CA 1
ATOM 3062 C C . ARG A 1 395 ? 1.853 16.868 2.564 1.00 88.19 395 ARG A C 1
ATOM 3064 O O . ARG A 1 395 ? 2.201 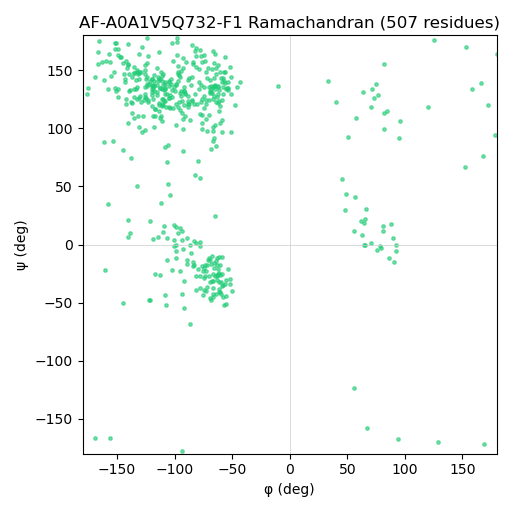16.431 3.652 1.00 88.19 395 ARG A O 1
ATOM 3071 N N . THR A 1 396 ? 2.068 18.129 2.212 1.00 92.56 396 THR A N 1
ATOM 3072 C CA . THR A 1 396 ? 2.694 19.089 3.121 1.00 92.56 396 THR A CA 1
ATOM 3073 C C . THR A 1 396 ? 1.624 19.848 3.891 1.00 92.56 396 THR A C 1
ATOM 3075 O O . THR A 1 396 ? 0.792 20.525 3.289 1.00 92.56 396 THR A O 1
ATOM 3078 N N . CYS A 1 397 ? 1.687 19.802 5.220 1.00 94.56 397 CYS A N 1
ATOM 3079 C CA . CYS A 1 397 ? 0.804 20.573 6.091 1.00 94.56 397 CYS A CA 1
ATOM 3080 C C . CYS A 1 397 ? 1.563 21.761 6.693 1.00 94.56 397 CYS A C 1
ATOM 3082 O O . CYS A 1 397 ? 2.736 21.641 7.059 1.00 94.56 397 CYS A O 1
ATOM 3084 N N . ARG A 1 398 ? 0.908 22.922 6.807 1.00 96.31 398 ARG A N 1
ATOM 3085 C CA . ARG A 1 398 ? 1.487 24.132 7.401 1.00 96.31 398 ARG A CA 1
ATOM 3086 C C . ARG A 1 398 ? 0.586 24.783 8.438 1.00 96.31 398 ARG A C 1
ATOM 3088 O O . ARG A 1 398 ? -0.635 24.808 8.314 1.00 96.31 398 ARG A O 1
ATOM 3095 N N . TYR A 1 399 ? 1.229 25.383 9.431 1.00 96.94 399 TYR A N 1
ATOM 3096 C CA . TYR A 1 399 ? 0.630 26.302 10.393 1.00 96.94 399 TYR A CA 1
ATOM 3097 C C . TYR A 1 399 ? 1.299 27.669 10.248 1.00 96.94 399 TYR A C 1
ATOM 3099 O O . TYR A 1 399 ? 2.521 27.747 10.135 1.00 96.94 399 TYR A O 1
ATOM 3107 N N . TYR A 1 400 ? 0.513 28.745 10.275 1.00 96.25 400 TYR A N 1
ATOM 3108 C CA . TYR A 1 400 ? 1.000 30.114 10.100 1.00 96.25 400 TYR A CA 1
ATOM 3109 C C . TYR A 1 400 ? 0.734 30.963 11.343 1.00 96.25 400 TYR A C 1
ATOM 3111 O O . TYR A 1 400 ? -0.376 30.975 11.879 1.00 96.25 400 TYR A O 1
ATOM 3119 N N . TYR A 1 401 ? 1.728 31.753 11.750 1.00 97.06 401 TYR A N 1
ATOM 3120 C CA . TYR A 1 401 ? 1.597 32.750 12.806 1.00 97.06 401 TYR A CA 1
ATOM 3121 C C . TYR A 1 401 ? 2.368 34.028 12.455 1.00 97.06 401 TYR A C 1
ATOM 3123 O O . TYR A 1 401 ? 3.587 34.110 12.585 1.00 97.06 401 TYR A O 1
ATOM 3131 N N . ASN A 1 402 ? 1.632 35.073 12.065 1.00 95.69 402 ASN A N 1
ATOM 3132 C CA . ASN A 1 402 ? 2.198 36.280 11.451 1.00 95.69 402 ASN A CA 1
ATOM 3133 C C . ASN A 1 402 ? 3.030 35.923 10.206 1.00 95.69 402 ASN A C 1
ATOM 3135 O O . ASN A 1 402 ? 2.482 35.311 9.294 1.00 95.69 402 ASN A O 1
ATOM 3139 N N . ASP A 1 403 ? 4.303 36.322 10.170 1.00 95.31 403 ASP A N 1
ATOM 3140 C CA . ASP A 1 403 ? 5.228 36.014 9.075 1.00 95.31 403 ASP A CA 1
ATOM 3141 C C . ASP A 1 403 ? 5.880 34.626 9.247 1.00 95.31 403 ASP A C 1
ATOM 3143 O O . ASP A 1 403 ? 6.358 34.060 8.271 1.00 95.31 403 ASP A O 1
ATOM 3147 N N . ALA A 1 404 ? 5.852 34.054 10.458 1.00 97.38 404 ALA A N 1
ATOM 3148 C CA . ALA A 1 404 ? 6.426 32.747 10.759 1.00 97.38 404 ALA A CA 1
ATOM 3149 C C . ALA A 1 404 ? 5.482 31.608 10.362 1.00 97.38 404 ALA A C 1
ATOM 3151 O O . ALA A 1 404 ? 4.252 31.743 10.400 1.00 97.38 404 ALA A O 1
ATOM 3152 N N . TYR A 1 405 ? 6.054 30.448 10.052 1.00 97.25 405 TYR A N 1
ATOM 3153 C CA . TYR A 1 405 ? 5.283 29.241 9.780 1.00 97.25 405 TYR A CA 1
ATOM 3154 C C . TYR A 1 405 ? 6.009 27.980 10.236 1.00 97.25 405 TYR A C 1
ATOM 3156 O O . TYR A 1 405 ? 7.218 27.963 10.463 1.00 97.25 405 TYR A O 1
ATOM 3164 N N . ILE A 1 406 ? 5.233 26.918 10.387 1.00 97.19 406 ILE A N 1
ATOM 3165 C CA . ILE A 1 406 ? 5.705 25.573 10.687 1.00 97.19 406 ILE A CA 1
ATOM 3166 C C . ILE A 1 406 ? 5.227 24.667 9.565 1.00 97.19 406 ILE A C 1
ATOM 3168 O O . ILE A 1 406 ? 4.105 24.827 9.083 1.00 97.19 406 ILE A O 1
ATOM 3172 N N . GLN A 1 407 ? 6.071 23.731 9.151 1.00 96.44 407 GLN A N 1
ATOM 3173 C CA . GLN A 1 407 ? 5.777 22.770 8.103 1.00 96.44 407 GLN A CA 1
ATOM 3174 C C . GLN A 1 407 ? 6.007 21.348 8.603 1.00 96.44 407 GLN A C 1
ATOM 3176 O O . GLN A 1 407 ? 7.094 21.035 9.089 1.00 96.44 407 GLN A O 1
ATOM 3181 N N . PHE A 1 408 ? 5.012 20.488 8.408 1.00 96.06 408 PHE A N 1
ATOM 3182 C CA . PHE A 1 408 ? 5.156 19.047 8.542 1.00 96.06 408 PHE A CA 1
ATOM 3183 C C . PHE A 1 408 ? 5.098 18.395 7.163 1.00 96.06 408 PHE A C 1
ATOM 3185 O O . PHE A 1 408 ? 4.194 18.677 6.372 1.00 96.06 408 PHE A O 1
ATOM 3192 N N . THR A 1 409 ? 6.081 17.548 6.880 1.00 94.12 409 THR A N 1
ATOM 3193 C CA . THR A 1 409 ? 6.170 16.774 5.643 1.00 94.12 409 THR A CA 1
ATOM 3194 C C . THR A 1 409 ? 6.317 15.302 6.027 1.00 94.12 409 THR A C 1
ATOM 3196 O O . THR A 1 409 ? 7.426 14.896 6.386 1.00 94.12 409 THR A O 1
ATOM 3199 N N . PRO A 1 410 ? 5.221 14.521 6.002 1.00 92.50 410 PRO A N 1
ATOM 3200 C CA . PRO A 1 410 ? 5.271 13.079 6.187 1.00 92.50 410 PRO A CA 1
ATOM 3201 C C . PRO A 1 410 ? 6.194 12.427 5.157 1.00 92.50 410 PRO A C 1
ATOM 3203 O O . PRO A 1 410 ? 6.312 12.921 4.039 1.00 92.50 410 PRO A O 1
ATOM 3206 N N . SER A 1 411 ? 6.851 11.327 5.514 1.00 91.94 411 SER A N 1
ATOM 3207 C CA . SER A 1 411 ? 7.619 10.525 4.557 1.00 91.94 411 SER A CA 1
ATOM 3208 C C . SER A 1 411 ? 7.810 9.104 5.064 1.00 91.94 411 SER A C 1
ATOM 3210 O O . SER A 1 411 ? 8.228 8.908 6.204 1.00 91.94 411 SER A O 1
ATOM 3212 N N . TYR A 1 412 ? 7.585 8.125 4.186 1.00 90.00 412 TYR A N 1
ATOM 3213 C CA . TYR A 1 412 ? 7.900 6.726 4.463 1.00 90.00 412 TYR A CA 1
ATOM 3214 C C . TYR A 1 412 ? 9.399 6.396 4.277 1.00 90.00 412 TYR A C 1
ATOM 3216 O O . TYR A 1 412 ? 9.882 5.404 4.818 1.00 90.00 412 TYR A O 1
ATOM 3224 N N . TYR A 1 413 ? 10.148 7.209 3.513 1.00 86.38 413 TYR A N 1
ATOM 3225 C CA . TYR A 1 413 ? 11.511 6.873 3.072 1.00 86.38 413 TYR A CA 1
ATOM 3226 C C . TYR A 1 413 ? 12.602 7.380 4.013 1.00 86.38 413 TYR A C 1
ATOM 3228 O O . TYR A 1 413 ? 13.449 6.608 4.450 1.00 86.38 413 TYR A O 1
ATOM 3236 N N . MET A 1 414 ? 12.611 8.683 4.316 1.00 79.56 414 MET A N 1
ATOM 3237 C CA . MET A 1 414 ? 13.676 9.307 5.120 1.00 79.56 414 MET A CA 1
ATOM 3238 C C . MET A 1 414 ? 13.216 9.753 6.515 1.00 79.56 414 MET A C 1
ATOM 3240 O O . MET A 1 414 ? 13.951 10.480 7.182 1.00 79.56 414 MET A O 1
ATOM 3244 N N . GLY A 1 415 ? 12.017 9.341 6.932 1.00 83.50 415 GLY A N 1
ATOM 3245 C CA . GLY A 1 415 ? 11.353 9.865 8.123 1.00 83.50 415 GLY A CA 1
ATOM 3246 C C . GLY A 1 415 ? 10.638 11.190 7.867 1.00 83.50 415 GLY A C 1
ATOM 3247 O O . GLY A 1 415 ? 10.942 11.926 6.925 1.00 83.50 415 GLY A O 1
ATOM 3248 N N . SER A 1 416 ? 9.626 11.468 8.686 1.00 92.94 416 SER A N 1
ATOM 3249 C CA . SER A 1 416 ? 8.805 12.668 8.543 1.00 92.94 416 SER A CA 1
ATOM 3250 C C . SER A 1 416 ? 9.534 13.878 9.125 1.00 92.94 416 SER A C 1
ATOM 3252 O O . SER A 1 416 ? 10.141 13.795 10.188 1.00 92.94 416 SER A O 1
ATOM 3254 N N . TYR A 1 417 ? 9.449 15.035 8.469 1.00 93.06 417 TYR A N 1
ATOM 3255 C CA . TYR A 1 417 ? 10.166 16.234 8.910 1.00 93.06 417 TYR A CA 1
ATOM 3256 C C . TYR A 1 417 ? 9.234 17.289 9.477 1.00 93.06 417 TYR A C 1
ATOM 3258 O O . TYR A 1 417 ? 8.261 17.686 8.831 1.00 93.06 417 TYR A O 1
ATOM 3266 N N . PHE A 1 418 ? 9.606 17.827 10.639 1.00 95.38 418 PHE A N 1
ATOM 3267 C CA . PHE A 1 418 ? 8.904 18.942 11.262 1.00 95.38 418 PHE A CA 1
ATOM 3268 C C . PHE A 1 418 ? 9.799 20.174 11.377 1.00 95.38 418 PHE A C 1
ATOM 3270 O O . PHE A 1 418 ? 10.768 20.197 12.133 1.00 95.38 418 PHE A O 1
ATOM 3277 N N . ASN A 1 419 ? 9.487 21.205 10.596 1.00 95.94 419 ASN A N 1
ATOM 3278 C CA . ASN A 1 419 ? 10.356 22.350 10.349 1.00 95.94 419 ASN A CA 1
ATOM 3279 C C . ASN A 1 419 ? 9.713 23.657 10.815 1.00 95.94 419 ASN A C 1
ATOM 3281 O O . ASN A 1 419 ? 8.558 23.934 10.498 1.00 95.94 419 ASN A O 1
ATOM 3285 N N . PHE A 1 420 ? 10.485 24.486 11.510 1.00 96.62 420 PHE A N 1
ATOM 3286 C CA . PHE A 1 420 ? 10.058 25.768 12.061 1.00 96.62 420 PHE A CA 1
ATOM 3287 C C . PHE A 1 420 ? 10.791 26.920 11.369 1.00 96.62 420 PHE A C 1
ATOM 3289 O O . PHE A 1 420 ? 12.017 27.009 11.443 1.00 96.62 420 PHE A O 1
ATOM 3296 N N . PHE A 1 421 ? 10.049 27.840 10.756 1.00 97.06 421 PHE A N 1
ATOM 3297 C CA . PHE A 1 421 ? 10.587 28.968 9.992 1.00 97.06 421 PHE A CA 1
ATOM 3298 C C . PHE A 1 421 ? 10.141 30.305 10.584 1.00 97.06 421 PHE A C 1
ATOM 3300 O O . PHE A 1 421 ? 8.964 30.487 10.892 1.00 97.06 421 PHE A O 1
ATOM 3307 N N . GLU A 1 422 ? 11.067 31.252 10.738 1.00 96.31 422 GLU A N 1
ATOM 3308 C CA . GLU A 1 422 ? 10.746 32.602 11.236 1.00 96.31 422 GLU A CA 1
ATOM 3309 C C . GLU A 1 422 ? 10.038 33.466 10.183 1.00 96.31 422 GLU A C 1
ATOM 3311 O O . GLU A 1 422 ? 9.248 34.336 10.548 1.00 96.31 422 GLU A O 1
ATOM 3316 N N . ASP A 1 423 ? 10.308 33.205 8.901 1.00 93.69 423 ASP A N 1
ATOM 3317 C CA . ASP A 1 423 ? 9.653 33.789 7.728 1.00 93.69 423 ASP A CA 1
ATOM 3318 C C . ASP A 1 423 ? 9.986 32.991 6.447 1.00 93.69 423 ASP A C 1
ATOM 3320 O O . ASP A 1 423 ? 10.790 32.056 6.476 1.00 93.69 423 ASP A O 1
ATOM 3324 N N . ASP A 1 424 ? 9.370 33.361 5.317 1.00 90.62 424 ASP A N 1
ATOM 3325 C CA . ASP A 1 424 ? 9.561 32.727 3.996 1.00 90.62 424 ASP A CA 1
ATOM 3326 C C . ASP A 1 424 ? 10.998 32.829 3.442 1.00 90.62 424 ASP A C 1
ATOM 3328 O O . ASP A 1 424 ? 11.378 32.054 2.562 1.00 90.62 424 ASP A O 1
ATOM 3332 N N . ASP A 1 425 ? 11.795 33.788 3.923 1.00 92.81 425 ASP A N 1
ATOM 3333 C CA . ASP A 1 425 ? 13.157 34.050 3.439 1.00 92.81 425 ASP A CA 1
ATOM 3334 C C . ASP A 1 425 ? 14.235 33.414 4.343 1.00 92.81 425 ASP A C 1
ATOM 3336 O O . ASP A 1 425 ? 15.432 33.450 4.022 1.00 92.81 425 ASP A O 1
ATOM 3340 N N . SER A 1 426 ? 13.828 32.833 5.473 1.00 90.31 426 SER A N 1
ATOM 3341 C CA . SER A 1 426 ? 14.716 32.277 6.488 1.00 90.31 426 SER A CA 1
ATOM 3342 C C . SER A 1 426 ? 14.917 30.768 6.315 1.00 90.31 426 SER A C 1
ATOM 3344 O O . SER A 1 426 ? 13.997 30.050 5.924 1.00 90.31 426 SER A O 1
ATOM 3346 N N . PRO A 1 427 ? 16.116 30.233 6.621 1.00 91.88 427 PRO A N 1
ATOM 3347 C CA . PRO A 1 427 ? 16.272 28.793 6.797 1.00 91.88 427 PRO A CA 1
ATOM 3348 C C . PRO A 1 427 ? 15.458 28.315 8.009 1.00 91.88 427 PRO A C 1
ATOM 3350 O O . PRO A 1 427 ? 15.086 29.114 8.868 1.00 91.88 427 PRO A O 1
ATOM 3353 N N . SER A 1 428 ? 15.234 27.002 8.108 1.00 92.12 428 SER A N 1
ATOM 3354 C CA . SER A 1 428 ? 14.584 26.413 9.283 1.00 92.12 428 SER A CA 1
ATOM 3355 C C . SER A 1 428 ? 15.396 26.720 10.547 1.00 92.12 428 SER A C 1
ATOM 3357 O O . SER A 1 428 ? 16.584 26.394 10.609 1.00 92.12 428 SER A O 1
ATOM 3359 N N . SER A 1 429 ? 14.764 27.338 11.546 1.00 93.00 429 SER A N 1
ATOM 3360 C CA . SER A 1 429 ? 15.364 27.628 12.858 1.00 93.00 429 SER A CA 1
ATOM 3361 C C . SER A 1 429 ? 15.407 26.392 13.759 1.00 93.00 429 SER A C 1
ATOM 3363 O O . SER A 1 429 ? 16.285 26.283 14.611 1.00 93.00 429 SER A O 1
ATOM 3365 N N . LEU A 1 430 ? 14.485 25.449 13.551 1.00 93.38 430 LEU A N 1
ATOM 3366 C CA . LEU A 1 430 ? 14.470 24.122 14.166 1.00 93.38 430 LEU A CA 1
ATOM 3367 C C . LEU A 1 430 ? 13.955 23.120 13.134 1.00 93.38 430 LEU A C 1
ATOM 3369 O O . LEU A 1 430 ? 13.030 23.434 12.386 1.00 93.38 430 LEU A O 1
ATOM 3373 N N . SER A 1 431 ? 14.552 21.935 13.073 1.00 94.62 431 SER A N 1
ATOM 3374 C CA . SER A 1 431 ? 14.069 20.836 12.241 1.00 94.62 431 SER A CA 1
ATOM 3375 C C . SER A 1 431 ? 14.158 19.543 13.031 1.00 94.62 431 SER A C 1
ATOM 3377 O O . SER A 1 431 ? 15.236 19.211 13.526 1.00 94.62 431 SER A O 1
ATOM 3379 N N . LEU A 1 432 ? 13.032 18.856 13.178 1.00 95.12 432 LEU A N 1
ATOM 3380 C CA . LEU A 1 432 ? 12.921 17.608 13.918 1.00 95.12 432 LEU A CA 1
ATOM 3381 C C . LEU A 1 432 ? 12.720 16.444 12.954 1.00 95.12 432 LEU A C 1
ATOM 3383 O O . LEU A 1 432 ? 11.974 16.573 11.978 1.00 95.12 432 LEU A O 1
ATOM 3387 N N . ASP A 1 433 ? 13.379 15.331 13.262 1.00 93.25 433 ASP A N 1
ATOM 3388 C CA . ASP A 1 433 ? 13.118 14.037 12.636 1.00 93.25 433 ASP A CA 1
ATOM 3389 C C . ASP A 1 433 ? 12.024 13.333 13.438 1.00 93.25 433 ASP A C 1
ATOM 3391 O O . ASP A 1 433 ? 12.169 13.112 14.646 1.00 93.25 433 ASP A O 1
ATOM 3395 N N . VAL A 1 434 ? 10.897 13.071 12.787 1.00 94.56 434 VAL A N 1
ATOM 3396 C CA . VAL A 1 434 ? 9.696 12.522 13.407 1.00 94.56 434 VAL A CA 1
ATOM 3397 C C . VAL A 1 434 ? 9.483 11.115 12.847 1.00 94.56 434 VAL A C 1
ATOM 3399 O O . VAL A 1 434 ? 9.102 10.982 11.677 1.00 94.56 434 VAL A O 1
ATOM 3402 N N . PRO A 1 435 ? 9.700 10.057 13.654 1.00 93.50 435 PRO A N 1
ATOM 3403 C CA . PRO A 1 435 ? 9.537 8.669 13.229 1.00 93.50 435 PRO A CA 1
ATOM 3404 C C . PRO A 1 435 ? 8.051 8.280 13.210 1.00 93.50 435 PRO A C 1
ATOM 3406 O O . PRO A 1 435 ? 7.621 7.375 13.917 1.00 93.50 435 PRO A O 1
ATOM 3409 N N . TRP A 1 436 ? 7.251 9.025 12.447 1.00 92.94 436 TRP A N 1
ATOM 3410 C CA . TRP A 1 436 ? 5.811 8.831 12.358 1.00 92.94 436 TRP A CA 1
ATOM 3411 C C . TRP A 1 436 ? 5.473 7.760 11.323 1.00 92.94 436 TRP A C 1
ATOM 3413 O O . TRP A 1 436 ? 5.839 7.885 10.154 1.00 92.94 436 TRP A O 1
ATOM 3423 N N . ASP A 1 437 ? 4.731 6.750 11.766 1.00 87.31 437 ASP A N 1
ATOM 3424 C CA . ASP A 1 437 ? 4.235 5.617 10.975 1.00 87.31 437 ASP A CA 1
ATOM 3425 C C . ASP A 1 437 ? 2.967 5.948 10.166 1.00 87.31 437 ASP A C 1
ATOM 3427 O O . ASP A 1 437 ? 2.419 5.097 9.470 1.00 87.31 437 ASP A O 1
ATOM 3431 N N . GLY A 1 438 ? 2.484 7.191 10.244 1.00 87.75 438 GLY A N 1
ATOM 3432 C CA . GLY A 1 438 ? 1.288 7.644 9.543 1.00 87.75 438 GLY A CA 1
ATOM 3433 C C . GLY A 1 438 ? -0.024 7.389 10.284 1.00 87.75 438 GLY A C 1
ATOM 3434 O O . GLY A 1 438 ? -1.031 7.976 9.878 1.00 87.75 438 GLY A O 1
ATOM 3435 N N . LYS A 1 439 ? -0.028 6.584 11.355 1.00 84.06 4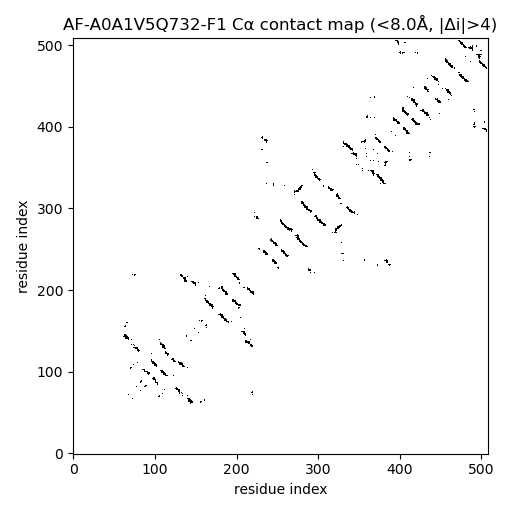39 LYS A N 1
ATOM 3436 C CA . LYS A 1 439 ? -1.230 6.122 12.074 1.00 84.06 439 LYS A CA 1
ATOM 3437 C C . LYS A 1 439 ? -1.218 6.533 13.546 1.00 84.06 439 LYS A C 1
ATOM 3439 O O . LYS A 1 439 ? -2.207 7.071 14.041 1.00 84.06 439 LYS A O 1
ATOM 3444 N N . SER A 1 440 ? -0.105 6.305 14.236 1.00 81.88 440 SER A N 1
ATOM 3445 C CA . SER A 1 440 ? 0.021 6.487 15.676 1.00 81.88 440 SER A CA 1
ATOM 3446 C C . SER A 1 440 ? -0.100 7.951 16.088 1.00 81.88 440 SER A C 1
ATOM 3448 O O . SER A 1 440 ? 0.512 8.845 15.496 1.00 81.88 440 SER A O 1
ATOM 3450 N N . SER A 1 441 ? -0.870 8.178 17.152 1.00 90.19 441 SER A N 1
ATOM 3451 C CA . SER A 1 441 ? -0.950 9.455 17.865 1.00 90.19 441 SER A CA 1
ATOM 3452 C C . SER A 1 441 ? -0.127 9.471 19.157 1.00 90.19 441 SER A C 1
ATOM 3454 O O . SER A 1 441 ? -0.198 10.441 19.919 1.00 90.19 441 SER A O 1
ATOM 3456 N N . ASP A 1 442 ? 0.618 8.400 19.443 1.00 92.00 442 ASP A N 1
ATOM 3457 C CA . ASP A 1 442 ? 1.419 8.307 20.659 1.00 92.00 442 ASP A CA 1
ATOM 3458 C C . ASP A 1 442 ? 2.588 9.308 20.643 1.00 92.00 442 ASP A C 1
ATOM 3460 O O . ASP A 1 442 ? 3.108 9.663 19.581 1.00 92.00 442 ASP A O 1
ATOM 3464 N N . PRO A 1 443 ? 3.037 9.786 21.820 1.00 95.31 443 PRO A N 1
ATOM 3465 C CA . PRO A 1 443 ? 4.202 10.656 21.902 1.00 95.31 443 PRO A CA 1
ATOM 3466 C C . PRO A 1 443 ? 5.480 9.958 21.424 1.00 95.31 443 PRO A C 1
ATOM 3468 O O . PRO A 1 443 ? 5.858 8.901 21.932 1.00 95.31 443 PRO A O 1
ATOM 3471 N N . MET A 1 444 ? 6.180 10.598 20.492 1.00 95.25 444 MET A N 1
ATOM 3472 C CA . MET A 1 444 ? 7.439 10.145 19.905 1.00 95.25 444 MET A CA 1
ATOM 3473 C C . MET A 1 444 ? 8.599 11.007 20.405 1.00 95.25 444 MET A C 1
ATOM 3475 O O . MET A 1 444 ? 8.504 12.234 20.417 1.00 95.25 444 MET A O 1
ATOM 3479 N N . GLU A 1 445 ? 9.711 10.381 20.794 1.00 95.38 445 GLU A N 1
ATOM 3480 C CA . GLU A 1 445 ? 10.953 11.104 21.089 1.00 95.38 445 GLU A CA 1
ATOM 3481 C C . GLU A 1 445 ? 11.681 11.430 19.775 1.00 95.38 445 GLU A C 1
ATOM 3483 O O . GLU A 1 445 ? 12.027 10.538 19.004 1.00 95.38 445 GLU A O 1
ATOM 3488 N N . CYS A 1 446 ? 11.912 12.716 19.526 1.00 94.56 446 CYS A N 1
ATOM 3489 C CA . CYS A 1 446 ? 12.462 13.258 18.290 1.00 94.56 446 CYS A CA 1
ATOM 3490 C C . CYS A 1 446 ? 13.778 13.996 18.548 1.00 94.56 446 CYS A C 1
ATOM 3492 O O . CYS A 1 446 ? 13.905 14.790 19.489 1.00 94.56 446 CYS A O 1
ATOM 3494 N N . GLY A 1 447 ? 14.746 13.765 17.662 1.00 92.00 447 GLY A N 1
ATOM 3495 C CA . GLY A 1 447 ? 16.004 14.504 17.601 1.00 92.00 447 GLY A CA 1
ATOM 3496 C C . GLY A 1 447 ? 15.982 15.609 16.543 1.00 92.00 447 GLY A C 1
ATOM 3497 O O . GLY A 1 447 ? 15.010 15.781 15.805 1.00 92.00 447 GLY A O 1
ATOM 3498 N N . ILE A 1 448 ? 17.081 16.359 16.452 1.00 91.12 448 ILE A N 1
ATOM 3499 C CA . ILE A 1 448 ? 17.280 17.363 15.400 1.00 91.12 448 ILE A CA 1
ATOM 3500 C C . ILE A 1 448 ? 17.654 16.655 14.087 1.00 91.12 448 ILE A C 1
ATOM 3502 O O . ILE A 1 448 ? 18.666 15.959 14.032 1.00 91.12 448 ILE A O 1
ATOM 3506 N N . ALA A 1 449 ? 16.878 16.875 13.022 1.00 85.56 449 ALA A N 1
ATOM 3507 C CA . ALA A 1 449 ? 17.105 16.258 11.709 1.00 85.56 449 ALA A CA 1
ATOM 3508 C C . ALA A 1 449 ? 18.318 16.848 10.970 1.00 85.56 449 ALA A C 1
ATOM 3510 O O . ALA A 1 449 ? 19.089 16.134 10.328 1.00 85.56 449 ALA A O 1
ATOM 3511 N N . TRP A 1 450 ? 18.500 18.171 11.051 1.00 78.12 450 TRP A N 1
ATOM 3512 C CA . TRP A 1 450 ? 19.531 18.896 10.305 1.00 78.12 450 TRP A CA 1
ATOM 3513 C C . TRP A 1 450 ? 20.250 19.907 11.199 1.00 78.12 450 TRP A C 1
ATOM 3515 O O . TRP A 1 450 ? 19.620 20.783 11.787 1.00 78.12 450 TRP A O 1
ATOM 3525 N N . GLY A 1 451 ? 21.583 19.836 11.244 1.00 72.06 451 GLY A N 1
ATOM 3526 C CA . GLY A 1 451 ? 22.421 20.766 12.005 1.00 72.06 451 GLY A CA 1
ATOM 3527 C C . GLY A 1 451 ? 23.421 20.060 12.915 1.00 72.06 451 GLY A C 1
ATOM 3528 O O . GLY A 1 451 ? 23.631 18.853 12.812 1.00 72.06 451 GLY A O 1
ATOM 3529 N N . ASP A 1 452 ? 24.070 20.835 13.784 1.00 73.31 452 ASP A N 1
ATOM 3530 C CA . ASP A 1 452 ? 24.884 20.273 14.860 1.00 73.31 452 ASP A CA 1
ATOM 3531 C C . ASP A 1 452 ? 23.931 19.763 15.951 1.00 73.31 452 ASP A C 1
ATOM 3533 O O . ASP A 1 452 ? 23.278 20.571 16.610 1.00 73.31 452 ASP A O 1
ATOM 3537 N N . ASP A 1 453 ? 23.856 18.442 16.130 1.00 75.88 453 ASP A N 1
ATOM 3538 C CA . ASP A 1 453 ? 23.146 17.828 17.255 1.00 75.88 453 ASP A CA 1
ATOM 3539 C C . ASP A 1 453 ? 23.759 18.331 18.571 1.00 75.88 453 ASP A C 1
ATOM 3541 O O . ASP A 1 453 ? 24.893 17.997 18.940 1.00 75.88 453 ASP A O 1
ATOM 3545 N N . ASP A 1 454 ? 23.019 19.198 19.257 1.00 82.81 454 ASP A N 1
ATOM 3546 C CA . ASP A 1 454 ? 23.400 19.766 20.544 1.00 82.81 454 ASP A CA 1
ATOM 3547 C C . ASP A 1 454 ? 22.930 18.902 21.729 1.00 82.81 454 ASP A C 1
ATOM 3549 O O . ASP A 1 454 ? 23.146 19.266 22.891 1.00 82.81 454 ASP A O 1
ATOM 3553 N N . GLY A 1 455 ? 22.360 17.728 21.435 1.00 85.38 455 GLY A N 1
ATOM 3554 C CA . GLY A 1 455 ? 21.782 16.797 22.390 1.00 85.38 455 GLY A CA 1
ATOM 3555 C C . GLY A 1 455 ? 20.368 17.170 22.825 1.00 85.38 455 GLY A C 1
ATOM 3556 O O . GLY A 1 455 ? 19.897 16.608 23.816 1.00 85.38 455 GLY A O 1
ATOM 3557 N N . SER A 1 456 ? 19.713 18.125 22.157 1.00 90.81 456 SER A N 1
ATOM 3558 C CA . SER A 1 456 ? 18.312 18.450 22.417 1.00 90.81 456 SER A CA 1
ATOM 3559 C C . SER A 1 456 ? 17.389 17.321 21.978 1.00 90.81 456 SER A C 1
ATOM 3561 O O . SER A 1 456 ? 17.530 16.770 20.890 1.00 90.81 456 SER A O 1
ATOM 3563 N N . ALA A 1 457 ? 16.415 17.017 22.831 1.00 94.81 457 ALA A N 1
ATOM 3564 C CA . ALA A 1 457 ? 15.392 16.016 22.575 1.00 94.81 457 ALA A CA 1
ATOM 3565 C C . ALA A 1 457 ? 14.016 16.654 22.729 1.00 94.81 457 ALA A C 1
ATOM 3567 O O . ALA A 1 457 ? 13.796 17.493 23.613 1.00 94.81 457 ALA A O 1
ATOM 3568 N N . PHE A 1 458 ? 13.098 16.240 21.871 1.00 96.81 458 PHE A N 1
ATOM 3569 C CA . PHE A 1 458 ? 11.733 16.731 21.826 1.00 96.81 458 PHE A CA 1
ATOM 3570 C C . PHE A 1 458 ? 10.770 15.554 21.913 1.00 96.81 458 PHE A C 1
ATOM 3572 O O . PHE A 1 458 ? 11.090 14.457 21.486 1.00 96.81 458 PHE A O 1
ATOM 3579 N N . GLU A 1 459 ? 9.598 15.782 22.477 1.00 97.69 459 GLU A N 1
ATOM 3580 C CA . GLU A 1 459 ? 8.466 14.867 22.401 1.00 97.69 459 GLU A CA 1
ATOM 3581 C C . GLU A 1 459 ? 7.467 15.464 21.412 1.00 97.69 459 GLU A C 1
ATOM 3583 O O . GLU A 1 459 ? 7.111 16.639 21.542 1.00 97.69 459 GLU A O 1
ATOM 3588 N N . VAL A 1 460 ? 7.063 14.689 20.408 1.00 97.69 460 VAL A N 1
ATOM 3589 C CA . VAL A 1 460 ? 6.143 15.112 19.348 1.00 97.69 460 VAL A CA 1
ATOM 3590 C C . VAL A 1 460 ? 4.958 14.156 19.297 1.00 97.69 460 VAL A C 1
ATOM 3592 O O . VAL A 1 460 ? 5.136 12.946 19.346 1.00 97.69 460 VAL A O 1
ATOM 3595 N N . THR A 1 461 ? 3.748 14.692 19.170 1.00 97.44 461 THR A N 1
ATOM 3596 C CA . THR A 1 461 ? 2.542 13.903 18.850 1.00 97.44 461 THR A CA 1
ATOM 3597 C C . THR A 1 461 ? 1.966 14.409 17.540 1.00 97.44 461 THR A C 1
ATOM 3599 O O . THR A 1 461 ? 1.993 15.616 17.288 1.00 97.44 461 THR A O 1
ATOM 3602 N N . VAL A 1 462 ? 1.451 13.498 16.719 1.00 95.19 462 VAL A N 1
ATOM 3603 C CA . VAL A 1 462 ? 0.784 13.812 15.453 1.00 95.19 462 VAL A CA 1
ATOM 3604 C C . VAL A 1 462 ? -0.578 13.130 15.471 1.00 95.19 462 VAL A C 1
ATOM 3606 O O . VAL A 1 462 ? -0.668 11.912 15.441 1.00 95.19 462 VAL A O 1
ATOM 3609 N N . GLU A 1 463 ? -1.645 13.914 15.554 1.00 92.38 463 GLU A N 1
ATOM 3610 C CA . GLU A 1 463 ? -3.026 13.429 15.565 1.00 92.38 463 GLU A CA 1
ATOM 3611 C C . GLU A 1 463 ? -3.694 13.846 14.252 1.00 92.38 463 GLU A C 1
ATOM 3613 O O . GLU A 1 463 ? -3.798 15.042 13.952 1.00 92.38 463 GLU A O 1
ATOM 3618 N N . ARG A 1 464 ? -4.147 12.865 13.463 1.00 88.12 464 ARG A N 1
ATOM 3619 C CA . ARG A 1 464 ? -5.021 13.134 12.316 1.00 88.12 464 ARG A CA 1
ATOM 3620 C C . ARG A 1 464 ? -6.367 13.630 12.832 1.00 88.12 464 ARG A C 1
ATOM 3622 O O . ARG A 1 464 ? -6.944 13.027 13.730 1.00 88.12 464 ARG A O 1
ATOM 3629 N N . LEU A 1 465 ? -6.850 14.737 12.281 1.00 86.19 465 LEU A N 1
ATOM 3630 C CA . LEU A 1 465 ? -8.171 15.262 12.601 1.00 86.19 465 LEU A CA 1
ATOM 3631 C C . LEU A 1 465 ? -9.155 14.857 11.506 1.00 86.19 465 LEU A C 1
ATOM 3633 O O . LEU A 1 465 ? -8.876 15.061 10.325 1.00 86.19 465 LEU A O 1
ATOM 3637 N N . ASP A 1 466 ? -10.316 14.339 11.906 1.00 67.44 466 ASP A N 1
ATOM 3638 C CA . ASP A 1 466 ? -11.412 14.068 10.979 1.00 67.44 466 ASP A CA 1
ATOM 3639 C C . ASP A 1 466 ? -11.866 15.382 10.328 1.00 67.44 466 ASP A C 1
ATOM 3641 O O . ASP A 1 466 ? -12.355 16.299 11.001 1.00 67.44 466 ASP A O 1
ATOM 3645 N N . GLY A 1 467 ? -11.668 15.494 9.015 1.00 58.31 467 GLY A N 1
ATOM 3646 C CA . GLY A 1 467 ? -12.138 16.627 8.226 1.00 58.31 467 GLY A CA 1
ATOM 3647 C C . GLY A 1 467 ? -13.646 16.561 7.960 1.00 58.31 467 GLY A C 1
ATOM 3648 O O . GLY A 1 467 ? -14.248 15.490 7.922 1.00 58.31 467 GLY A O 1
ATOM 3649 N N . ASP A 1 468 ? -14.266 17.714 7.686 1.00 47.34 468 ASP A N 1
ATOM 3650 C CA . ASP A 1 468 ? -15.654 17.777 7.187 1.00 47.34 468 ASP A CA 1
ATOM 3651 C C . ASP A 1 468 ? -15.775 17.245 5.735 1.00 47.34 468 ASP A C 1
ATOM 3653 O O . ASP A 1 468 ? -16.885 17.023 5.237 1.00 47.34 468 ASP A O 1
ATOM 3657 N N . ALA A 1 469 ? -14.644 17.072 5.036 1.00 53.25 469 ALA A N 1
ATOM 3658 C CA . ALA A 1 469 ? -14.540 16.552 3.676 1.00 53.25 469 ALA A CA 1
ATOM 3659 C C . ALA A 1 469 ? -13.475 15.434 3.594 1.00 53.25 469 ALA A C 1
ATOM 3661 O O . ALA A 1 469 ? -12.416 15.591 4.200 1.00 53.25 469 ALA A O 1
ATOM 3662 N N . PRO A 1 470 ? -13.694 14.366 2.796 1.00 50.72 470 PRO A N 1
ATOM 3663 C CA . PRO A 1 470 ? -12.790 13.205 2.720 1.00 50.72 470 PRO A CA 1
ATOM 3664 C C . PRO A 1 470 ? -11.353 13.534 2.287 1.00 50.72 470 PRO A C 1
ATOM 3666 O O . PRO A 1 470 ? -10.419 12.818 2.624 1.00 50.72 470 PRO A O 1
ATOM 3669 N N . ASP A 1 471 ? -11.177 14.633 1.547 1.00 63.19 471 ASP A N 1
ATOM 3670 C CA . ASP A 1 471 ? -9.906 14.979 0.907 1.00 63.19 471 ASP A CA 1
ATOM 3671 C C . ASP A 1 471 ? -9.086 16.016 1.695 1.00 63.19 471 ASP A C 1
ATO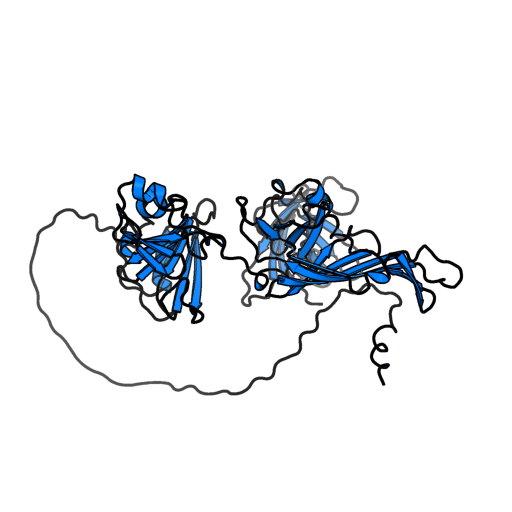M 3673 O O . ASP A 1 471 ? -8.026 16.437 1.229 1.00 63.19 471 ASP A O 1
ATOM 3677 N N . GLU A 1 472 ? -9.559 16.508 2.842 1.00 75.56 472 GLU A N 1
ATOM 3678 C CA . GLU A 1 472 ? -8.822 17.488 3.655 1.00 75.56 472 GLU A CA 1
ATOM 3679 C C . GLU A 1 472 ? -7.946 16.780 4.695 1.00 75.56 472 GLU A C 1
ATOM 3681 O O . GLU A 1 472 ? -8.410 15.901 5.412 1.00 75.56 472 GLU A O 1
ATOM 3686 N N . LEU A 1 473 ? -6.663 17.156 4.762 1.00 85.31 473 LEU A N 1
ATOM 3687 C CA . LEU A 1 473 ? -5.728 16.656 5.770 1.00 85.31 473 LEU A CA 1
ATOM 3688 C C . LEU A 1 473 ? -5.366 17.777 6.738 1.00 85.31 473 LEU A C 1
ATOM 3690 O O . LEU A 1 473 ? -4.568 18.664 6.413 1.00 85.31 473 LEU A O 1
ATOM 3694 N N . ASP A 1 474 ? -5.925 17.665 7.936 1.00 91.19 474 ASP A N 1
ATOM 3695 C CA . ASP A 1 474 ? -5.587 18.489 9.083 1.00 91.19 474 ASP A CA 1
ATOM 3696 C C . ASP A 1 474 ? -4.905 17.630 10.148 1.00 91.19 474 ASP A C 1
ATOM 3698 O O . ASP A 1 474 ? -5.350 16.530 10.481 1.00 91.19 474 ASP A O 1
ATOM 3702 N N . LEU A 1 475 ? -3.811 18.150 10.697 1.00 93.62 475 LEU A N 1
ATOM 3703 C CA .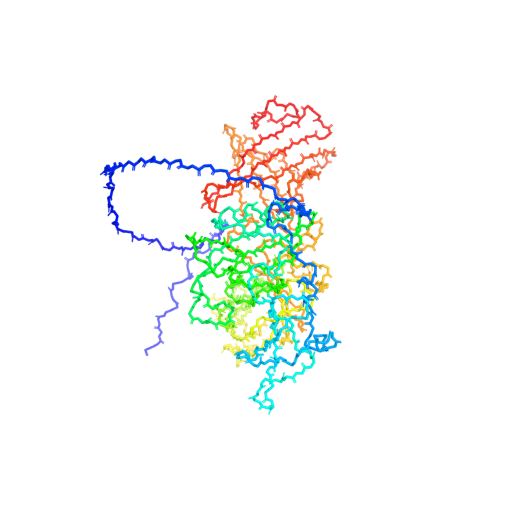 LEU A 1 475 ? -3.014 17.469 11.711 1.00 93.62 475 LEU A CA 1
ATOM 3704 C C . LEU A 1 475 ? -2.917 18.350 12.949 1.00 93.62 475 LEU A C 1
ATOM 3706 O O . LEU A 1 475 ? -2.411 19.473 12.872 1.00 93.62 475 LEU A O 1
ATOM 3710 N N . ARG A 1 476 ? -3.352 17.851 14.108 1.00 95.62 476 ARG A N 1
ATOM 3711 C CA . ARG A 1 476 ? -2.982 18.464 15.385 1.00 95.62 476 ARG A CA 1
ATOM 3712 C C . ARG A 1 476 ? -1.609 17.939 15.772 1.00 95.62 476 ARG A C 1
ATOM 3714 O O . ARG A 1 476 ? -1.420 16.739 15.931 1.00 95.62 476 ARG A O 1
ATOM 3721 N N . ILE A 1 477 ? -0.659 18.850 15.937 1.00 96.69 477 ILE A N 1
ATOM 3722 C CA . ILE A 1 477 ? 0.699 18.513 16.352 1.00 96.69 477 ILE A CA 1
ATOM 3723 C C . ILE A 1 477 ? 1.007 19.226 17.658 1.00 96.69 477 ILE A C 1
ATOM 3725 O O . ILE A 1 477 ? 0.806 20.441 17.776 1.00 96.69 477 ILE A O 1
ATOM 3729 N N . THR A 1 478 ? 1.529 18.474 18.626 1.00 97.50 478 THR A N 1
ATOM 3730 C CA . THR A 1 478 ? 2.144 19.049 19.826 1.00 97.50 478 THR A CA 1
ATOM 3731 C C . THR A 1 478 ? 3.630 18.740 19.851 1.00 97.50 478 THR A C 1
ATOM 3733 O O . THR A 1 478 ? 4.054 17.674 19.408 1.00 97.50 478 THR A O 1
ATOM 3736 N N . VAL A 1 479 ? 4.417 19.693 20.346 1.00 97.62 479 VAL A N 1
ATOM 3737 C CA . VAL A 1 479 ? 5.860 19.560 20.534 1.00 97.62 479 VAL A CA 1
ATOM 3738 C C . VAL A 1 479 ? 6.232 20.036 21.918 1.00 97.62 479 VAL A C 1
ATOM 3740 O O . VAL A 1 479 ? 5.811 21.109 22.347 1.00 97.62 479 VAL A O 1
ATOM 3743 N N . LYS A 1 480 ? 7.084 19.273 22.590 1.00 97.81 480 LYS A N 1
ATOM 3744 C CA . LYS A 1 480 ? 7.622 19.610 23.899 1.00 97.81 480 LYS A CA 1
ATOM 3745 C C . LYS A 1 480 ? 9.124 19.403 23.932 1.00 97.81 480 LYS A C 1
ATOM 3747 O O . LYS A 1 480 ? 9.608 18.310 23.673 1.00 97.81 480 LYS A O 1
ATOM 3752 N N . CYS A 1 481 ? 9.877 20.433 24.299 1.00 97.00 481 CYS A N 1
ATOM 3753 C CA . CYS A 1 481 ? 11.311 20.293 24.517 1.00 97.00 481 CYS A CA 1
ATOM 3754 C C . CYS A 1 481 ? 11.567 19.567 25.848 1.00 97.00 481 CYS A C 1
ATOM 3756 O O . CYS A 1 481 ? 11.200 20.048 26.922 1.00 97.00 481 CYS A O 1
ATOM 3758 N N . LEU A 1 482 ? 12.200 18.395 25.786 1.00 96.56 482 LEU A N 1
ATOM 3759 C CA . LEU A 1 482 ? 12.507 17.572 26.958 1.00 96.56 482 LEU A CA 1
ATOM 3760 C C . LEU A 1 482 ? 13.773 18.049 27.681 1.00 96.56 482 LEU A C 1
ATOM 3762 O O . LEU A 1 482 ? 13.922 17.846 28.889 1.00 96.56 482 LEU A O 1
ATOM 3766 N N . THR A 1 483 ? 14.690 18.683 26.950 1.00 95.12 483 THR A N 1
ATOM 3767 C CA . THR A 1 483 ? 15.999 19.124 27.453 1.00 95.12 483 THR A CA 1
ATOM 3768 C C . THR A 1 483 ? 15.994 20.550 27.994 1.00 95.12 483 THR A C 1
ATOM 3770 O O . THR A 1 483 ? 16.722 20.828 28.953 1.00 95.12 483 THR A O 1
ATOM 3773 N N . ASP A 1 484 ? 15.158 21.431 27.441 1.00 94.88 484 ASP A N 1
ATOM 3774 C CA . ASP A 1 484 ? 14.957 22.801 27.914 1.00 94.88 484 ASP A CA 1
ATOM 3775 C C . ASP A 1 484 ? 13.461 23.108 28.123 1.00 94.88 484 ASP A C 1
ATOM 3777 O O . ASP A 1 484 ? 12.763 23.504 27.189 1.00 94.88 484 ASP A O 1
ATOM 3781 N N . PRO A 1 485 ? 12.950 22.986 29.364 1.00 93.19 485 PRO A N 1
ATOM 3782 C CA . PRO A 1 485 ? 11.563 23.322 29.690 1.00 93.19 485 PRO A CA 1
ATOM 3783 C C . PRO A 1 485 ? 11.182 24.790 29.446 1.00 93.19 485 PRO A C 1
ATOM 3785 O O . PRO A 1 485 ? 10.010 25.133 29.545 1.00 93.19 485 PRO A O 1
ATOM 3788 N N . GLU A 1 486 ? 12.153 25.668 29.185 1.00 95.81 486 GLU A N 1
ATOM 3789 C CA . GLU A 1 486 ? 11.928 27.080 28.871 1.00 95.81 486 GLU A CA 1
ATOM 3790 C C . GLU A 1 486 ? 12.226 27.396 27.394 1.00 95.81 486 GLU A C 1
ATOM 3792 O O . GLU A 1 486 ? 12.358 28.571 27.043 1.00 95.81 486 GLU A O 1
ATOM 3797 N N . TYR A 1 487 ? 12.325 26.375 26.528 1.00 95.56 487 TYR A N 1
ATOM 3798 C CA . TYR A 1 487 ? 12.536 26.565 25.093 1.00 95.56 487 TYR A CA 1
ATOM 3799 C C . TYR A 1 487 ? 11.475 27.511 24.510 1.00 95.56 487 TYR A C 1
ATOM 3801 O O . TYR A 1 487 ? 10.277 27.392 24.787 1.00 95.56 487 TYR A O 1
ATOM 3809 N N . ASP A 1 488 ? 11.922 28.485 23.718 1.00 95.56 488 ASP A N 1
ATOM 3810 C CA . ASP A 1 488 ? 11.083 29.591 23.266 1.00 95.56 488 ASP A CA 1
ATOM 3811 C C . ASP A 1 488 ? 10.425 29.290 21.912 1.00 95.56 488 ASP A C 1
ATOM 3813 O O . ASP A 1 488 ? 11.024 29.475 20.855 1.00 95.56 488 ASP A O 1
ATOM 3817 N N . PHE A 1 489 ? 9.156 28.880 21.950 1.00 96.88 489 PHE A N 1
ATOM 3818 C CA . PHE A 1 489 ? 8.305 28.734 20.763 1.00 96.88 489 PHE A CA 1
ATOM 3819 C C . PHE A 1 489 ? 7.454 29.985 20.462 1.00 96.88 489 PHE A C 1
ATOM 3821 O O . PHE A 1 489 ? 6.539 29.933 19.635 1.00 96.88 489 PHE A O 1
ATOM 3828 N N . SER A 1 490 ? 7.709 31.127 21.115 1.00 96.50 490 SER A N 1
ATOM 3829 C CA . SER A 1 490 ? 6.846 32.314 20.992 1.00 96.50 490 SER A CA 1
ATOM 3830 C C . SER A 1 490 ? 6.859 32.954 19.604 1.00 96.50 490 SER A C 1
ATOM 3832 O O . SER A 1 490 ? 5.854 33.554 19.205 1.00 96.50 490 SER A O 1
ATOM 3834 N N . THR A 1 491 ? 7.935 32.765 18.831 1.00 96.56 491 THR A N 1
ATOM 3835 C CA . THR A 1 491 ? 8.001 33.157 17.414 1.00 96.56 491 THR A CA 1
ATOM 3836 C C . THR A 1 491 ? 6.883 32.513 16.592 1.00 96.56 491 THR A C 1
ATOM 3838 O O . THR A 1 491 ? 6.325 33.167 15.716 1.00 96.56 491 THR A O 1
ATOM 3841 N N . TRP A 1 492 ? 6.479 31.287 16.941 1.00 97.06 492 TRP A N 1
ATOM 3842 C CA . TRP A 1 492 ? 5.396 30.540 16.292 1.00 97.06 492 TRP A CA 1
ATOM 3843 C C . TRP A 1 492 ? 4.074 30.587 17.071 1.00 97.06 492 TRP A C 1
ATOM 3845 O O . TRP A 1 492 ? 3.153 29.815 16.821 1.00 97.06 492 TRP A O 1
ATOM 3855 N N . GLY A 1 493 ? 3.945 31.528 18.007 1.00 96.00 493 GLY A N 1
ATOM 3856 C CA . GLY A 1 493 ? 2.676 31.831 18.668 1.00 96.00 493 GLY A CA 1
ATOM 3857 C C . GLY A 1 493 ? 2.379 31.029 19.930 1.00 96.00 493 GLY A C 1
ATOM 3858 O O . GLY A 1 493 ? 1.308 31.225 20.508 1.00 96.00 493 GLY A O 1
ATOM 3859 N N . SER A 1 494 ? 3.313 30.203 20.415 1.00 96.62 494 SER A N 1
ATOM 3860 C CA . SER A 1 494 ? 3.153 29.585 21.733 1.00 96.62 494 SER A CA 1
ATOM 3861 C C . SER A 1 494 ? 3.279 30.621 22.857 1.00 96.62 494 SER A C 1
ATOM 3863 O O . SER A 1 494 ? 4.101 31.539 22.816 1.00 96.62 494 SER A O 1
ATOM 3865 N N . ASN A 1 495 ? 2.456 30.467 23.893 1.00 95.12 495 ASN A N 1
ATOM 3866 C CA . ASN A 1 495 ? 2.556 31.211 25.149 1.00 95.12 495 ASN A CA 1
ATOM 3867 C C . ASN A 1 495 ? 2.911 30.309 26.345 1.00 95.12 495 ASN A C 1
ATOM 3869 O O . ASN A 1 495 ? 2.901 30.785 27.486 1.00 95.12 495 ASN A O 1
ATOM 3873 N N . VAL A 1 496 ? 3.214 29.036 26.082 1.00 96.12 496 VAL A N 1
ATOM 3874 C CA . VAL A 1 496 ? 3.616 28.037 27.072 1.00 96.12 496 VAL A CA 1
ATOM 3875 C C . VAL A 1 496 ? 5.116 27.779 26.895 1.00 96.12 496 VAL A C 1
ATOM 3877 O O . VAL A 1 496 ? 5.530 27.369 25.813 1.00 96.12 496 VAL A O 1
ATOM 3880 N N . PRO A 1 497 ? 5.957 28.049 27.911 1.00 94.94 497 PRO A N 1
ATOM 3881 C CA . PRO A 1 497 ? 7.385 27.748 27.829 1.00 94.94 497 PRO A CA 1
ATOM 3882 C C . PRO A 1 497 ? 7.633 26.263 27.552 1.00 94.94 497 PRO A C 1
ATOM 3884 O O . PRO A 1 497 ? 6.988 25.412 28.164 1.00 94.94 497 PRO A O 1
ATOM 3887 N N . GLY A 1 498 ? 8.553 25.969 26.632 1.00 95.81 498 GLY A N 1
ATOM 3888 C CA . GLY A 1 498 ? 8.968 24.608 26.299 1.00 95.81 498 GLY A CA 1
ATOM 3889 C C . GLY A 1 498 ? 7.987 23.812 25.439 1.00 95.81 498 GLY A C 1
ATOM 3890 O O . GLY A 1 498 ? 8.331 22.702 25.041 1.00 95.81 498 GLY A O 1
ATOM 3891 N N . GLU A 1 499 ? 6.801 24.345 25.133 1.00 97.50 499 GLU A N 1
ATOM 3892 C CA . GLU A 1 499 ? 5.728 23.604 24.462 1.00 97.50 499 GLU A CA 1
ATOM 3893 C C . GLU A 1 499 ? 5.140 24.395 23.284 1.00 97.50 499 GLU A C 1
ATOM 3895 O O . GLU A 1 499 ? 5.052 25.624 23.311 1.00 97.50 499 GLU A O 1
ATOM 3900 N N . PHE A 1 500 ? 4.717 23.688 22.243 1.00 98.00 500 PHE A N 1
ATOM 3901 C CA . PHE A 1 500 ? 3.952 24.197 21.110 1.00 98.00 500 PHE A CA 1
ATOM 3902 C C . PHE A 1 500 ? 2.780 23.251 20.833 1.00 98.00 500 PHE A C 1
ATOM 3904 O O . PHE A 1 500 ? 2.930 22.036 20.904 1.00 98.00 500 PHE A O 1
ATOM 3911 N N . GLU A 1 501 ? 1.627 23.811 20.480 1.00 97.44 501 GLU A N 1
ATOM 3912 C CA . GLU A 1 501 ? 0.468 23.078 19.972 1.00 97.44 501 GLU A CA 1
ATOM 3913 C C . GLU A 1 501 ? -0.130 23.883 18.818 1.00 97.44 501 GLU A C 1
ATOM 3915 O O . GLU A 1 501 ? -0.335 25.097 18.936 1.00 97.44 501 GLU A O 1
ATOM 3920 N N . GLY A 1 502 ? -0.425 23.209 17.710 1.00 96.12 502 GLY A N 1
ATOM 3921 C CA . GLY A 1 502 ? -1.057 23.828 16.555 1.00 96.12 502 GLY A CA 1
ATOM 3922 C C . GLY A 1 502 ? -1.797 22.820 15.690 1.00 96.12 502 GLY A C 1
ATOM 3923 O O . GLY A 1 502 ? -1.494 21.630 15.698 1.00 96.12 502 GLY A O 1
ATOM 3924 N N . ILE A 1 503 ? -2.768 23.324 14.931 1.00 96.38 503 ILE A N 1
ATOM 3925 C CA . ILE A 1 503 ? -3.413 22.578 13.850 1.00 96.38 503 ILE A CA 1
ATOM 3926 C C . ILE A 1 503 ? -2.749 23.022 12.551 1.00 96.38 503 ILE A C 1
ATOM 3928 O O . ILE A 1 503 ? -2.726 24.215 12.239 1.00 96.38 503 ILE A O 1
ATOM 3932 N N . LEU A 1 504 ? -2.157 22.071 11.840 1.00 95.88 504 LEU A N 1
ATOM 3933 C CA . LEU A 1 504 ? -1.547 22.275 10.540 1.00 95.88 504 LEU A CA 1
ATOM 3934 C C . LEU A 1 504 ? -2.529 21.835 9.463 1.00 95.88 504 LEU A C 1
ATOM 3936 O O . LEU A 1 504 ? -3.125 20.768 9.569 1.00 95.88 504 LEU A O 1
ATOM 3940 N N . HIS A 1 505 ? -2.628 22.643 8.415 1.00 93.69 505 HIS A N 1
ATOM 3941 C CA . HIS A 1 505 ? -3.529 22.418 7.292 1.00 93.69 505 HIS A CA 1
ATOM 3942 C C . HIS A 1 505 ? -2.729 22.066 6.045 1.00 93.69 505 HIS A C 1
ATOM 3944 O O . HIS A 1 505 ? -1.677 22.668 5.804 1.00 93.69 505 HIS A O 1
ATOM 3950 N N . GLU A 1 506 ? -3.219 21.133 5.233 1.00 91.81 506 GLU A N 1
ATOM 3951 C CA . GLU A 1 506 ? -2.622 20.841 3.931 1.00 91.81 506 GLU A CA 1
ATOM 3952 C C . GLU A 1 506 ? -2.488 22.105 3.063 1.00 91.81 506 GLU A C 1
ATOM 3954 O O . GLU A 1 506 ? -3.421 22.897 2.898 1.00 91.81 506 GLU A O 1
ATOM 3959 N N . VAL A 1 507 ? -1.319 22.262 2.444 1.00 89.31 507 VAL A N 1
ATOM 3960 C CA . VAL A 1 507 ? -1.082 23.260 1.406 1.00 89.31 507 VAL A CA 1
ATOM 3961 C C . VAL A 1 507 ? -1.238 22.601 0.041 1.00 89.31 507 VAL A C 1
ATOM 3963 O O . VAL A 1 507 ? -0.495 21.688 -0.304 1.00 89.31 507 VAL A O 1
ATOM 3966 N N . LYS A 1 508 ? -2.201 23.089 -0.743 1.00 78.56 508 LYS A N 1
ATOM 3967 C CA . LYS A 1 508 ? -2.394 22.687 -2.141 1.00 78.56 508 LYS A CA 1
ATOM 3968 C C . LYS A 1 508 ? -1.591 23.639 -3.028 1.00 78.56 508 LYS A C 1
ATOM 3970 O O . LYS A 1 508 ? -1.929 24.825 -3.088 1.00 78.56 508 LYS A O 1
ATOM 3975 N N . ASP A 1 509 ? -0.529 23.132 -3.647 1.00 55.88 509 ASP A N 1
ATOM 3976 C CA . ASP A 1 509 ? 0.319 23.881 -4.592 1.00 55.88 509 ASP A CA 1
ATOM 3977 C C . ASP A 1 509 ? -0.363 24.149 -5.948 1.00 55.88 509 ASP A C 1
ATOM 3979 O O . ASP A 1 509 ? -1.163 23.301 -6.416 1.00 55.88 509 ASP A O 1
#

Secondary structure (DSSP, 8-state):
----S--SS-S---S--------PPPP------------------------------------S---B-HHHHTTTT-BHHHHHHTTPPPPEEEETTEEEEE-SSSSSEEEEEPEEETTTTEEE--TTPEEEEEEEEGGGTBSS---SEEHHHHHHHHTTTSEEEEEEEE--S--SS-SSSEEEEEEEE-TTT--EEEEEEES--TT-EE-TT-EEEEE--PPP---GGGS-SEEEE--SSSSEEEEEEE-TTSEEEEEEEEEETT--BTTBTT-EEEEEEEEEEEPPPEE-SSTTEEEEEEEEEEETTGGGTT-EEEETTEEEEE---TT-TT-SEEEEEPTT-BTTTS-HHHHTT----TTT-SBPPTTEEEEEETTTTEEEEEE-TT-GGG--EEEEETTEEEEEE--SSS-EEEEEESSTTSPEEEEEEE---SS--S-EEEEESSS---S--EEEEEEEE--SSTT--EEEEEEEESS-TT---GGGT--STTEEEEEEEE---

Nearest PDB structures (foldseek):
  5hlm-assembly1_C  TM=3.767E-01  e=3.242E+00  Gallus gallus
  6yfj-assembly1_AA  TM=4.009E-01  e=4.318E+00  Leviviridae sp.
  5fs4-assembly1_A  TM=3.664E-01  e=8.840E+00  Acinetobacter phage AP205
  8bmx-assembly3_B  TM=1.274E-01  e=4.117E+00  Bacteroides thetaiotaomicron VPI-5482

Sequence (509 aa):
MKTKLLKALLTGIMAAGVVALSGCALSIPGLKTESHKEDDDKDKKDKDDKDSDKDKDDKEDEEGLGVLKKEALAYFGTTYGDHLGNGGDEAELLHAGRYTAECTDLDAYVVFEAKWDDDSVDYTVDDDMSFIRLEGDLSAFFTGEVEKMKADEFIKALEENYAVTYEFMQSGGTAYYVSADEYLHIELADKDDDSLIAVLEIACGENDKISSNSFCWLMEESEGDLSFSDIPSCFTFSSGAGGWSTDIEISEDGSFSGMFHDSDMGDPGNGYSNGTVYICNFSGRFSEPEATDVPFVYSMKLLELNVDDDAEVDSVEIIDEVRYVYSTPYGFEDADEFLLYLPGASLSDMTEACRSWIFISEDIFSEVPDGYYVLYNVGGEEGFTAEDVGTIWYRTCRYYYNDAYIQFTPSYYMGSYFNFFEDDDSPSSLSLDVPWDGKSSDPMECGIAWGDDDGSAFEVTVERLDGDAPDELDLRITVKCLTDPEYDFSTWGSNVPGEFEGILHEVKD

pLDDT: mean 82.01, std 22.48, range [21.28, 98.62]

Solvent-accessible surface area (backbone atoms only — not comparable to full-atom values): 29103 Å² total; per-residue (Å²): 144,86,88,89,87,88,85,85,83,91,83,87,88,81,90,76,94,75,84,91,80,86,88,81,85,84,86,89,87,87,84,84,87,81,91,87,84,83,88,86,84,88,89,84,81,90,83,89,86,90,88,86,85,89,84,90,75,97,68,86,79,67,86,40,50,65,51,75,32,68,74,57,62,65,48,49,91,34,30,48,39,53,42,45,73,73,69,30,64,82,61,42,82,70,56,96,44,28,28,37,28,64,44,84,87,43,73,34,31,37,32,30,40,33,54,78,35,83,90,78,73,44,57,49,89,54,51,79,20,38,53,60,35,36,42,35,36,42,47,48,41,28,73,23,56,41,69,80,34,43,55,77,56,49,51,57,55,48,50,75,74,26,40,75,52,75,50,83,43,68,47,85,83,66,76,80,86,53,94,38,70,28,26,35,43,32,43,36,17,39,73,88,73,65,47,77,64,32,34,41,36,33,64,36,51,94,87,41,70,44,33,33,78,34,46,29,38,45,26,52,78,62,83,66,88,58,50,53,76,79,48,65,41,52,36,41,29,46,82,92,71,78,59,46,40,24,39,36,41,49,38,70,83,33,36,32,44,34,40,24,40,35,50,43,59,86,54,54,51,96,77,13,73,62,4,30,32,39,36,23,51,32,36,35,26,42,45,75,56,39,80,52,99,48,74,47,32,26,41,29,39,59,76,43,81,45,55,78,58,60,93,43,47,81,36,76,49,74,56,97,30,26,31,39,33,33,46,72,59,64,71,52,46,70,58,43,44,32,41,38,35,37,46,66,13,50,57,81,78,49,52,75,53,38,58,73,39,55,72,64,29,70,93,56,38,68,37,36,48,80,50,32,37,38,44,28,25,67,58,53,48,32,24,24,39,29,57,41,91,86,35,63,53,78,46,41,24,39,33,79,34,90,70,11,37,36,38,40,37,45,26,62,47,86,44,12,40,42,34,34,24,72,29,94,88,49,69,68,78,45,36,32,36,36,77,60,69,87,73,66,55,62,80,39,85,25,44,65,63,68,78,83,79,83,79,58,38,29,37,36,29,48,36,80,44,90,50,101,46,98,87,52,57,37,35,42,36,39,40,33,38,72,69,40,64,70,39,82,38,51,75,64,65,31,90,48,66,13,31,41,75,50,66,24,39,58,62,85,130

Radius of gyration: 30.28 Å; Cα contacts (8 Å, |Δi|>4): 1062; chains: 1; bounding box: 90×72×84 Å